Protein AF-0000000079470503 (afdb_homodimer)

InterPro domains:
  IPR000878 Tetrapyrrole methylase [PF00590] (203-292)
  IPR006367 Sirohaem synthase, N-terminal [TIGR01470] (49-186)
  IPR014777 Tetrapyrrole methylase, subdomain 1 [G3DSA:3.40.1010.10] (189-294)
  IPR019478 Sirohaem synthase, dimerisation domain [PF10414] (133-189)
  IPR028161 Siroheme biosynthesis protein Met8-like [PTHR35330] (54-192)
  IPR035996 Tetrapyrrole methylase superfamily [SSF53790] (203-292)
  IPR036291 NAD(P)-binding domain superfamily [SSF51735] (1-94)
  IPR037115 Sirohaem synthase, dimerisation domain superfamily [G3DSA:1.10.8.210] (131-188)

Sequence (592 aa):
MDAFPAYFPLAGARIVVAGSGEGALNKLRLLASSPATLVRVEGPDAFLTGSYSGALLVFIDGEDEAFAKGAAAAARAARTLVNVTDRPELCDFTTPAVIDRGEVVAAIGTGGASPMLATMLRNDIEQRVPEGTGRVAALFRNFQDDVRARFPELHARRAFLRETLSGAVAEAAQGGDMEKAQSLFRAAIAQGPKAAGKVQFVAGRGPADLLTLRASRALAAADVIAADPGADPDILAMARRDAERMTPDEATPEAMIDLARSGRRVVRVVVQAPPAEEVRFLAAAGVSVEVLASASMDAFPAYFPLAGARIVVAGSGEGALNKLRLLASSPATLVRVEGPDAFLTGSYSGALLVFIDGEDEAFAKGAAAAARAARTLVNVTDRPELCDFTTPAVIDRGEVVAAIGTGGASPMLATMLRNDIEQRVPEGTGRVAALFRNFQDDVRARFPELHARRAFLRETLSGAVAEAAQGGDMEKAQSLFRAAIAQGPKAAGKVQFVAGRGPADLLTLRASRALAAADVIAADPGADPDILAMARRDAERMTPDEATPEAMIDLARSGRRVVRVVVQAPPAEEVRFLAAAGVSVEVLASAS

Nearest PDB structures (foldseek):
  6pr3-assembly1_B  TM=6.343E-01  e=1.717E-23  Salmonella enterica subsp. enterica serovar Typhimurium
  6p7d-assembly1_B  TM=6.309E-01  e=5.537E-22  Salmonella enterica subsp. enterica serovar Typhimurium
  1pjt-assembly1_A  TM=6.243E-01  e=4.083E-22  Salmonella enterica subsp. enterica serovar Typhimurium
  6pr0-assembly1_B  TM=6.251E-01  e=5.885E-22  Salmonella enterica subsp. enterica serovar Typhimurium
  1pjq-assembly1_B  TM=6.242E-01  e=9.582E-22  Salmonella enterica subsp. enterica serovar Typhimurium

Foldseek 3Di:
DLDDDDDDQAAAAEEEEEDDDPQSVVVCVVCVPPNHHYHYHYDPRLQALVSQARHAEYEYEDPDDVSQVNSLVSNVVNVYFYDYPPCVVSGPDDAFCWDDLDVDIDGDDPPPPDNVVSVVVSVVVNVVCASQNNQLVVLCVVCVVVLCVLPVDPVQSVLLVLDLCPDPLVVCSSVPNPVVSNVVNVVCSVVGRPFFAAEEEFAQDDDLVQFDPVSLVLQCQAQEEEEDPPRDVVNNVSHHPNRHYDYPVCPALVNVLVCRRVSGHYYYHYNDDDDPVSQVSNVVSVHHYYYGDGRD/DPDDDDDDQAAAAEEEEEDDDPQSVVVCVVCVPPNHHYHYHYDPCLQALVSQARHAEYEYEDPDDVSQVRSLVSNVVNVYFYHYPPCVVSGPDDAFCWDDLDVDIDGFDPPPPDNVVSVVVSVVVNVVCASLNNQLVVLCVVCVVVLCVLPVDPVQSVLLVLDLCPDPLVVCSSVPNPVVSNVVNVVCSVVGRPFFAAEEEEEQDDDLVQFDPVSLVLQCQAQEEEEDPPRDVVNNVSHHPNRHYDYPVCPALVNVLVCRRVSGHYYYHYNDDDDPVSQVSNVVSVHHYYYGDGHD

Solvent-accessible surface area (backbone atoms only — not comparable to full-atom values): 29411 Å² total; per-residue (Å²): 61,46,43,49,64,36,30,28,65,20,70,83,28,33,33,36,36,25,39,83,43,70,59,27,51,50,51,47,60,75,46,61,76,25,61,39,47,77,41,80,33,51,76,76,50,34,55,36,36,74,73,32,57,80,29,61,40,33,39,34,20,47,92,45,70,67,53,36,52,43,27,48,50,15,31,45,72,38,70,30,46,36,28,35,61,98,35,71,91,67,30,63,35,44,78,48,43,73,43,78,25,40,42,30,32,35,36,26,32,29,83,79,32,30,68,66,58,24,48,52,47,39,39,54,43,46,61,73,53,54,82,22,48,16,46,32,32,50,54,46,39,73,41,43,64,60,48,45,70,76,29,72,50,64,69,58,33,50,53,35,50,54,49,41,63,73,31,68,32,27,50,28,18,37,71,62,41,50,68,59,15,50,52,44,42,53,49,42,63,72,70,35,73,74,71,48,9,28,39,35,36,32,62,15,62,68,64,57,48,37,29,11,42,49,39,47,49,48,35,24,62,22,46,32,36,25,48,35,88,81,37,31,65,68,47,60,64,36,28,36,88,83,33,43,77,42,52,55,84,63,56,35,71,68,49,49,47,54,42,12,67,72,44,33,32,33,29,38,30,27,68,57,86,75,54,67,66,56,56,48,53,42,40,73,71,70,35,52,67,45,81,38,47,41,43,114,61,46,41,48,65,36,30,28,65,20,71,83,29,33,35,34,36,25,40,82,44,71,60,26,52,50,51,48,60,73,46,61,77,24,60,38,47,79,41,80,33,52,77,76,51,34,55,37,35,73,74,30,58,80,30,61,40,33,39,33,19,47,92,46,69,67,54,34,52,43,28,48,51,15,32,45,72,37,69,29,47,36,28,35,61,97,34,72,92,67,29,63,35,44,80,47,44,73,43,79,25,41,42,30,32,36,36,26,33,29,81,79,32,30,67,65,57,25,49,53,48,39,40,53,43,45,61,73,52,53,79,24,47,17,46,32,32,51,52,46,39,73,41,43,65,59,48,45,69,74,29,72,50,64,72,58,33,50,52,36,51,54,49,40,63,74,31,68,32,27,49,28,18,37,73,62,41,51,66,59,14,51,53,45,41,53,50,42,64,73,70,37,72,73,72,48,8,28,41,35,36,32,63,16,63,64,64,56,49,36,30,10,42,48,37,48,46,48,34,25,62,20,46,32,38,25,49,35,88,80,37,31,65,69,47,60,64,36,29,37,88,83,33,44,76,41,51,54,84,63,55,35,71,68,48,49,46,54,42,11,66,71,42,33,34,32,29,39,30,27,67,54,84,75,54,68,66,56,55,48,54,41,40,72,73,68,36,53,66,44,80,38,48,41,42,111

Organism: NCBI:txid2803784

Structure (mmCIF, N/CA/C/O backbone):
data_AF-0000000079470503-model_v1
#
loop_
_entity.id
_entity.type
_entity.pdbx_description
1 polymer 'precorrin-2 dehydrogenase'
#
loop_
_atom_site.group_PDB
_atom_site.id
_atom_site.type_symbol
_atom_site.label_atom_id
_atom_site.label_alt_id
_atom_site.label_comp_id
_atom_site.label_asym_id
_atom_site.label_entity_id
_atom_site.label_seq_id
_atom_site.pdbx_PDB_ins_code
_atom_site.Cartn_x
_atom_site.Cartn_y
_atom_site.Cartn_z
_atom_site.occupancy
_atom_site.B_iso_or_equiv
_atom_site.auth_seq_id
_atom_site.auth_comp_id
_atom_site.auth_asym_id
_atom_site.auth_atom_id
_atom_site.pdbx_PDB_model_num
ATOM 1 N N . MET A 1 1 ? 5.543 8.711 -11.781 1 89.31 1 MET A N 1
ATOM 2 C CA . MET A 1 1 ? 6.078 8.242 -10.508 1 89.31 1 MET A CA 1
ATOM 3 C C . MET A 1 1 ? 7.301 9.055 -10.102 1 89.31 1 MET A C 1
ATOM 5 O O . MET A 1 1 ? 8.289 9.117 -10.836 1 89.31 1 MET A O 1
ATOM 9 N N . ASP A 1 2 ? 7.27 9.68 -8.984 1 90.5 2 ASP A N 1
ATOM 10 C CA . ASP A 1 2 ? 8.344 10.57 -8.57 1 90.5 2 ASP A CA 1
ATOM 11 C C . ASP A 1 2 ? 9.406 9.812 -7.777 1 90.5 2 ASP A C 1
ATOM 13 O O . ASP A 1 2 ? 10.547 10.281 -7.652 1 90.5 2 ASP A O 1
ATOM 17 N N . ALA A 1 3 ? 9.039 8.773 -7.195 1 93.5 3 ALA A N 1
ATOM 18 C CA . ALA A 1 3 ? 9.977 7.926 -6.453 1 93.5 3 ALA A CA 1
ATOM 19 C C . ALA A 1 3 ? 9.727 6.449 -6.742 1 93.5 3 ALA A C 1
ATOM 21 O O . ALA A 1 3 ? 8.578 6.012 -6.84 1 93.5 3 ALA A O 1
ATOM 22 N N . PHE A 1 4 ? 10.758 5.738 -6.973 1 95.44 4 PHE A N 1
ATOM 23 C CA . PHE A 1 4 ? 10.641 4.312 -7.254 1 95.44 4 PHE A CA 1
ATOM 24 C C . PHE A 1 4 ? 10.75 3.494 -5.973 1 95.44 4 PHE A C 1
ATOM 26 O O . PHE A 1 4 ? 11.727 3.621 -5.234 1 95.44 4 PHE A O 1
ATOM 33 N N . PRO A 1 5 ? 9.758 2.633 -5.707 1 96 5 PRO A N 1
ATOM 34 C CA . PRO A 1 5 ? 9.844 1.744 -4.547 1 96 5 PRO A CA 1
ATOM 35 C C . PRO A 1 5 ? 10.664 0.486 -4.828 1 96 5 PRO A C 1
ATOM 37 O O . PRO A 1 5 ? 10.328 -0.283 -5.73 1 96 5 PRO A O 1
ATOM 40 N N . ALA A 1 6 ? 11.742 0.328 -4.16 1 96.25 6 ALA A N 1
ATOM 41 C CA . ALA A 1 6 ? 12.555 -0.884 -4.227 1 96.25 6 ALA A CA 1
ATOM 42 C C . ALA A 1 6 ? 12.477 -1.667 -2.918 1 96.25 6 ALA A C 1
ATOM 44 O O . ALA A 1 6 ? 12.523 -1.083 -1.833 1 96.25 6 ALA A O 1
ATOM 45 N N . TYR A 1 7 ? 12.25 -2.939 -3.016 1 96.12 7 TYR A N 1
ATOM 46 C CA . TYR A 1 7 ? 12.203 -3.795 -1.836 1 96.12 7 TYR A CA 1
ATOM 47 C C . TYR A 1 7 ? 13.508 -4.559 -1.66 1 96.12 7 TYR A C 1
ATOM 49 O O . TYR A 1 7 ? 13.93 -5.297 -2.555 1 96.12 7 TYR A O 1
ATOM 57 N N . PHE A 1 8 ? 14.156 -4.426 -0.538 1 95.75 8 PHE A N 1
ATOM 58 C CA . PHE A 1 8 ? 15.438 -5.062 -0.255 1 95.75 8 PHE A CA 1
ATOM 59 C C . PHE A 1 8 ? 15.258 -6.262 0.665 1 95.75 8 PHE A C 1
ATOM 61 O O . PHE A 1 8 ? 14.805 -6.117 1.803 1 95.75 8 PHE A O 1
ATOM 68 N N . PRO A 1 9 ? 15.578 -7.438 0.121 1 93.56 9 PRO A N 1
ATOM 69 C CA . PRO A 1 9 ? 15.562 -8.578 1.043 1 93.56 9 PRO A CA 1
ATOM 70 C C . PRO A 1 9 ? 16.484 -8.375 2.242 1 93.56 9 PRO A C 1
ATOM 72 O O . PRO A 1 9 ? 17.609 -7.887 2.086 1 93.56 9 PRO A O 1
ATOM 75 N N . LEU A 1 10 ? 15.992 -8.781 3.434 1 94.69 10 LEU A N 1
ATOM 76 C CA . LEU A 1 10 ? 16.719 -8.43 4.648 1 94.69 10 LEU A CA 1
ATOM 77 C C . LEU A 1 10 ? 17.422 -9.648 5.227 1 94.69 10 LEU A C 1
ATOM 79 O O . LEU A 1 10 ? 18.281 -9.516 6.113 1 94.69 10 LEU A O 1
ATOM 83 N N . ALA A 1 11 ? 17.031 -10.789 4.723 1 91.94 11 ALA A N 1
ATOM 84 C CA . ALA A 1 11 ? 17.703 -11.992 5.203 1 91.94 11 ALA A CA 1
ATOM 85 C C . ALA A 1 11 ? 19.203 -11.93 4.902 1 91.94 11 ALA A C 1
ATOM 87 O O . ALA A 1 11 ? 19.609 -11.812 3.742 1 91.94 11 ALA A O 1
ATOM 88 N N . GLY A 1 12 ? 20.016 -11.992 5.926 1 92.19 12 GLY A N 1
ATOM 89 C CA . GLY A 1 12 ? 21.469 -11.977 5.758 1 92.19 12 GLY A CA 1
ATOM 90 C C . GLY A 1 12 ? 22.031 -10.586 5.516 1 92.19 12 GLY A C 1
ATOM 91 O O . GLY A 1 12 ? 23.234 -10.422 5.324 1 92.19 12 GLY A O 1
ATOM 92 N N . ALA A 1 13 ? 21.219 -9.656 5.496 1 94.56 13 ALA A N 1
ATOM 93 C CA . ALA A 1 13 ? 21.656 -8.297 5.199 1 94.56 13 ALA A CA 1
ATOM 94 C C . ALA A 1 13 ? 22.203 -7.609 6.449 1 94.56 13 ALA A C 1
ATOM 96 O O . ALA A 1 13 ? 21.797 -7.934 7.566 1 94.56 13 ALA A O 1
ATOM 97 N N . ARG A 1 14 ? 23.125 -6.727 6.199 1 96.75 14 ARG A N 1
ATOM 98 C CA . ARG A 1 14 ? 23.672 -5.863 7.242 1 96.75 14 ARG A CA 1
ATOM 99 C C . ARG A 1 14 ? 23.156 -4.441 7.109 1 96.75 14 ARG A C 1
ATOM 101 O O . ARG A 1 14 ? 23.281 -3.818 6.051 1 96.75 14 ARG A O 1
ATOM 108 N N . ILE A 1 15 ? 22.531 -3.945 8.188 1 97.44 15 ILE A N 1
ATOM 109 C CA . ILE A 1 15 ? 22.031 -2.578 8.211 1 97.44 15 ILE A CA 1
ATOM 110 C C . ILE A 1 15 ? 22.719 -1.794 9.328 1 97.44 15 ILE A C 1
ATOM 112 O O . ILE A 1 15 ? 22.797 -2.26 10.469 1 97.44 15 ILE A O 1
ATOM 116 N N . VAL A 1 16 ? 23.219 -0.649 8.984 1 98.12 16 VAL A N 1
ATOM 117 C CA . VAL A 1 16 ? 23.922 0.176 9.961 1 98.12 16 VAL A CA 1
ATOM 118 C C . VAL A 1 16 ? 23.062 1.395 10.312 1 98.12 16 VAL A C 1
ATOM 120 O O . VAL A 1 16 ? 22.531 2.062 9.422 1 98.12 16 VAL A O 1
ATOM 123 N N . VAL A 1 17 ? 22.891 1.614 11.531 1 97.38 17 VAL A N 1
ATOM 124 C CA . VAL A 1 17 ? 22.219 2.807 12.047 1 97.38 17 VAL A CA 1
ATOM 125 C C . VAL A 1 17 ? 23.219 3.646 12.852 1 97.38 17 VAL A C 1
ATOM 127 O O . VAL A 1 17 ? 23.703 3.213 13.898 1 97.38 17 VAL A O 1
ATOM 130 N N . ALA A 1 18 ? 23.469 4.828 12.352 1 97 18 ALA A N 1
ATOM 131 C CA . ALA A 1 18 ? 24.438 5.715 13.008 1 97 18 ALA A CA 1
ATOM 132 C C . ALA A 1 18 ? 23.734 6.859 13.719 1 97 18 ALA A C 1
ATOM 134 O O . ALA A 1 18 ? 22.766 7.422 13.203 1 97 18 ALA A O 1
ATOM 135 N N . GLY A 1 19 ? 24.234 7.223 14.898 1 93.5 19 GLY A N 1
ATOM 136 C CA . GLY A 1 19 ? 23.656 8.289 15.695 1 93.5 19 GLY A CA 1
ATOM 137 C C . GLY A 1 19 ? 22.891 7.781 16.906 1 93.5 19 GLY A C 1
ATOM 138 O O . GLY A 1 19 ? 22.656 6.578 17.031 1 93.5 19 GLY A O 1
ATOM 139 N N . SER A 1 20 ? 22.5 8.672 17.828 1 86.12 20 SER A N 1
ATOM 140 C CA . SER A 1 20 ? 21.906 8.234 19.094 1 86.12 20 SER A CA 1
ATOM 141 C C . SER A 1 20 ? 20.578 8.93 19.344 1 86.12 20 SER A C 1
ATOM 143 O O . SER A 1 20 ? 19.938 8.711 20.375 1 86.12 20 SER A O 1
ATOM 145 N N . GLY A 1 21 ? 20.125 9.656 18.453 1 87.31 21 GLY A N 1
ATOM 146 C CA . GLY A 1 21 ? 18.875 10.383 18.672 1 87.31 21 GLY A CA 1
ATOM 147 C C . GLY A 1 21 ? 17.641 9.547 18.438 1 87.31 21 GLY A C 1
ATOM 148 O O . GLY A 1 21 ? 17.734 8.336 18.219 1 87.31 21 GLY A O 1
ATOM 149 N N . GLU A 1 22 ? 16.516 10.109 18.609 1 86.44 22 GLU A N 1
ATOM 150 C CA . GLU A 1 22 ? 15.234 9.438 18.484 1 86.44 22 GLU A CA 1
ATOM 151 C C . GLU A 1 22 ? 15.047 8.859 17.094 1 86.44 22 GLU A C 1
ATOM 153 O O . GLU A 1 22 ? 14.414 7.809 16.922 1 86.44 22 GLU A O 1
ATOM 158 N N . GLY A 1 23 ? 15.57 9.531 16.109 1 88.44 23 GLY A N 1
ATOM 159 C CA . GLY A 1 23 ? 15.484 9.031 14.75 1 88.44 23 GLY A CA 1
ATOM 160 C C . GLY A 1 23 ? 16.172 7.691 14.57 1 88.44 23 GLY A C 1
ATOM 161 O O . GLY A 1 23 ? 15.641 6.797 13.906 1 88.44 23 GLY A O 1
ATOM 162 N N . ALA A 1 24 ? 17.312 7.594 15.164 1 89.81 24 ALA A N 1
ATOM 163 C CA . ALA A 1 24 ? 18.047 6.336 15.117 1 89.81 24 ALA A CA 1
ATOM 164 C C . ALA A 1 24 ? 17.281 5.223 15.82 1 89.81 24 ALA A C 1
ATOM 166 O O . ALA A 1 24 ? 17.172 4.105 15.305 1 89.81 24 ALA A O 1
ATOM 167 N N . LEU A 1 25 ? 16.703 5.531 16.953 1 87.88 25 LEU A N 1
ATOM 168 C CA . LEU A 1 25 ? 15.961 4.551 17.734 1 87.88 25 LEU A CA 1
ATOM 169 C C . LEU A 1 25 ? 14.719 4.094 16.984 1 87.88 25 LEU A C 1
ATOM 171 O O . LEU A 1 25 ? 14.367 2.914 17.016 1 87.88 25 LEU A O 1
ATOM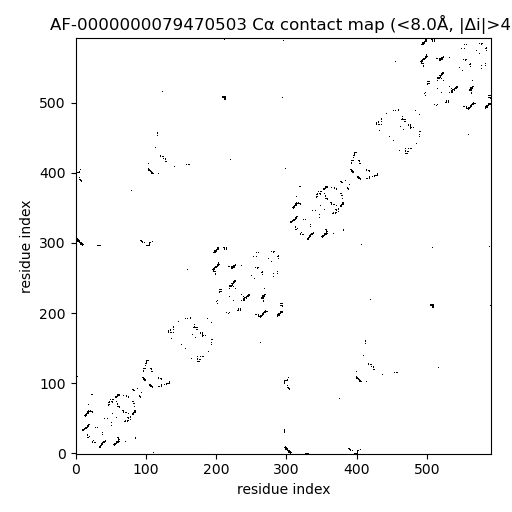 175 N N . ASN A 1 26 ? 14.109 4.988 16.359 1 87.94 26 ASN A N 1
ATOM 176 C CA . ASN A 1 26 ? 12.922 4.664 15.57 1 87.94 26 ASN A CA 1
ATOM 177 C C . ASN A 1 26 ? 13.25 3.689 14.445 1 87.94 26 ASN A C 1
ATOM 179 O O . ASN A 1 26 ? 12.484 2.764 14.172 1 87.94 26 ASN A O 1
ATOM 183 N N . LYS A 1 27 ? 14.352 3.902 13.828 1 91 27 LYS A N 1
ATOM 184 C CA . LYS A 1 27 ? 14.766 3.006 12.758 1 91 27 LYS A CA 1
ATOM 185 C C 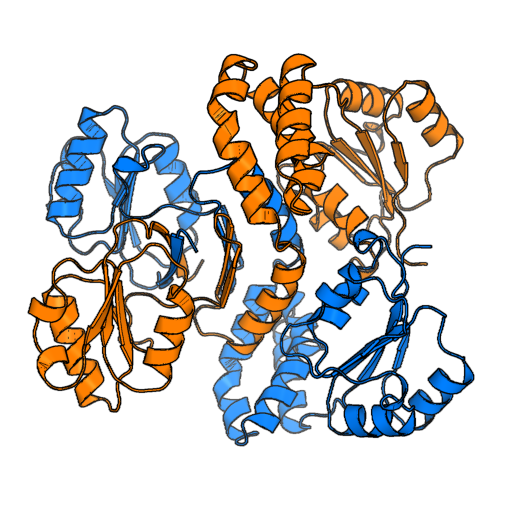. LYS A 1 27 ? 15.094 1.615 13.297 1 91 27 LYS A C 1
ATOM 187 O O . LYS A 1 27 ? 14.758 0.607 12.672 1 91 27 LYS A O 1
ATOM 192 N N . LEU A 1 28 ? 15.719 1.6 14.391 1 90.06 28 LEU A N 1
ATOM 193 C CA . LEU A 1 28 ? 16.031 0.317 15.008 1 90.06 28 LEU A CA 1
ATOM 194 C C . LEU A 1 28 ? 14.758 -0.445 15.359 1 90.06 28 LEU A C 1
ATOM 196 O O . LEU A 1 28 ? 14.68 -1.655 15.141 1 90.06 28 LEU A O 1
ATOM 200 N N . ARG A 1 29 ? 13.805 0.245 15.883 1 87.81 29 ARG A N 1
ATOM 201 C CA . ARG A 1 29 ? 12.531 -0.371 16.234 1 87.81 29 ARG A CA 1
ATOM 202 C C . ARG A 1 29 ? 11.828 -0.908 14.984 1 87.81 29 ARG A C 1
ATOM 204 O O . ARG A 1 29 ? 11.281 -2.016 15.008 1 87.81 29 ARG A O 1
ATOM 211 N N . LEU A 1 30 ? 11.875 -0.104 13.938 1 86.44 30 LEU A N 1
ATOM 212 C CA . LEU A 1 30 ? 11.227 -0.466 12.68 1 86.44 30 LEU A CA 1
ATOM 213 C C . LEU A 1 30 ? 11.797 -1.774 12.133 1 86.44 30 LEU A C 1
ATOM 215 O O . LEU A 1 30 ? 11.055 -2.586 11.57 1 86.44 30 LEU A O 1
ATOM 219 N N . LEU A 1 31 ? 13.125 -2.049 12.398 1 92 31 LEU A N 1
ATOM 220 C CA . LEU A 1 31 ? 13.805 -3.18 11.789 1 92 31 LEU A CA 1
ATOM 221 C C . LEU A 1 31 ? 14.078 -4.277 12.812 1 92 31 LEU A C 1
ATOM 223 O O . LEU A 1 31 ? 14.703 -5.289 12.5 1 92 31 LEU A O 1
ATOM 227 N N . ALA A 1 32 ? 13.633 -4.082 14.039 1 87.56 32 ALA A N 1
ATOM 228 C CA . ALA A 1 32 ? 13.984 -4.941 15.164 1 87.56 32 ALA A CA 1
ATOM 229 C C . ALA A 1 32 ? 13.594 -6.391 14.898 1 87.56 32 ALA A C 1
ATOM 231 O O . ALA A 1 32 ? 14.344 -7.312 15.219 1 87.56 32 ALA A O 1
ATOM 232 N N . SER A 1 33 ? 12.453 -6.617 14.297 1 85.5 33 SER A N 1
ATOM 233 C CA . SER A 1 33 ? 11.945 -7.969 14.086 1 85.5 33 SER A CA 1
ATOM 234 C C . SER A 1 33 ? 12.352 -8.508 12.719 1 85.5 33 SER A C 1
ATOM 236 O O . SER A 1 33 ? 11.945 -9.609 12.336 1 85.5 33 SER A O 1
ATOM 238 N N . SER A 1 34 ? 13.094 -7.793 12 1 90.88 34 SER A N 1
ATOM 239 C CA . SER A 1 34 ? 13.531 -8.242 10.688 1 90.88 34 SER A CA 1
ATOM 240 C C . SER A 1 34 ? 14.695 -9.227 10.789 1 90.88 34 SER A C 1
ATOM 242 O O . SER A 1 34 ? 15.336 -9.32 11.836 1 90.88 34 SER A O 1
ATOM 244 N N . PRO A 1 35 ? 14.969 -10 9.773 1 93.38 35 PRO A N 1
ATOM 245 C CA . PRO A 1 35 ? 16.078 -10.953 9.805 1 93.38 35 PRO A CA 1
ATOM 246 C C . PRO A 1 35 ? 17.438 -10.297 9.555 1 93.38 35 PRO A C 1
ATOM 248 O O . PRO A 1 35 ? 18.469 -10.977 9.531 1 93.38 35 PRO A O 1
ATOM 251 N N . ALA A 1 36 ? 17.516 -9.023 9.43 1 95.38 36 ALA A N 1
ATOM 252 C CA . ALA A 1 36 ? 18.766 -8.328 9.148 1 95.38 36 ALA A CA 1
ATOM 253 C C . ALA A 1 36 ? 19.625 -8.211 10.398 1 95.38 36 ALA A C 1
ATOM 255 O O . ALA A 1 36 ? 19.094 -8.242 11.523 1 95.38 36 ALA A O 1
ATOM 256 N N . THR A 1 37 ? 20.906 -8.164 10.164 1 96.62 37 THR A N 1
ATOM 257 C CA . THR A 1 37 ? 21.812 -7.82 11.242 1 96.62 37 THR A CA 1
ATOM 258 C C . THR A 1 37 ? 21.906 -6.305 11.422 1 96.62 37 THR A C 1
ATOM 260 O O . THR A 1 37 ? 22.344 -5.594 10.516 1 96.62 37 THR A O 1
ATOM 263 N N . LEU A 1 38 ? 21.453 -5.836 12.531 1 96.25 38 LEU A N 1
ATOM 264 C CA . LEU A 1 38 ? 21.469 -4.402 12.82 1 96.25 38 LEU A CA 1
ATOM 265 C C . LEU A 1 38 ? 22.719 -4.012 13.586 1 96.25 38 LEU A C 1
ATOM 267 O O . LEU A 1 38 ? 23.047 -4.629 14.602 1 96.25 38 LEU A O 1
ATOM 271 N N . VAL A 1 39 ? 23.422 -3.033 13.055 1 96.81 39 VAL A N 1
ATOM 272 C CA . VAL A 1 39 ? 24.641 -2.551 13.695 1 96.81 39 VAL A CA 1
ATOM 273 C C . VAL A 1 39 ? 24.484 -1.081 14.078 1 96.81 39 VAL A C 1
ATOM 275 O O . VAL A 1 39 ? 24.156 -0.245 13.227 1 96.81 39 VAL A O 1
ATOM 278 N N . ARG A 1 40 ? 24.703 -0.814 15.273 1 96 40 ARG A N 1
ATOM 279 C CA . ARG A 1 40 ? 24.641 0.563 15.75 1 96 40 ARG A CA 1
ATOM 280 C C . ARG A 1 40 ? 26.031 1.185 15.805 1 96 40 ARG A C 1
ATOM 282 O O . ARG A 1 40 ? 26.984 0.547 16.266 1 96 40 ARG A O 1
ATOM 289 N N . VAL A 1 41 ? 26.141 2.332 15.297 1 95.88 41 VAL A N 1
ATOM 290 C CA . VAL A 1 41 ? 27.406 3.076 15.289 1 95.88 41 VAL A CA 1
ATOM 291 C C . VAL A 1 41 ? 27.188 4.441 15.945 1 95.88 41 VAL A C 1
ATOM 293 O O . VAL A 1 41 ? 26.266 5.176 15.586 1 95.88 41 VAL A O 1
ATOM 296 N N . GLU A 1 42 ? 28.016 4.758 16.875 1 91.12 42 GLU A N 1
ATOM 297 C CA . GLU A 1 42 ? 27.906 6.027 17.594 1 91.12 42 GLU A CA 1
ATOM 298 C C . GLU A 1 42 ? 29.25 6.734 17.688 1 91.12 42 GLU A C 1
ATOM 300 O O . GLU A 1 42 ? 30.297 6.133 17.422 1 91.12 42 GLU A O 1
ATOM 305 N N . GLY A 1 43 ? 29.141 8.023 18.062 1 89.56 43 GLY A N 1
ATOM 306 C CA . GLY A 1 43 ? 30.344 8.797 18.344 1 89.56 43 GLY A CA 1
ATOM 307 C C . GLY A 1 43 ? 31.281 8.875 17.156 1 89.56 43 GLY A C 1
ATOM 308 O O . GLY A 1 43 ? 30.844 9.023 16.016 1 89.56 43 GLY A O 1
ATOM 309 N N . PRO A 1 44 ? 32.562 8.828 17.391 1 92.88 44 PRO A N 1
ATOM 310 C CA . PRO A 1 44 ? 33.594 9.023 16.344 1 92.88 44 PRO A CA 1
ATOM 311 C C . PRO A 1 44 ? 33.594 7.914 15.305 1 92.88 44 PRO A C 1
ATOM 313 O O . PRO A 1 44 ? 34 8.133 14.164 1 92.88 44 PRO A O 1
ATOM 316 N N . ASP A 1 45 ? 33.125 6.793 15.617 1 96.06 45 ASP A N 1
ATOM 317 C CA . ASP A 1 45 ? 33.094 5.664 14.695 1 96.06 45 ASP A CA 1
ATOM 318 C C . ASP A 1 45 ? 32.188 5.949 13.492 1 96.06 45 ASP A C 1
ATOM 320 O O . ASP A 1 45 ? 32.312 5.312 12.445 1 96.06 45 ASP A O 1
ATOM 324 N N . ALA A 1 46 ? 31.281 6.871 13.664 1 96.31 46 ALA A N 1
ATOM 325 C CA . ALA A 1 46 ? 30.344 7.215 12.602 1 96.31 46 ALA A CA 1
ATOM 326 C C . ALA A 1 46 ? 31.062 7.871 11.422 1 96.31 46 ALA A C 1
ATOM 328 O O . ALA A 1 46 ? 30.516 7.969 10.328 1 96.31 46 ALA A O 1
ATOM 329 N N . PHE A 1 47 ? 32.312 8.305 11.695 1 96.88 47 PHE A N 1
ATOM 330 C CA . PHE A 1 47 ? 33.031 9.016 10.648 1 96.88 47 PHE A CA 1
ATOM 331 C C . PHE A 1 47 ? 34.031 8.086 9.953 1 96.88 47 PHE A C 1
ATOM 333 O O . PHE A 1 47 ? 34.75 8.508 9.062 1 96.88 47 PHE A O 1
ATOM 340 N N . LEU A 1 48 ? 33.969 6.852 10.312 1 97.5 48 LEU A N 1
ATOM 341 C CA . LEU A 1 48 ? 34.875 5.871 9.727 1 97.5 48 LEU A CA 1
ATOM 342 C C . LEU A 1 48 ? 34.188 5.09 8.617 1 97.5 48 LEU A C 1
ATOM 344 O O . LEU A 1 48 ? 33.156 4.484 8.828 1 97.5 48 LEU A O 1
ATOM 348 N N . THR A 1 49 ? 34.844 5.074 7.5 1 97.31 49 THR A N 1
ATOM 349 C CA . THR A 1 49 ? 34.312 4.355 6.348 1 97.31 49 THR A CA 1
ATOM 350 C C . THR A 1 49 ? 34.156 2.871 6.664 1 97.31 49 THR A C 1
ATOM 352 O O . THR A 1 49 ? 33.188 2.246 6.242 1 97.31 49 THR A O 1
ATOM 355 N N . GLY A 1 50 ? 35 2.35 7.402 1 97.06 50 GLY A N 1
ATOM 356 C CA . GLY A 1 50 ? 35 0.94 7.762 1 97.06 50 GLY A CA 1
ATOM 357 C C . GLY A 1 50 ? 33.75 0.54 8.547 1 97.06 50 GLY A C 1
ATOM 358 O O . GLY A 1 50 ? 33.344 -0.626 8.539 1 97.06 50 GLY A O 1
ATOM 359 N N . SER A 1 51 ? 33.188 1.423 9.242 1 97.69 51 SER A N 1
ATOM 360 C CA . SER A 1 51 ? 31.984 1.153 10.055 1 97.69 51 SER A CA 1
ATOM 361 C C . SER A 1 51 ? 30.797 0.778 9.18 1 97.69 51 SER A C 1
ATOM 363 O O . SER A 1 51 ? 29.828 0.193 9.664 1 97.69 51 SER A O 1
ATOM 365 N N . TYR A 1 52 ? 30.953 1.063 7.883 1 97.5 52 TYR A N 1
ATOM 366 C CA . TYR A 1 52 ? 29.812 0.888 6.992 1 97.5 52 TYR A CA 1
ATOM 367 C C . TYR A 1 52 ? 30.094 -0.213 5.973 1 97.5 52 TYR A C 1
ATOM 369 O O . TYR A 1 52 ? 29.25 -0.493 5.113 1 97.5 52 TYR A O 1
ATOM 377 N N . SER A 1 53 ? 31.203 -0.825 6.066 1 94.88 53 SER A N 1
ATOM 378 C CA . SER A 1 53 ? 31.594 -1.84 5.094 1 94.88 53 SER A CA 1
ATOM 379 C C . SER A 1 53 ? 30.594 -2.992 5.066 1 94.88 53 SER A C 1
ATOM 381 O O . SER A 1 53 ? 30.219 -3.525 6.113 1 94.88 53 SER A O 1
ATOM 383 N N . GLY A 1 54 ? 30.141 -3.312 3.83 1 92.5 54 GLY A N 1
ATOM 384 C CA . GLY A 1 54 ? 29.266 -4.465 3.652 1 92.5 54 GLY A CA 1
ATOM 385 C C . GLY A 1 54 ? 27.812 -4.176 3.977 1 92.5 54 GLY A C 1
ATOM 386 O O . GLY A 1 54 ? 26.953 -5.055 3.855 1 92.5 54 GLY A O 1
ATOM 387 N N . ALA A 1 55 ? 27.516 -2.98 4.414 1 95.69 55 ALA A N 1
ATOM 388 C CA . ALA A 1 55 ? 26.141 -2.635 4.766 1 95.69 55 ALA A CA 1
ATOM 389 C C . ALA A 1 55 ? 25.266 -2.52 3.516 1 95.69 55 ALA A C 1
ATOM 391 O O . ALA A 1 55 ? 25.703 -1.986 2.494 1 95.69 55 ALA A O 1
ATOM 392 N N . LEU A 1 56 ? 24.078 -3.078 3.656 1 93.31 56 LEU A N 1
ATOM 393 C CA . LEU A 1 56 ? 23.094 -2.943 2.59 1 93.31 56 LEU A CA 1
ATOM 394 C C . LEU A 1 56 ? 22.484 -1.541 2.578 1 93.31 56 LEU A C 1
ATOM 396 O O . LEU A 1 56 ? 22.438 -0.892 1.53 1 93.31 56 LEU A O 1
ATOM 400 N N . LEU A 1 57 ? 22.062 -1.079 3.68 1 95.81 57 LEU A N 1
ATOM 401 C CA . LEU A 1 57 ? 21.484 0.24 3.902 1 95.81 57 LEU A CA 1
ATOM 402 C C . LEU A 1 57 ? 22.078 0.896 5.141 1 95.81 57 LEU A C 1
ATOM 404 O O . LEU A 1 57 ? 22.438 0.208 6.098 1 95.81 57 LEU A O 1
ATOM 408 N N . VAL A 1 58 ? 22.141 2.195 5.098 1 97.75 58 VAL A N 1
ATOM 409 C CA . VAL A 1 58 ? 22.641 2.971 6.23 1 97.75 58 VAL A CA 1
ATOM 410 C C . VAL A 1 58 ? 21.625 4.055 6.598 1 97.75 58 VAL A C 1
ATOM 412 O O . VAL A 1 58 ? 21.156 4.797 5.73 1 97.75 58 VAL A O 1
ATOM 415 N N . PHE A 1 59 ? 21.297 4.047 7.836 1 97.38 59 PHE A N 1
ATOM 416 C CA . PHE A 1 59 ? 20.484 5.113 8.391 1 97.38 59 PHE A CA 1
ATOM 417 C C . PHE A 1 59 ? 21.297 5.992 9.336 1 97.38 59 PHE A C 1
ATOM 419 O O . PHE A 1 59 ? 22.031 5.484 10.172 1 97.38 59 PHE A O 1
ATOM 426 N N . ILE A 1 60 ? 21.188 7.289 9.148 1 97 60 ILE A N 1
ATOM 427 C CA . ILE A 1 60 ? 21.938 8.234 9.969 1 97 60 ILE A CA 1
ATOM 428 C C . ILE A 1 60 ? 20.969 9.219 10.633 1 97 60 ILE A C 1
ATOM 430 O O . ILE A 1 60 ? 20.109 9.789 9.977 1 97 60 ILE A O 1
ATOM 434 N N . ASP A 1 61 ? 21.016 9.266 11.875 1 93.94 61 ASP A N 1
ATOM 435 C CA . ASP A 1 61 ? 20.328 10.305 12.641 1 93.94 61 ASP A CA 1
ATOM 436 C C . ASP A 1 61 ? 21.312 11.352 13.156 1 93.94 61 ASP A C 1
ATOM 438 O O . ASP A 1 61 ? 21.984 11.141 14.164 1 93.94 61 ASP A O 1
ATOM 442 N N . GLY A 1 62 ? 21.391 12.43 12.414 1 83.94 62 GLY A N 1
ATOM 443 C CA . GLY A 1 62 ? 22.406 13.422 12.711 1 83.94 62 GLY A CA 1
ATOM 444 C C . GLY A 1 62 ? 22 14.391 13.812 1 83.94 62 GLY A C 1
ATOM 445 O O . GLY A 1 62 ? 20.938 15.008 13.727 1 83.94 62 GLY A O 1
ATOM 446 N N . GLU A 1 63 ? 22.703 14.477 14.883 1 75.75 63 GLU A N 1
ATOM 447 C CA . GLU A 1 63 ? 22.547 15.438 15.977 1 75.75 63 GLU A CA 1
ATOM 448 C C . GLU A 1 63 ? 22.656 16.875 15.461 1 75.75 63 GLU A C 1
ATOM 450 O O . GLU A 1 63 ? 21.906 17.75 15.898 1 75.75 63 GLU A O 1
ATOM 455 N N . ASP A 1 64 ? 23.547 17.125 14.586 1 85.94 64 ASP A N 1
ATOM 456 C CA . ASP A 1 64 ? 23.719 18.391 13.891 1 85.94 64 ASP A CA 1
ATOM 457 C C . ASP A 1 64 ? 24.172 18.172 12.445 1 85.94 64 ASP A C 1
ATOM 459 O O . ASP A 1 64 ? 24.266 17.031 11.984 1 85.94 64 ASP A O 1
ATOM 463 N N . GLU A 1 65 ? 24.359 19.234 11.75 1 90.19 65 GLU A N 1
ATOM 464 C CA . GLU A 1 65 ? 24.656 19.188 10.32 1 90.19 65 GLU A CA 1
ATOM 465 C C . GLU A 1 65 ? 26.031 18.562 10.062 1 90.19 65 GLU A C 1
ATOM 467 O O . GLU A 1 65 ? 26.203 17.797 9.117 1 90.19 65 GLU A O 1
ATOM 472 N N . ALA A 1 66 ? 26.953 18.922 10.938 1 92.12 66 ALA A N 1
ATOM 473 C CA . ALA A 1 66 ? 28.312 18.422 10.773 1 92.12 66 ALA A CA 1
ATOM 474 C C . ALA A 1 66 ? 28.359 16.906 10.938 1 92.12 66 ALA A C 1
ATOM 476 O O . ALA A 1 66 ? 29 16.203 10.156 1 92.12 66 ALA A O 1
ATOM 477 N N . PHE A 1 67 ? 27.719 16.422 11.875 1 94.31 67 PHE A N 1
ATOM 478 C CA . PHE A 1 67 ? 27.656 14.992 12.102 1 94.31 67 PHE A CA 1
ATOM 479 C C . PHE A 1 67 ? 27 14.289 10.922 1 94.31 67 PHE A C 1
ATOM 481 O O . PHE A 1 67 ? 27.531 13.305 10.398 1 94.31 67 PHE A O 1
ATOM 488 N N . ALA A 1 68 ? 25.875 14.75 10.516 1 94.44 68 ALA A N 1
ATOM 489 C CA . ALA A 1 68 ? 25.109 14.141 9.43 1 94.44 68 ALA A CA 1
ATOM 490 C C . ALA A 1 68 ? 25.922 14.07 8.148 1 94.44 68 ALA A C 1
ATOM 492 O O . ALA A 1 68 ? 26.016 13.016 7.523 1 94.44 68 ALA A O 1
ATOM 493 N N . LYS A 1 69 ? 26.547 15.164 7.828 1 95.88 69 LYS A N 1
ATOM 494 C CA . LYS A 1 69 ? 27.328 15.234 6.594 1 95.88 69 LYS A CA 1
ATOM 495 C C . LYS A 1 69 ? 28.547 14.336 6.668 1 95.88 69 LYS A C 1
ATOM 497 O O . LYS A 1 69 ? 28.891 13.656 5.695 1 95.88 69 LYS A O 1
ATOM 502 N N . GLY A 1 70 ? 29.203 14.398 7.816 1 95.94 70 GLY A N 1
ATOM 503 C CA . GLY A 1 70 ? 30.391 13.562 8 1 95.94 70 GLY A CA 1
ATOM 504 C C . GLY A 1 70 ? 30.078 12.078 7.93 1 95.94 70 GLY A C 1
ATOM 505 O O . GLY A 1 70 ? 30.781 11.336 7.238 1 95.94 70 GLY A O 1
ATOM 506 N N . ALA A 1 71 ? 29.109 11.648 8.609 1 96.69 71 ALA A N 1
ATOM 507 C CA . ALA A 1 71 ? 28.719 10.242 8.609 1 96.69 71 ALA A CA 1
ATOM 508 C C . ALA A 1 71 ? 28.25 9.805 7.227 1 96.69 71 ALA A C 1
ATOM 510 O O . ALA A 1 71 ? 28.594 8.711 6.77 1 96.69 71 ALA A O 1
ATOM 511 N N . ALA A 1 72 ? 27.469 10.641 6.602 1 96.94 72 ALA A N 1
ATOM 512 C CA . ALA A 1 72 ? 26.984 10.336 5.258 1 96.94 72 ALA A CA 1
ATOM 513 C C . ALA A 1 72 ? 28.141 10.156 4.281 1 96.94 72 ALA A C 1
ATOM 515 O O . ALA A 1 72 ? 28.125 9.242 3.459 1 96.94 72 ALA A O 1
ATOM 516 N N . ALA A 1 73 ? 29.078 11.062 4.406 1 96.75 73 ALA A N 1
ATOM 517 C CA . ALA A 1 73 ? 30.25 10.984 3.537 1 96.75 73 ALA A CA 1
ATOM 518 C C . ALA A 1 73 ? 31 9.672 3.752 1 96.75 73 ALA A C 1
ATOM 520 O O . ALA A 1 73 ? 31.438 9.031 2.791 1 96.75 73 ALA A O 1
ATOM 521 N N . ALA A 1 74 ? 31.188 9.32 4.98 1 97.19 74 ALA A N 1
ATOM 522 C CA . ALA A 1 74 ? 31.875 8.07 5.312 1 97.19 74 ALA A CA 1
ATOM 523 C C . ALA A 1 74 ? 31.109 6.867 4.762 1 97.19 74 ALA A C 1
ATOM 525 O O . ALA A 1 74 ? 31.703 5.941 4.215 1 97.19 74 ALA A O 1
ATOM 526 N N . ALA A 1 75 ? 29.828 6.832 4.891 1 96.5 75 ALA A N 1
ATOM 527 C CA . ALA A 1 75 ? 28.984 5.746 4.402 1 96.5 75 ALA A CA 1
ATOM 528 C C . ALA A 1 75 ? 29.047 5.645 2.879 1 96.5 75 ALA A C 1
ATOM 530 O O . ALA A 1 75 ? 29.172 4.547 2.33 1 96.5 75 ALA A O 1
ATOM 531 N N . ARG A 1 76 ? 28.984 6.777 2.25 1 93.62 76 ARG A N 1
ATOM 532 C CA . ARG A 1 76 ? 29.047 6.793 0.792 1 93.62 76 ARG A CA 1
ATOM 533 C C . ARG A 1 76 ? 30.391 6.305 0.297 1 93.62 76 ARG A C 1
ATOM 535 O O . ARG A 1 76 ? 30.484 5.648 -0.743 1 93.62 76 ARG A O 1
ATOM 542 N N . ALA A 1 77 ? 31.375 6.723 1.066 1 93.88 77 ALA A N 1
ATOM 543 C CA . ALA A 1 77 ? 32.719 6.238 0.733 1 93.88 77 ALA A CA 1
ATOM 544 C C . ALA A 1 77 ? 32.781 4.715 0.803 1 93.88 77 ALA A C 1
ATOM 546 O O . ALA A 1 77 ? 33.562 4.086 0.08 1 93.88 77 ALA A O 1
ATOM 547 N N . ALA A 1 78 ? 32.031 4.18 1.63 1 93.62 78 ALA A N 1
ATOM 548 C CA . ALA A 1 78 ? 31.922 2.729 1.73 1 93.62 78 ALA A CA 1
ATOM 549 C C . ALA A 1 78 ? 30.969 2.172 0.672 1 93.62 78 ALA A C 1
ATOM 551 O O . ALA A 1 78 ? 30.703 0.971 0.646 1 93.62 78 ALA A O 1
ATOM 552 N N . ARG A 1 79 ? 30.375 3.029 -0.086 1 88.75 79 ARG A N 1
ATOM 553 C CA . ARG A 1 79 ? 29.531 2.695 -1.225 1 88.75 79 ARG A CA 1
ATOM 554 C C . ARG A 1 79 ? 28.203 2.076 -0.762 1 88.75 79 ARG A C 1
ATOM 556 O O . ARG A 1 79 ? 27.75 1.091 -1.34 1 88.75 79 ARG A O 1
ATOM 563 N N . THR A 1 80 ? 27.688 2.59 0.249 1 93.19 80 THR A N 1
ATOM 564 C CA . THR A 1 80 ? 26.406 2.141 0.769 1 93.19 80 THR A CA 1
ATOM 565 C C . THR A 1 80 ? 25.328 3.195 0.529 1 93.19 80 THR A C 1
ATOM 567 O O . THR A 1 80 ? 25.641 4.352 0.224 1 93.19 80 THR A O 1
ATOM 570 N N . LEU A 1 81 ? 24.094 2.787 0.534 1 94.44 81 LEU A N 1
ATOM 571 C CA . LEU A 1 81 ? 22.969 3.703 0.403 1 94.44 81 LEU A CA 1
ATOM 572 C C . LEU A 1 81 ? 22.656 4.379 1.733 1 94.44 81 LEU A C 1
ATOM 574 O O . LEU A 1 81 ? 22.594 3.721 2.773 1 94.44 81 LEU A O 1
ATOM 578 N N . VAL A 1 82 ? 22.422 5.688 1.615 1 96.56 82 VAL A N 1
ATOM 579 C CA . VAL A 1 82 ? 22.344 6.461 2.852 1 96.56 82 VAL A CA 1
ATOM 580 C C . VAL A 1 82 ? 20.984 7.129 2.957 1 96.56 82 VAL A C 1
ATOM 582 O O . VAL A 1 82 ? 20.453 7.648 1.968 1 96.56 82 VAL A O 1
ATOM 585 N N . ASN A 1 83 ? 20.391 7.035 4.121 1 96.19 83 ASN A N 1
ATOM 586 C CA . ASN A 1 83 ? 19.219 7.797 4.535 1 96.19 83 ASN A CA 1
ATOM 587 C C . ASN A 1 83 ? 19.484 8.586 5.816 1 96.19 83 ASN A C 1
ATOM 589 O O . ASN A 1 83 ? 19.781 8 6.859 1 96.19 83 ASN A O 1
ATOM 593 N N . VAL A 1 84 ? 19.422 9.898 5.688 1 95.31 84 VAL A N 1
ATOM 594 C CA . VAL A 1 84 ? 19.625 10.773 6.832 1 95.31 84 VAL A CA 1
ATOM 595 C C . VAL A 1 84 ? 18.281 11.32 7.309 1 95.31 84 VAL A C 1
ATOM 597 O O . VAL A 1 84 ? 17.562 11.961 6.539 1 95.31 84 VAL A O 1
ATOM 600 N N . THR A 1 85 ? 18.031 11.078 8.586 1 90.56 85 THR A N 1
ATOM 601 C CA . THR A 1 85 ? 16.734 11.438 9.141 1 90.56 85 THR A CA 1
ATOM 602 C C . THR A 1 85 ? 16.469 12.938 8.969 1 90.56 85 THR A C 1
ATOM 604 O O . THR A 1 85 ? 17.328 13.766 9.297 1 90.56 85 THR A O 1
ATOM 607 N N . ASP A 1 86 ? 15.344 13.32 8.391 1 80.31 86 ASP A N 1
ATOM 608 C CA . ASP A 1 86 ? 14.781 14.664 8.266 1 80.31 86 ASP A CA 1
ATOM 609 C C . ASP A 1 86 ? 15.672 15.547 7.387 1 80.31 86 ASP A C 1
ATOM 611 O O . ASP A 1 86 ? 15.656 16.766 7.516 1 80.31 86 ASP A O 1
ATOM 615 N N . ARG A 1 87 ? 16.516 14.922 6.574 1 88.56 87 ARG A N 1
ATOM 616 C CA . ARG A 1 87 ? 17.359 15.648 5.629 1 88.56 87 ARG A CA 1
ATOM 617 C C . ARG A 1 87 ? 17.328 15 4.25 1 88.56 87 ARG A C 1
ATOM 619 O O . ARG A 1 87 ? 18.297 14.383 3.82 1 88.56 87 ARG A O 1
ATOM 626 N N . PRO A 1 88 ? 16.266 15.195 3.531 1 84.62 88 PRO A N 1
ATOM 627 C CA . PRO A 1 88 ? 16.078 14.531 2.24 1 84.62 88 PRO A CA 1
ATOM 628 C C . PRO A 1 88 ? 17.203 14.82 1.253 1 84.62 88 PRO A C 1
ATOM 630 O O . PRO A 1 88 ? 17.531 13.977 0.423 1 84.62 88 PRO A O 1
ATOM 633 N N . GLU A 1 89 ? 17.797 15.984 1.35 1 86.94 89 GLU A N 1
ATOM 634 C CA . GLU A 1 89 ? 18.859 16.375 0.418 1 86.94 89 GLU A CA 1
ATOM 635 C C . GLU A 1 89 ? 20.109 15.523 0.598 1 86.94 89 GLU A C 1
ATOM 637 O O . GLU A 1 89 ? 20.953 15.469 -0.291 1 86.94 89 GLU A O 1
ATOM 642 N N . LEU A 1 90 ? 20.203 14.875 1.727 1 92.75 90 LEU A N 1
ATOM 643 C CA . LEU A 1 90 ? 21.359 14.031 2.006 1 92.75 90 LEU A CA 1
ATOM 644 C C . LEU A 1 90 ? 21.031 12.555 1.819 1 92.75 90 LEU A C 1
ATOM 646 O O . LEU A 1 90 ? 21.844 11.688 2.104 1 92.75 90 LEU A O 1
ATOM 650 N N . CYS A 1 91 ? 19.844 12.289 1.314 1 93.75 91 CYS A N 1
ATOM 651 C CA . CYS A 1 91 ? 19.375 10.906 1.245 1 93.75 91 CYS A CA 1
ATOM 652 C C . CYS A 1 91 ? 19.5 10.359 -0.173 1 93.75 91 CYS A C 1
ATOM 654 O O . CYS A 1 91 ? 19.234 11.07 -1.142 1 93.75 91 CYS A O 1
ATOM 656 N N . ASP A 1 92 ? 20 9.148 -0.243 1 93.25 92 ASP A N 1
ATOM 657 C CA . ASP A 1 92 ? 19.922 8.406 -1.497 1 93.25 92 ASP A CA 1
ATOM 658 C C . ASP A 1 92 ? 18.531 7.797 -1.687 1 93.25 92 ASP A C 1
ATOM 660 O O . ASP A 1 92 ? 18.094 7.566 -2.818 1 93.25 92 ASP A O 1
ATOM 664 N N . PHE A 1 93 ? 17.906 7.48 -0.627 1 94.75 93 PHE A N 1
ATOM 665 C CA . PHE A 1 93 ? 16.547 6.941 -0.596 1 94.75 93 PHE A CA 1
ATOM 666 C C . PHE A 1 93 ? 15.789 7.445 0.627 1 94.75 93 PHE A C 1
ATOM 668 O O . PHE A 1 93 ? 16.391 7.988 1.556 1 94.75 93 PHE A O 1
ATOM 675 N N . THR A 1 94 ? 14.484 7.281 0.646 1 93.56 94 THR A N 1
ATOM 676 C CA . THR A 1 94 ? 13.664 7.68 1.783 1 93.56 94 THR A CA 1
ATOM 677 C C . THR A 1 94 ? 12.867 6.492 2.314 1 93.56 94 THR A C 1
ATOM 679 O O . THR A 1 94 ? 12.688 5.492 1.618 1 93.56 94 THR A O 1
ATOM 682 N N . THR A 1 95 ? 12.492 6.641 3.531 1 92.19 95 THR A N 1
ATOM 683 C CA . THR A 1 95 ? 11.648 5.625 4.156 1 92.19 95 THR A CA 1
ATOM 684 C C . THR A 1 95 ? 10.172 5.996 4.039 1 92.19 95 THR A C 1
ATOM 686 O O . THR A 1 95 ? 9.75 7.043 4.531 1 92.19 95 THR A O 1
ATOM 689 N N . PRO A 1 96 ? 9.414 5.137 3.373 1 92.94 96 PRO A N 1
ATOM 690 C CA . PRO A 1 96 ? 7.977 5.383 3.256 1 92.94 96 PRO A CA 1
ATOM 691 C C . PRO A 1 96 ? 7.207 4.992 4.516 1 92.94 96 PRO A C 1
ATOM 693 O O . PRO A 1 96 ? 7.801 4.523 5.488 1 92.94 96 PRO A O 1
ATOM 696 N N . ALA A 1 97 ? 5.957 5.391 4.57 1 90.81 97 ALA A N 1
ATOM 697 C CA . ALA A 1 97 ? 5.07 4.785 5.559 1 90.81 97 ALA A CA 1
ATOM 698 C C . ALA A 1 97 ? 4.891 3.293 5.297 1 90.81 97 ALA A C 1
ATOM 700 O O . ALA A 1 97 ? 4.594 2.887 4.172 1 90.81 97 ALA A O 1
ATOM 701 N N . VAL A 1 98 ? 5.109 2.459 6.34 1 92.38 98 VAL A N 1
ATOM 702 C CA . VAL A 1 98 ? 5.223 1.024 6.09 1 92.38 98 VAL A CA 1
ATOM 703 C C . VAL A 1 98 ? 4.129 0.28 6.852 1 92.38 98 VAL A C 1
ATOM 705 O O . VAL A 1 98 ? 3.775 0.657 7.973 1 92.38 98 VAL A O 1
ATOM 708 N N . ILE A 1 99 ? 3.588 -0.709 6.223 1 88.88 99 ILE A N 1
ATOM 709 C CA . ILE A 1 99 ? 2.752 -1.737 6.832 1 88.88 99 ILE A CA 1
ATOM 710 C C . ILE A 1 99 ? 3.477 -3.082 6.793 1 88.88 99 ILE A C 1
ATOM 712 O O . ILE A 1 99 ? 3.721 -3.629 5.715 1 88.88 99 ILE A O 1
ATOM 716 N N . ASP A 1 100 ? 3.738 -3.605 7.992 1 89.06 100 ASP A N 1
ATOM 717 C CA . ASP A 1 100 ? 4.547 -4.816 8.109 1 89.06 100 ASP A CA 1
ATOM 718 C C . ASP A 1 100 ? 3.695 -6.004 8.562 1 89.06 100 ASP A C 1
ATOM 720 O O . ASP A 1 100 ? 3.221 -6.035 9.695 1 89.06 100 ASP A O 1
ATOM 724 N N . ARG A 1 101 ? 3.578 -6.957 7.637 1 87.62 101 ARG A N 1
ATOM 725 C CA . ARG A 1 101 ? 2.92 -8.227 7.945 1 87.62 101 ARG A CA 1
ATOM 726 C C . ARG A 1 101 ? 3.857 -9.398 7.699 1 87.62 101 ARG A C 1
ATOM 728 O O . ARG A 1 101 ? 3.449 -10.414 7.133 1 87.62 101 ARG A O 1
ATOM 735 N N . GLY A 1 102 ? 5.055 -9.211 8.023 1 87.25 102 GLY A N 1
ATOM 736 C CA . GLY A 1 102 ? 6.039 -10.258 7.805 1 87.25 102 GLY A CA 1
ATOM 737 C C . GLY A 1 102 ? 6.445 -10.406 6.352 1 87.25 102 GLY A C 1
ATOM 738 O O . GLY A 1 102 ? 7.168 -9.562 5.816 1 87.25 102 GLY A O 1
ATOM 739 N N . GLU A 1 103 ? 5.828 -11.445 5.715 1 88.81 103 GLU A N 1
ATOM 740 C CA . GLU A 1 103 ? 6.164 -11.727 4.32 1 88.81 103 GLU A CA 1
ATOM 741 C C . GLU A 1 103 ? 5.461 -10.758 3.377 1 88.81 103 GLU A C 1
ATOM 743 O O . GLU A 1 103 ? 5.832 -10.641 2.207 1 88.81 103 GLU A O 1
ATOM 748 N N . VAL A 1 104 ? 4.492 -10.164 3.91 1 90.69 104 VAL A N 1
ATOM 749 C CA . VAL A 1 104 ? 3.781 -9.148 3.133 1 90.69 104 VAL A CA 1
ATOM 750 C C . VAL A 1 104 ? 4.094 -7.762 3.684 1 90.69 104 VAL A C 1
ATOM 752 O O . VAL A 1 104 ? 3.852 -7.484 4.859 1 90.69 104 VAL A O 1
ATOM 755 N N . VAL A 1 105 ? 4.688 -6.953 2.893 1 92.88 105 VAL A N 1
ATOM 756 C CA . VAL A 1 105 ? 5.027 -5.594 3.295 1 92.88 105 VAL A CA 1
ATOM 757 C C . VAL A 1 105 ? 4.434 -4.598 2.301 1 92.88 105 VAL A C 1
ATOM 759 O O . VAL A 1 105 ? 4.605 -4.742 1.089 1 92.88 105 VAL A O 1
ATOM 762 N N . ALA A 1 106 ? 3.682 -3.684 2.775 1 93.75 106 ALA A N 1
ATOM 763 C CA . ALA A 1 106 ? 3.158 -2.59 1.962 1 93.75 106 ALA A CA 1
ATOM 764 C C . ALA A 1 106 ? 3.777 -1.257 2.371 1 93.75 106 ALA A C 1
ATOM 766 O O . ALA A 1 106 ? 4.23 -1.099 3.508 1 93.75 106 ALA A O 1
ATOM 767 N N . ALA A 1 107 ? 3.898 -0.401 1.441 1 94.44 107 ALA A N 1
ATOM 768 C CA . ALA A 1 107 ? 4.492 0.91 1.688 1 94.44 107 ALA A CA 1
ATOM 769 C C . ALA A 1 107 ? 3.783 1.993 0.879 1 94.44 107 ALA A C 1
ATOM 771 O O . ALA A 1 107 ? 3.242 1.722 -0.194 1 94.44 107 ALA A O 1
ATOM 772 N N . ILE A 1 108 ? 3.736 3.18 1.418 1 93.19 108 ILE A N 1
ATOM 773 C CA . ILE A 1 108 ? 3.164 4.32 0.71 1 93.19 108 ILE A CA 1
ATOM 774 C C . ILE A 1 108 ? 4.023 5.559 0.944 1 93.19 108 ILE A C 1
ATOM 776 O O . ILE A 1 108 ? 4.477 5.805 2.064 1 93.19 108 ILE A O 1
ATOM 780 N N . GLY A 1 109 ? 4.305 6.266 -0.1 1 91.06 109 GLY A N 1
ATOM 781 C CA . GLY A 1 109 ? 5.113 7.469 -0.032 1 91.06 109 GLY A CA 1
ATOM 782 C C . GLY A 1 109 ? 4.562 8.609 -0.867 1 91.06 109 GLY A C 1
ATOM 783 O O . GLY A 1 109 ? 3.916 8.375 -1.893 1 91.06 109 GLY A O 1
ATOM 784 N N . THR A 1 110 ? 4.719 9.82 -0.366 1 86 110 THR A N 1
ATOM 785 C CA . THR A 1 110 ? 4.285 11.016 -1.085 1 86 110 THR A CA 1
ATOM 786 C C . THR A 1 110 ? 5.492 11.812 -1.578 1 86 110 THR A C 1
ATOM 788 O O . THR A 1 110 ? 5.363 12.992 -1.924 1 86 110 THR A O 1
ATOM 791 N N . GLY A 1 111 ? 6.684 11.242 -1.584 1 74.31 111 GLY A N 1
ATOM 792 C CA . GLY A 1 111 ? 7.887 11.938 -2.008 1 74.31 111 GLY A CA 1
ATOM 793 C C . GLY A 1 111 ? 8.188 13.172 -1.181 1 74.31 111 GLY A C 1
ATOM 794 O O . GLY A 1 111 ? 8.672 14.18 -1.706 1 74.31 111 GLY A O 1
ATOM 795 N N . GLY A 1 112 ? 7.762 13.18 0.098 1 71.69 112 GLY A N 1
ATOM 796 C CA . GLY A 1 112 ? 7.98 14.32 0.981 1 71.69 112 GLY A CA 1
ATOM 797 C C . GLY A 1 112 ? 6.922 15.398 0.835 1 71.69 112 GLY A C 1
ATOM 798 O O . GLY A 1 112 ? 6.941 16.391 1.56 1 71.69 112 GLY A O 1
ATOM 799 N N . ALA A 1 113 ? 5.945 15.273 -0.022 1 72.19 113 ALA A N 1
ATOM 800 C CA . ALA A 1 113 ? 4.93 16.281 -0.297 1 72.19 113 ALA A CA 1
ATOM 801 C C . ALA A 1 113 ? 4.027 16.5 0.913 1 72.19 113 ALA A C 1
ATOM 803 O O . ALA A 1 113 ? 3.732 17.641 1.283 1 72.19 113 ALA A O 1
ATOM 804 N N . SER A 1 114 ? 3.609 15.438 1.523 1 78.88 114 SER A N 1
ATOM 805 C CA . SER A 1 114 ? 2.705 15.547 2.664 1 78.88 114 SER A CA 1
ATOM 806 C C . SER A 1 114 ? 2.82 14.336 3.582 1 78.88 114 SER A C 1
ATOM 808 O O . SER A 1 114 ? 2.193 13.305 3.338 1 78.88 114 SER A O 1
ATOM 810 N N . PRO A 1 115 ? 3.631 14.453 4.594 1 76.88 115 PRO A N 1
ATOM 811 C CA . PRO A 1 115 ? 3.758 13.344 5.547 1 76.88 115 PRO A CA 1
ATOM 812 C C . PRO A 1 115 ? 2.414 12.914 6.133 1 76.88 115 PRO A C 1
ATOM 814 O O . PRO A 1 115 ? 2.178 11.719 6.336 1 76.88 115 PRO A O 1
ATOM 817 N N . MET A 1 116 ? 1.571 13.922 6.391 1 79.69 116 MET A N 1
ATOM 818 C CA . MET A 1 116 ? 0.272 13.594 6.973 1 79.69 116 MET A CA 1
ATOM 819 C C . MET A 1 116 ? -0.581 12.805 5.984 1 79.69 116 MET A C 1
ATOM 821 O O . MET A 1 116 ? -1.267 11.859 6.371 1 79.69 116 MET A O 1
ATOM 825 N N . LEU A 1 117 ? -0.536 13.188 4.77 1 85.25 117 LEU A N 1
ATOM 826 C CA . LEU A 1 117 ? -1.265 12.422 3.76 1 85.25 117 LEU A CA 1
ATOM 827 C C . LEU A 1 117 ? -0.764 10.984 3.693 1 85.25 117 LEU A C 1
ATOM 829 O O . LEU A 1 117 ? -1.562 10.055 3.604 1 85.25 117 LEU A O 1
ATOM 833 N N . ALA A 1 118 ? 0.572 10.828 3.699 1 86.88 118 ALA A N 1
ATOM 834 C CA . ALA A 1 118 ? 1.153 9.484 3.695 1 86.88 118 ALA A CA 1
ATOM 835 C C . ALA A 1 118 ? 0.641 8.664 4.875 1 86.88 118 ALA A C 1
ATOM 837 O O . ALA A 1 118 ? 0.288 7.492 4.715 1 86.88 118 ALA A O 1
ATOM 838 N N . THR A 1 119 ? 0.613 9.281 5.992 1 81.81 119 THR A N 1
ATOM 839 C CA . THR A 1 119 ? 0.149 8.609 7.199 1 81.81 119 THR A CA 1
ATOM 840 C C . THR A 1 119 ? -1.328 8.242 7.082 1 81.81 119 THR A C 1
ATOM 842 O O . THR A 1 119 ? -1.729 7.133 7.438 1 81.81 119 THR A O 1
ATOM 845 N N . MET A 1 120 ? -2.111 9.141 6.613 1 80 120 MET A N 1
ATOM 846 C CA . MET A 1 120 ? -3.541 8.898 6.453 1 80 120 MET A CA 1
ATOM 847 C C . MET A 1 120 ? -3.791 7.762 5.469 1 80 120 MET A C 1
ATOM 849 O O . MET A 1 120 ? -4.602 6.871 5.738 1 80 120 MET A O 1
ATOM 853 N N . LEU A 1 121 ? -3.104 7.793 4.355 1 84.81 121 LEU A N 1
ATOM 854 C CA . LEU A 1 121 ? -3.246 6.738 3.359 1 84.81 121 LEU A CA 1
ATOM 855 C C . LEU A 1 121 ? -2.771 5.398 3.914 1 84.81 121 LEU A C 1
ATOM 857 O O . LEU A 1 121 ? -3.396 4.363 3.672 1 84.81 121 LEU A O 1
ATOM 861 N N . ARG A 1 122 ? -1.626 5.422 4.578 1 87 122 ARG A N 1
ATOM 862 C CA . ARG A 1 122 ? -1.125 4.211 5.223 1 87 122 ARG A CA 1
ATOM 863 C C . ARG A 1 122 ? -2.184 3.596 6.133 1 87 122 ARG A C 1
ATOM 865 O O . ARG A 1 122 ? -2.418 2.387 6.094 1 87 122 ARG A O 1
ATOM 872 N N . ASN A 1 123 ? -2.766 4.449 6.941 1 77 123 ASN A N 1
ATOM 873 C CA . ASN A 1 123 ? -3.801 3.975 7.855 1 77 123 ASN A CA 1
ATOM 874 C C . ASN A 1 123 ? -4.98 3.367 7.102 1 77 123 ASN A C 1
ATOM 876 O O . ASN A 1 123 ? -5.5 2.32 7.492 1 77 123 ASN A O 1
ATOM 880 N N . ASP A 1 124 ? -5.316 3.967 6.039 1 74.56 124 ASP A N 1
ATOM 881 C CA . ASP A 1 124 ? -6.406 3.465 5.203 1 74.56 124 ASP A CA 1
ATOM 882 C C . ASP A 1 124 ? -6.051 2.109 4.594 1 74.56 124 ASP A C 1
ATOM 884 O O . ASP A 1 124 ? -6.871 1.191 4.586 1 74.56 124 ASP A O 1
ATOM 888 N N . ILE A 1 125 ? -4.812 2.002 4.105 1 83.44 125 ILE A N 1
ATOM 889 C CA . ILE A 1 125 ? -4.348 0.799 3.426 1 83.44 125 ILE A CA 1
ATOM 890 C C . ILE A 1 125 ? -4.18 -0.333 4.438 1 83.44 125 ILE A C 1
ATOM 892 O O . ILE A 1 125 ? -4.438 -1.498 4.121 1 83.44 125 ILE A O 1
ATOM 896 N N . GLU A 1 126 ? -3.725 0.039 5.574 1 78.62 126 GLU A N 1
ATOM 897 C CA . GLU A 1 126 ? -3.49 -0.962 6.613 1 78.62 126 GLU A CA 1
ATOM 898 C C . GLU A 1 126 ? -4.738 -1.803 6.859 1 78.62 126 GLU A C 1
ATOM 900 O O . GLU A 1 126 ? -4.645 -3.002 7.129 1 78.62 126 GLU A O 1
ATOM 905 N N . GLN A 1 127 ? -5.875 -1.193 6.723 1 66.75 127 GLN A N 1
ATOM 906 C CA . GLN A 1 127 ? -7.145 -1.875 6.938 1 66.75 127 GLN A CA 1
ATOM 907 C C . GLN A 1 127 ? -7.402 -2.914 5.848 1 66.75 127 GLN A C 1
ATOM 909 O O . GLN A 1 127 ? -8.172 -3.854 6.051 1 66.75 127 GLN A O 1
ATOM 914 N N . ARG A 1 128 ? -6.707 -2.725 4.816 1 70.62 128 ARG A N 1
ATOM 915 C CA . ARG A 1 128 ? -6.895 -3.621 3.678 1 70.62 128 ARG A CA 1
ATOM 916 C C . ARG A 1 128 ? -5.828 -4.711 3.656 1 70.62 128 ARG A C 1
ATOM 918 O O . ARG A 1 128 ? -5.867 -5.609 2.814 1 70.62 128 ARG A O 1
ATOM 925 N N . VAL A 1 129 ? -4.891 -4.637 4.551 1 78.31 129 VAL A N 1
ATOM 926 C CA . VAL A 1 129 ? -3.852 -5.656 4.68 1 78.31 129 VAL A CA 1
ATOM 927 C C . VAL A 1 129 ? -3.926 -6.297 6.062 1 78.31 129 VAL A C 1
ATOM 929 O O . VAL A 1 129 ? -3.156 -5.945 6.961 1 78.31 129 VAL A O 1
ATOM 932 N N . PRO A 1 130 ? -4.734 -7.297 6.184 1 73.19 130 PRO A N 1
ATOM 933 C CA . PRO A 1 130 ? -4.965 -7.891 7.504 1 73.19 130 PRO A CA 1
ATOM 934 C C . PRO A 1 130 ? -3.693 -8.453 8.125 1 73.19 130 PRO A C 1
ATOM 936 O O . PRO A 1 130 ? -2.746 -8.797 7.414 1 73.19 130 PRO A O 1
ATOM 939 N N . GLU A 1 131 ? -3.516 -8.508 9.547 1 72.44 131 GLU A N 1
ATOM 940 C CA . GLU A 1 131 ? -2.371 -9.016 10.305 1 72.44 131 GLU A CA 1
ATOM 941 C C . GLU A 1 131 ? -2.025 -10.445 9.891 1 72.44 131 GLU A C 1
ATOM 943 O O . GLU A 1 131 ? -0.849 -10.812 9.836 1 72.44 131 GLU A O 1
ATOM 948 N N . GLY A 1 132 ? -2.834 -11.227 9.242 1 80 132 GLY A N 1
ATOM 949 C CA . GLY A 1 132 ? -2.652 -12.617 8.867 1 80 132 GLY A CA 1
ATOM 950 C C . GLY A 1 132 ? -2.252 -12.797 7.418 1 80 132 GLY A C 1
ATOM 951 O O . GLY A 1 132 ? -1.978 -13.914 6.977 1 80 132 GLY A O 1
ATOM 952 N N . THR A 1 133 ? -2.113 -11.773 6.797 1 86.44 133 THR A N 1
ATOM 953 C CA . THR A 1 133 ? -1.765 -11.859 5.383 1 86.44 133 THR A CA 1
ATOM 954 C C . THR A 1 133 ? -0.385 -12.492 5.203 1 86.44 133 THR A C 1
ATOM 956 O O . THR A 1 133 ? -0.141 -13.195 4.223 1 86.44 133 THR A O 1
ATOM 959 N N . GLY A 1 134 ? 0.506 -12.242 6.164 1 86.62 134 GLY A N 1
ATOM 960 C CA . GLY A 1 134 ? 1.814 -12.883 6.121 1 86.62 134 GLY A CA 1
ATOM 961 C C . GLY A 1 134 ? 1.747 -14.391 6.184 1 86.62 134 GLY A C 1
ATOM 962 O O . GLY A 1 134 ? 2.502 -15.086 5.496 1 86.62 134 GLY A O 1
ATOM 963 N N . ARG A 1 135 ? 0.847 -14.883 7.016 1 88.12 135 ARG A N 1
ATOM 964 C CA . ARG A 1 135 ? 0.661 -16.328 7.121 1 88.12 135 ARG A CA 1
ATOM 965 C C . ARG A 1 135 ? 0.114 -16.906 5.824 1 88.12 135 ARG A C 1
ATOM 967 O O . ARG A 1 135 ? 0.501 -18 5.414 1 88.12 135 ARG A O 1
ATOM 974 N N . VAL A 1 136 ? -0.791 -16.172 5.246 1 90.56 136 VAL A N 1
ATOM 975 C CA . VAL A 1 136 ? -1.33 -16.609 3.963 1 90.56 136 VAL A CA 1
ATOM 976 C C . VAL A 1 136 ? -0.202 -16.719 2.939 1 90.56 136 VAL A C 1
ATOM 978 O O . VAL A 1 136 ? -0.083 -17.734 2.246 1 90.56 136 VAL A O 1
ATOM 981 N N . ALA A 1 137 ? 0.618 -15.742 2.912 1 90.5 137 ALA A N 1
ATOM 982 C CA . ALA A 1 137 ? 1.741 -15.734 1.979 1 90.5 137 ALA A CA 1
ATOM 983 C C . ALA A 1 137 ? 2.674 -16.906 2.234 1 90.5 137 ALA A C 1
ATOM 985 O O . ALA A 1 137 ? 3.098 -17.594 1.296 1 90.5 137 ALA A O 1
ATOM 986 N N . ALA A 1 138 ? 2.961 -17.156 3.441 1 88.94 138 ALA A N 1
ATOM 987 C CA . ALA A 1 138 ? 3.84 -18.25 3.82 1 88.94 138 ALA A CA 1
ATOM 988 C C . ALA A 1 138 ? 3.252 -19.594 3.389 1 88.94 138 ALA A C 1
ATOM 990 O O . ALA A 1 138 ? 3.975 -20.469 2.904 1 88.94 138 ALA A O 1
ATOM 991 N N . LEU A 1 139 ? 1.99 -19.719 3.672 1 92 139 LEU A N 1
ATOM 992 C CA . LEU A 1 139 ? 1.3 -20.938 3.289 1 92 139 LEU A CA 1
ATOM 993 C C . LEU A 1 139 ? 1.418 -21.188 1.788 1 92 139 LEU A C 1
ATOM 995 O O . LEU A 1 139 ? 1.753 -22.297 1.359 1 92 139 LEU A O 1
ATOM 999 N N . PHE A 1 140 ? 1.183 -20.219 1.047 1 90.31 140 PHE A N 1
ATOM 1000 C CA . PHE A 1 140 ? 1.184 -20.359 -0.404 1 90.31 140 PHE A CA 1
ATOM 1001 C C . PHE A 1 140 ? 2.6 -20.578 -0.926 1 90.31 140 PHE A C 1
ATOM 1003 O O . PHE A 1 140 ? 2.811 -21.312 -1.884 1 90.31 140 PHE A O 1
ATOM 1010 N N . ARG A 1 141 ? 3.541 -19.969 -0.317 1 88.38 141 ARG A N 1
ATOM 1011 C CA . ARG A 1 141 ? 4.938 -20.219 -0.657 1 88.38 141 ARG A CA 1
ATOM 1012 C C . ARG A 1 141 ? 5.293 -21.688 -0.447 1 88.38 141 ARG A C 1
ATOM 1014 O O . ARG A 1 141 ? 5.961 -22.297 -1.286 1 88.38 141 ARG A O 1
ATOM 1021 N N . ASN A 1 142 ? 4.805 -22.219 0.589 1 91.12 142 ASN A N 1
ATOM 1022 C CA . ASN A 1 142 ? 5.133 -23.594 0.959 1 91.12 142 ASN A CA 1
ATOM 1023 C C . ASN A 1 142 ? 4.527 -24.594 -0.02 1 91.12 142 ASN A C 1
ATOM 1025 O O . ASN A 1 142 ? 5.051 -25.703 -0.192 1 91.12 142 ASN A O 1
ATOM 1029 N N . PHE A 1 143 ? 3.459 -24.219 -0.622 1 91.88 143 PHE A N 1
ATOM 1030 C CA . PHE A 1 143 ? 2.75 -25.172 -1.477 1 91.88 143 PHE A CA 1
ATOM 1031 C C . PHE A 1 143 ? 2.969 -24.844 -2.947 1 91.88 143 PHE A C 1
ATOM 1033 O O . PHE A 1 143 ? 2.354 -25.453 -3.826 1 91.88 143 PHE A O 1
ATOM 1040 N N . GLN A 1 144 ? 3.779 -23.906 -3.193 1 87.56 144 GLN A N 1
ATOM 1041 C CA . GLN A 1 144 ? 3.973 -23.406 -4.551 1 87.56 144 GLN A CA 1
ATOM 1042 C C . GLN A 1 144 ? 4.367 -24.531 -5.5 1 87.56 144 GLN A C 1
ATOM 1044 O O . GLN A 1 144 ? 3.812 -24.641 -6.598 1 87.56 144 GLN A O 1
ATOM 1049 N N . ASP A 1 145 ? 5.297 -25.375 -5.078 1 90.56 145 ASP A N 1
ATOM 1050 C CA . ASP A 1 145 ? 5.762 -26.469 -5.918 1 90.56 145 ASP A CA 1
ATOM 1051 C C . ASP A 1 145 ? 4.652 -27.5 -6.156 1 90.56 145 ASP A C 1
ATOM 1053 O O . ASP A 1 145 ? 4.5 -28 -7.266 1 90.56 145 ASP A O 1
ATOM 1057 N N . ASP A 1 146 ? 3.938 -27.812 -5.125 1 92.75 146 ASP A N 1
ATOM 1058 C CA . ASP A 1 146 ? 2.824 -28.75 -5.238 1 92.75 146 ASP A CA 1
ATOM 1059 C C . ASP A 1 146 ? 1.777 -28.234 -6.227 1 92.75 146 ASP A C 1
ATOM 1061 O O . ASP A 1 146 ? 1.267 -29 -7.047 1 92.75 146 ASP A O 1
ATOM 1065 N N . VAL A 1 147 ? 1.469 -26.969 -6.117 1 91 147 VAL A N 1
ATOM 1066 C CA . VAL A 1 147 ? 0.463 -26.375 -6.984 1 91 147 VAL A CA 1
ATOM 1067 C C . VAL A 1 147 ? 0.947 -26.391 -8.43 1 91 147 VAL A C 1
ATOM 1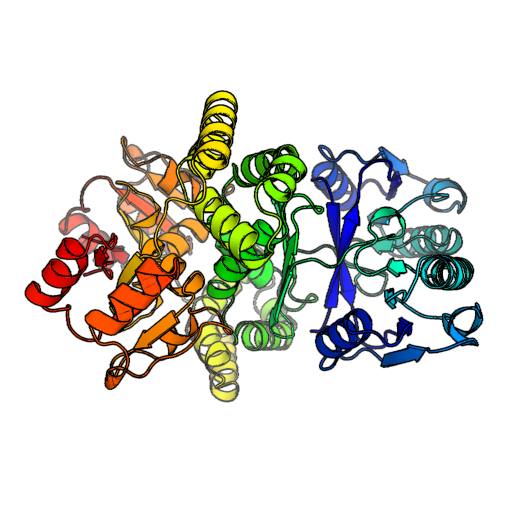069 O O . VAL A 1 147 ? 0.19 -26.734 -9.344 1 91 147 VAL A O 1
ATOM 1072 N N . ARG A 1 148 ? 2.211 -26.078 -8.648 1 89 148 ARG A N 1
ATOM 1073 C CA . ARG A 1 148 ? 2.779 -26.078 -9.992 1 89 148 ARG A CA 1
ATOM 1074 C C . ARG A 1 148 ? 2.775 -27.484 -10.594 1 89 148 ARG A C 1
ATOM 1076 O O . ARG A 1 148 ? 2.521 -27.656 -11.789 1 89 148 ARG A O 1
ATOM 1083 N N . ALA A 1 149 ? 3.104 -28.422 -9.758 1 91.81 149 ALA A N 1
ATOM 1084 C CA . ALA A 1 149 ? 3.131 -29.812 -10.219 1 91.81 149 ALA A CA 1
ATOM 1085 C C . ALA A 1 149 ? 1.734 -30.297 -10.602 1 91.81 149 ALA A C 1
ATOM 1087 O O . ALA A 1 149 ? 1.562 -30.984 -11.602 1 91.81 149 ALA A O 1
ATOM 1088 N N . ARG A 1 150 ? 0.81 -29.891 -9.844 1 91.5 150 ARG A N 1
ATOM 1089 C CA . ARG A 1 150 ? -0.558 -30.359 -10.047 1 91.5 150 ARG A CA 1
ATOM 1090 C C . ARG A 1 150 ? -1.223 -29.609 -11.203 1 91.5 150 ARG A C 1
ATOM 1092 O O . ARG A 1 150 ? -2.045 -30.188 -11.922 1 91.5 150 ARG A O 1
ATOM 1099 N N . PHE A 1 151 ? -0.877 -28.344 -11.297 1 88.06 151 PHE A N 1
ATOM 1100 C CA . PHE A 1 151 ? -1.476 -27.5 -12.312 1 88.06 151 PHE A CA 1
ATOM 1101 C C . PHE A 1 151 ? -0.401 -26.875 -13.203 1 88.06 151 PHE A C 1
ATOM 1103 O O . PHE A 1 151 ? -0.094 -25.688 -13.07 1 88.06 151 PHE A O 1
ATOM 1110 N N . PRO A 1 152 ? 0.013 -27.625 -14.195 1 84.25 152 PRO A N 1
ATOM 1111 C CA . PRO A 1 152 ? 1.101 -27.125 -15.039 1 84.25 152 PRO A CA 1
ATOM 1112 C C . PRO A 1 152 ? 0.663 -25.984 -15.953 1 84.25 152 PRO A C 1
ATOM 1114 O O . PRO A 1 152 ? 1.483 -25.141 -16.328 1 84.25 152 PRO A O 1
ATOM 1117 N N . GLU A 1 153 ? -0.566 -26.031 -16.297 1 78.31 153 GLU A N 1
ATOM 1118 C CA . GLU A 1 153 ? -1.073 -24.953 -17.141 1 78.31 153 GLU A CA 1
ATOM 1119 C C . GLU A 1 153 ? -1.292 -23.672 -16.344 1 78.31 153 GLU A C 1
ATOM 1121 O O . GLU A 1 153 ? -1.897 -23.703 -15.266 1 78.31 153 GLU A O 1
ATOM 1126 N N . LEU A 1 154 ? -0.716 -22.531 -16.859 1 74.56 154 LEU A N 1
ATOM 1127 C CA . LEU A 1 154 ? -0.711 -21.266 -16.141 1 74.56 154 LEU A CA 1
ATOM 1128 C C . LEU A 1 154 ? -2.133 -20.828 -15.812 1 74.56 154 LEU A C 1
ATOM 1130 O O . LEU A 1 154 ? -2.398 -20.359 -14.695 1 74.56 154 LEU A O 1
ATOM 1134 N N . HIS A 1 155 ? -3.021 -20.953 -16.828 1 68.06 155 HIS A N 1
ATOM 1135 C CA . HIS A 1 155 ? -4.391 -20.5 -16.625 1 68.06 155 HIS A CA 1
ATOM 1136 C C . HIS A 1 155 ? -5.066 -21.266 -15.492 1 68.06 155 HIS A C 1
ATOM 1138 O O . HIS A 1 155 ? -5.75 -20.688 -14.648 1 68.06 155 HIS A O 1
ATOM 1144 N N . ALA A 1 156 ? -4.852 -22.578 -15.445 1 74.44 156 ALA A N 1
ATOM 1145 C CA . ALA A 1 156 ? -5.426 -23.422 -14.406 1 74.44 156 ALA A CA 1
ATOM 1146 C C . ALA A 1 156 ? -4.805 -23.109 -13.047 1 74.44 156 ALA A C 1
ATOM 1148 O O . ALA A 1 156 ? -5.508 -23.078 -12.031 1 74.44 156 ALA A O 1
ATOM 1149 N N . ARG A 1 157 ? -3.508 -22.922 -13.031 1 83.12 157 ARG A N 1
ATOM 1150 C CA . ARG A 1 157 ? -2.799 -22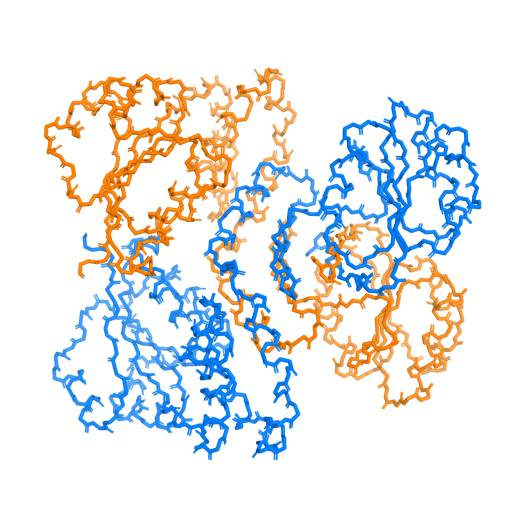.594 -11.797 1 83.12 157 ARG A CA 1
ATOM 1151 C C . ARG A 1 157 ? -3.291 -21.281 -11.219 1 83.12 157 ARG A C 1
ATOM 1153 O O . ARG A 1 157 ? -3.543 -21.172 -10.016 1 83.12 157 ARG A O 1
ATOM 1160 N N . ARG A 1 158 ? -3.453 -20.312 -12.078 1 75.19 158 ARG A N 1
ATOM 1161 C CA . ARG A 1 158 ? -3.928 -19 -11.648 1 75.19 158 ARG A CA 1
ATOM 1162 C C . ARG A 1 158 ? -5.34 -19.078 -11.086 1 75.19 158 ARG A C 1
ATOM 1164 O O . ARG A 1 158 ? -5.645 -18.469 -10.062 1 75.19 158 ARG A O 1
ATOM 1171 N N . ALA A 1 159 ? -6.164 -19.828 -11.773 1 72.44 159 ALA A N 1
ATOM 1172 C CA . ALA A 1 159 ? -7.539 -20 -11.312 1 72.44 159 ALA A CA 1
ATOM 1173 C C . ALA A 1 159 ? -7.582 -20.672 -9.945 1 72.44 159 ALA A C 1
ATOM 1175 O O . ALA A 1 159 ? -8.32 -20.234 -9.055 1 72.44 159 ALA A O 1
ATOM 1176 N N . PHE A 1 160 ? -6.797 -21.75 -9.797 1 83.19 160 PHE A N 1
ATOM 1177 C CA . PHE A 1 160 ? -6.734 -22.453 -8.523 1 83.19 160 PHE A CA 1
ATOM 1178 C C . PHE A 1 160 ? -6.242 -21.531 -7.418 1 83.19 160 PHE A C 1
ATOM 1180 O O . PHE A 1 160 ? -6.84 -21.484 -6.34 1 83.19 160 PHE A O 1
ATOM 1187 N N . LEU A 1 161 ? -5.156 -20.781 -7.676 1 84.44 161 LEU A N 1
ATOM 1188 C CA . LEU A 1 161 ? -4.555 -19.906 -6.672 1 84.44 161 LEU A CA 1
ATOM 1189 C C . LEU A 1 161 ? -5.508 -18.781 -6.293 1 84.44 161 LEU A C 1
ATOM 1191 O O . LEU A 1 161 ? -5.621 -18.422 -5.117 1 84.44 161 LEU A O 1
ATOM 1195 N N . ARG A 1 162 ? -6.168 -18.234 -7.242 1 78.19 162 ARG A N 1
ATOM 1196 C CA . ARG A 1 162 ? -7.137 -17.172 -6.969 1 78.19 162 ARG A CA 1
ATOM 1197 C C . ARG A 1 162 ? -8.242 -17.656 -6.043 1 78.19 162 ARG A C 1
ATOM 1199 O O . ARG A 1 162 ? -8.625 -16.969 -5.098 1 78.19 162 ARG A O 1
ATOM 1206 N N . GLU A 1 163 ? -8.688 -18.828 -6.328 1 76.38 163 GLU A N 1
ATOM 1207 C CA . GLU A 1 163 ? -9.758 -19.422 -5.523 1 76.38 163 GLU A CA 1
ATOM 1208 C C . GLU A 1 163 ? -9.289 -19.672 -4.09 1 76.38 163 GLU A C 1
ATOM 1210 O O . GLU A 1 163 ? -10.023 -19.391 -3.141 1 76.38 163 GLU A O 1
ATOM 1215 N N . THR A 1 164 ? -8.18 -20.25 -4 1 85.06 164 THR A N 1
ATOM 1216 C CA . THR A 1 164 ? -7.684 -20.641 -2.682 1 85.06 164 THR A CA 1
ATOM 1217 C C . THR A 1 164 ? -7.332 -19.406 -1.854 1 85.06 164 THR A C 1
ATOM 1219 O O . THR A 1 164 ? -7.512 -19.391 -0.634 1 85.06 164 THR A O 1
ATOM 1222 N N . LEU A 1 165 ? -6.895 -18.359 -2.508 1 84.25 165 LEU A N 1
ATOM 1223 C CA . LEU A 1 165 ? -6.527 -17.125 -1.82 1 84.25 165 LEU A CA 1
ATOM 1224 C C . LEU A 1 165 ? -7.766 -16.406 -1.291 1 84.25 165 LEU A C 1
ATOM 1226 O O . LEU A 1 165 ? -7.672 -15.586 -0.37 1 84.25 165 LEU A O 1
ATOM 1230 N N . SER A 1 166 ? -8.852 -16.656 -1.825 1 76.12 166 SER A N 1
ATOM 1231 C CA . SER A 1 166 ? -10.094 -15.992 -1.432 1 76.12 166 SER A CA 1
ATOM 1232 C C . SER A 1 166 ? -11.008 -16.938 -0.654 1 76.12 166 SER A C 1
ATOM 1234 O O . SER A 1 166 ? -12.188 -16.641 -0.455 1 76.12 166 SER A O 1
ATOM 1236 N N . GLY A 1 167 ? -10.539 -18.094 -0.311 1 75.88 167 GLY A N 1
ATOM 1237 C CA . GLY A 1 167 ? -11.398 -19.109 0.268 1 75.88 167 GLY A CA 1
ATOM 1238 C C . GLY A 1 167 ? -10.969 -19.516 1.667 1 75.88 167 GLY A C 1
ATOM 1239 O O . GLY A 1 167 ? -10.328 -18.75 2.379 1 75.88 167 GLY A O 1
ATOM 1240 N N . ALA A 1 168 ? -11.445 -20.688 1.956 1 80.88 168 ALA A N 1
ATOM 1241 C CA . ALA A 1 168 ? -11.305 -21.219 3.309 1 80.88 168 ALA A CA 1
ATOM 1242 C C . ALA A 1 168 ? -9.828 -21.406 3.672 1 80.88 168 ALA A C 1
ATOM 1244 O O . ALA A 1 168 ? -9.445 -21.234 4.832 1 80.88 168 ALA A O 1
ATOM 1245 N N . VAL A 1 169 ? -9.055 -21.75 2.66 1 87.75 169 VAL A N 1
ATOM 1246 C CA . VAL A 1 169 ? -7.629 -21.953 2.891 1 87.75 169 VAL A CA 1
ATOM 1247 C C . VAL A 1 169 ? -7 -20.672 3.422 1 87.75 169 VAL A C 1
ATOM 1249 O O . VAL A 1 169 ? -6.359 -20.672 4.473 1 87.75 169 VAL A O 1
ATOM 1252 N N . ALA A 1 170 ? -7.25 -19.609 2.764 1 86.5 170 ALA A N 1
ATOM 1253 C CA . ALA A 1 170 ? -6.691 -18.312 3.146 1 86.5 170 ALA A CA 1
ATOM 1254 C C . ALA A 1 170 ? -7.281 -17.828 4.469 1 86.5 170 ALA A C 1
ATOM 1256 O O . ALA A 1 170 ? -6.574 -17.25 5.297 1 86.5 170 ALA A O 1
ATOM 1257 N N . GLU A 1 171 ? -8.508 -18.094 4.641 1 81.5 171 GLU A N 1
ATOM 1258 C CA . GLU A 1 171 ? -9.172 -17.688 5.867 1 81.5 171 GLU A CA 1
ATOM 1259 C C . GLU A 1 171 ? -8.57 -18.375 7.09 1 81.5 171 GLU A C 1
ATOM 1261 O O . GLU A 1 171 ? -8.359 -17.734 8.125 1 81.5 171 GLU A O 1
ATOM 1266 N N . ALA A 1 172 ? -8.367 -19.625 6.922 1 87.12 172 ALA A N 1
ATOM 1267 C CA . ALA A 1 172 ? -7.777 -20.391 8.016 1 87.12 172 ALA A CA 1
ATOM 1268 C C . ALA A 1 172 ? -6.375 -19.875 8.344 1 87.12 172 ALA A C 1
ATOM 1270 O O . ALA A 1 172 ? -6.027 -19.703 9.516 1 87.12 172 ALA A O 1
ATOM 1271 N N . ALA A 1 173 ? -5.609 -19.641 7.355 1 89.5 173 ALA A N 1
ATOM 1272 C CA . ALA A 1 173 ? -4.254 -19.125 7.551 1 89.5 173 ALA A CA 1
ATOM 1273 C C . ALA A 1 173 ? -4.273 -17.75 8.188 1 89.5 173 ALA A C 1
ATOM 1275 O O . ALA A 1 173 ? -3.502 -17.469 9.109 1 89.5 173 ALA A O 1
ATOM 1276 N N . GLN A 1 174 ? -5.168 -16.953 7.68 1 84.5 174 GLN A N 1
ATOM 1277 C CA . GLN A 1 174 ? -5.293 -15.594 8.211 1 84.5 174 GLN A CA 1
ATOM 1278 C C . GLN A 1 174 ? -5.672 -15.609 9.688 1 84.5 174 GLN A C 1
ATOM 1280 O O . GLN A 1 174 ? -5.207 -14.773 10.461 1 84.5 174 GLN A O 1
ATOM 1285 N N . GLY A 1 175 ? -6.469 -16.516 10.023 1 79.81 175 GLY A N 1
ATOM 1286 C CA . GLY A 1 175 ? -6.918 -16.656 11.398 1 79.81 175 GLY A CA 1
ATOM 1287 C C . GLY A 1 175 ? -5.891 -17.328 12.297 1 79.81 175 GLY A C 1
ATOM 1288 O O . GLY A 1 175 ? -6.078 -17.406 13.516 1 79.81 175 GLY A O 1
ATOM 1289 N N . GLY A 1 176 ? -4.848 -17.828 11.742 1 86.31 176 GLY A N 1
ATOM 1290 C CA . GLY A 1 176 ? -3.748 -18.375 12.523 1 86.31 176 GLY A CA 1
ATOM 1291 C C . GLY A 1 176 ? -3.797 -19.875 12.672 1 86.31 176 GLY A C 1
ATOM 1292 O O . GLY A 1 176 ? -2.906 -20.484 13.273 1 86.31 176 GLY A O 1
ATOM 1293 N N . ASP A 1 177 ? -4.844 -20.484 12.203 1 90.31 177 ASP A N 1
ATOM 1294 C CA . ASP A 1 177 ? -4.938 -21.938 12.242 1 90.31 177 ASP A CA 1
ATOM 1295 C C . ASP A 1 177 ? -4.195 -22.562 11.062 1 90.31 177 ASP A C 1
ATOM 1297 O O . ASP A 1 177 ? -4.816 -23.062 10.117 1 90.31 177 ASP A O 1
ATOM 1301 N N . MET A 1 178 ? -2.898 -22.656 11.203 1 92.62 178 MET A N 1
ATOM 1302 C CA . MET A 1 178 ? -2.045 -23.062 10.094 1 92.62 178 MET A CA 1
ATOM 1303 C C . MET A 1 178 ? -2.217 -24.547 9.789 1 92.62 178 MET A C 1
ATOM 1305 O O . MET A 1 178 ? -2.082 -24.984 8.641 1 92.62 178 MET A O 1
ATOM 1309 N N . GLU A 1 179 ? -2.463 -25.344 10.773 1 95 179 GLU A N 1
ATOM 1310 C CA . GLU A 1 179 ? -2.703 -26.766 10.547 1 95 179 GLU A CA 1
ATOM 1311 C C . GLU A 1 179 ? -3.941 -26.984 9.688 1 95 179 GLU A C 1
ATOM 1313 O O . GLU A 1 179 ? -3.908 -27.75 8.727 1 95 179 GLU A O 1
ATOM 1318 N N . LYS A 1 180 ? -4.926 -26.328 10.102 1 95 180 LYS A N 1
ATOM 1319 C CA . LYS A 1 180 ? -6.148 -26.406 9.305 1 95 180 LYS A CA 1
ATOM 1320 C C . LYS A 1 180 ? -5.922 -25.859 7.898 1 95 180 LYS A C 1
ATOM 1322 O O . LYS A 1 180 ? -6.383 -26.469 6.918 1 95 180 LYS A O 1
ATOM 1327 N N . ALA A 1 181 ? -5.301 -24.766 7.781 1 94.38 181 ALA A N 1
ATOM 1328 C CA . ALA A 1 181 ? -5.031 -24.141 6.484 1 94.38 181 ALA A CA 1
ATOM 1329 C C . ALA A 1 181 ? -4.281 -25.109 5.566 1 94.38 181 ALA A C 1
ATOM 1331 O O . ALA A 1 181 ? -4.629 -25.25 4.395 1 94.38 181 ALA A O 1
ATOM 1332 N N . GLN A 1 182 ? -3.258 -25.766 6.121 1 95.69 182 GLN A N 1
ATOM 1333 C CA . GLN A 1 182 ? -2.467 -26.703 5.336 1 95.69 182 GLN A CA 1
ATOM 1334 C C . GLN A 1 182 ? -3.312 -27.891 4.883 1 95.69 182 GLN A C 1
ATOM 1336 O O . GLN A 1 182 ? -3.205 -28.328 3.74 1 95.69 182 GLN A O 1
ATOM 1341 N N . SER A 1 183 ? -4.082 -28.375 5.824 1 95.44 183 SER A N 1
ATOM 1342 C CA . SER A 1 183 ? -4.961 -29.5 5.5 1 95.44 183 SER A CA 1
ATOM 1343 C C . SER A 1 183 ? -5.945 -29.125 4.395 1 95.44 183 SER A C 1
ATOM 1345 O O . SER A 1 183 ? -6.137 -29.891 3.445 1 95.44 183 SER A O 1
ATOM 1347 N N . LEU A 1 184 ? -6.504 -27.969 4.539 1 92.94 184 LEU A N 1
ATOM 1348 C CA . LEU A 1 184 ? -7.457 -27.5 3.543 1 92.94 184 LEU A CA 1
ATOM 1349 C C . LEU A 1 184 ? -6.773 -27.297 2.195 1 92.94 184 LEU A C 1
ATOM 1351 O O . LEU A 1 184 ? -7.352 -27.594 1.147 1 92.94 184 LEU A O 1
ATOM 1355 N N . PHE A 1 185 ? -5.621 -26.797 2.225 1 93.31 185 PHE A N 1
ATOM 1356 C CA . PHE A 1 185 ? -4.898 -26.516 0.988 1 93.31 185 PHE A CA 1
ATOM 1357 C C . PHE A 1 185 ? -4.574 -27.812 0.257 1 93.31 185 PHE A C 1
ATOM 1359 O O . PHE A 1 185 ? -4.754 -27.906 -0.959 1 93.31 185 PHE A O 1
ATOM 1366 N N . ARG A 1 186 ? -4.105 -28.797 1.013 1 94.31 186 ARG A N 1
ATOM 1367 C CA . ARG A 1 186 ? -3.818 -30.094 0.426 1 94.31 186 ARG A CA 1
ATOM 1368 C C . ARG A 1 186 ? -5.07 -30.703 -0.189 1 94.31 186 ARG A C 1
ATOM 1370 O O . ARG A 1 186 ? -5.02 -31.281 -1.28 1 94.31 186 ARG A O 1
ATOM 1377 N N . ALA A 1 187 ? -6.098 -30.609 0.569 1 92 187 ALA A N 1
ATOM 1378 C CA . ALA A 1 187 ? -7.367 -31.125 0.059 1 92 187 ALA A CA 1
ATOM 1379 C C . ALA A 1 187 ? -7.777 -30.406 -1.22 1 92 187 ALA A C 1
ATOM 1381 O O . ALA A 1 187 ? -8.289 -31.016 -2.154 1 92 187 ALA A O 1
ATOM 1382 N N . ALA A 1 188 ? -7.613 -29.078 -1.223 1 88.5 188 ALA A N 1
ATOM 1383 C CA . ALA A 1 188 ? -7.957 -28.281 -2.398 1 88.5 188 ALA A CA 1
ATOM 1384 C C . ALA A 1 188 ? -7.109 -28.688 -3.6 1 88.5 188 ALA A C 1
ATOM 1386 O O . ALA A 1 188 ? -7.605 -28.75 -4.727 1 88.5 188 ALA A O 1
ATOM 1387 N N . ILE A 1 189 ? -5.828 -28.906 -3.361 1 91.44 189 ILE A N 1
ATOM 1388 C CA . ILE A 1 189 ? -4.934 -29.312 -4.438 1 91.44 189 ILE A CA 1
ATOM 1389 C C . ILE A 1 189 ? -5.387 -30.656 -5.008 1 91.44 189 ILE A C 1
ATOM 1391 O O . ILE A 1 189 ? -5.422 -30.844 -6.227 1 91.44 189 ILE A O 1
ATOM 1395 N N . ALA A 1 190 ? -5.754 -31.562 -4.055 1 89.81 190 ALA A N 1
ATOM 1396 C CA . ALA A 1 190 ? -6.191 -32.906 -4.473 1 89.81 190 ALA A CA 1
ATOM 1397 C C . ALA A 1 190 ? -7.48 -32.812 -5.285 1 89.81 190 ALA A C 1
ATOM 1399 O O . ALA A 1 190 ? -7.648 -33.562 -6.262 1 89.81 190 ALA A O 1
ATOM 1400 N N . GLN A 1 191 ? -8.453 -32.031 -4.871 1 83.56 191 GLN A N 1
ATOM 1401 C CA . GLN A 1 191 ? -9.758 -31.922 -5.5 1 83.56 191 GLN A CA 1
ATOM 1402 C C . GLN A 1 191 ? -9.68 -31.141 -6.805 1 83.56 191 GLN A C 1
ATOM 1404 O O . GLN A 1 191 ? -10.453 -31.375 -7.734 1 83.56 191 GLN A O 1
ATOM 1409 N N . GLY A 1 192 ? -8.727 -30.344 -6.836 1 73.31 192 GLY A N 1
ATOM 1410 C CA . GLY A 1 192 ? -8.617 -29.469 -7.984 1 73.31 192 GLY A CA 1
ATOM 1411 C C . GLY A 1 192 ? -9.539 -28.266 -7.906 1 73.31 192 GLY A C 1
ATOM 1412 O O . GLY A 1 192 ? -10.266 -28.094 -6.922 1 73.31 192 GLY A O 1
ATOM 1413 N N . PRO A 1 193 ? -9.305 -27.297 -8.688 1 62.66 193 PRO A N 1
ATOM 1414 C CA . PRO A 1 193 ? -10.109 -26.078 -8.641 1 62.66 193 PRO A CA 1
ATOM 1415 C C . PRO A 1 193 ? -11.609 -26.359 -8.766 1 62.66 193 PRO A C 1
ATOM 1417 O O . PRO A 1 193 ? -12.016 -27.188 -9.562 1 62.66 193 PRO A O 1
ATOM 1420 N N . LYS A 1 194 ? -12.195 -26.469 -7.539 1 57.62 194 LYS A N 1
ATOM 1421 C CA . LYS A 1 194 ? -13.641 -26.641 -7.645 1 57.62 194 LYS A CA 1
ATOM 1422 C C . LYS A 1 194 ? -14.273 -25.453 -8.367 1 57.62 194 LYS A C 1
ATOM 1424 O O . LYS A 1 194 ? -15.398 -25.547 -8.867 1 57.62 194 LYS A O 1
ATOM 1429 N N . ALA A 1 195 ? -13.805 -24.281 -7.664 1 54.81 195 ALA A N 1
ATOM 1430 C CA . ALA A 1 195 ? -14.734 -23.156 -7.562 1 54.81 195 ALA A CA 1
ATOM 1431 C C . ALA A 1 195 ? -14.914 -22.469 -8.914 1 54.81 195 ALA A C 1
ATOM 1433 O O . ALA A 1 195 ? -13.938 -22.188 -9.602 1 54.81 195 ALA A O 1
ATOM 1434 N N . ALA A 1 196 ? -15.969 -22.922 -9.367 1 60.22 196 ALA A N 1
ATOM 1435 C CA . ALA A 1 196 ? -16.625 -22.203 -10.461 1 60.22 196 ALA A CA 1
ATOM 1436 C C . ALA A 1 196 ? -16.578 -20.703 -10.227 1 60.22 196 ALA A C 1
ATOM 1438 O O . ALA A 1 196 ? -16.469 -20.25 -9.086 1 60.22 196 ALA A O 1
ATOM 1439 N N . GLY A 1 197 ? -16.266 -20.016 -11.281 1 71.06 197 GLY A N 1
ATOM 1440 C CA . GLY A 1 197 ? -16.516 -18.594 -11.312 1 71.06 197 GLY A CA 1
ATOM 1441 C C . GLY A 1 197 ? -17.812 -18.203 -10.617 1 71.06 197 GLY A C 1
ATOM 1442 O O . GLY A 1 197 ? -18.5 -19.047 -10.062 1 71.06 197 GLY A O 1
ATOM 1443 N N . LYS A 1 198 ? -18 -17.109 -10.109 1 84 198 LYS A N 1
ATOM 1444 C CA . LYS A 1 198 ? -19.219 -16.641 -9.461 1 84 198 LYS A CA 1
ATOM 1445 C C . LYS A 1 198 ? -19.703 -15.336 -10.102 1 84 198 LYS A C 1
ATOM 1447 O O . LYS A 1 198 ? -18.969 -14.703 -10.867 1 84 198 LYS A O 1
ATOM 1452 N N . VAL A 1 199 ? -20.984 -15.109 -9.852 1 90.62 199 VAL A N 1
ATOM 1453 C CA . VAL A 1 199 ? -21.609 -13.867 -10.297 1 90.62 199 VAL A CA 1
ATOM 1454 C C . VAL A 1 199 ? -21.984 -13.016 -9.078 1 90.62 199 VAL A C 1
ATOM 1456 O O . VAL A 1 199 ? -22.656 -13.492 -8.164 1 90.62 199 VAL A O 1
ATOM 1459 N N . GLN A 1 200 ? -21.422 -11.883 -8.992 1 92.25 200 GLN A N 1
ATOM 1460 C CA . GLN A 1 200 ? -21.766 -10.961 -7.91 1 92.25 200 GLN A CA 1
ATOM 1461 C C . GLN A 1 200 ? -22.422 -9.703 -8.445 1 92.25 200 GLN A C 1
ATOM 1463 O O . GLN A 1 200 ? -21.953 -9.102 -9.414 1 92.25 200 GLN A O 1
ATOM 1468 N N . PHE A 1 201 ? -23.625 -9.367 -7.855 1 93.5 201 PHE A N 1
ATOM 1469 C CA . PHE A 1 201 ? -24.297 -8.117 -8.172 1 93.5 201 PHE A CA 1
ATOM 1470 C C . PHE A 1 201 ? -23.891 -7.02 -7.195 1 93.5 201 PHE A C 1
ATOM 1472 O O . PHE A 1 201 ? -23.938 -7.227 -5.977 1 93.5 201 PHE A O 1
ATOM 1479 N N . VAL A 1 202 ? -23.453 -5.922 -7.723 1 92.12 202 VAL A N 1
ATOM 1480 C CA . VAL A 1 202 ? -23.047 -4.789 -6.902 1 92.12 202 VAL A CA 1
ATOM 1481 C C . VAL A 1 202 ? -23.891 -3.564 -7.254 1 92.12 202 VAL A C 1
ATOM 1483 O O . VAL A 1 202 ? -24.125 -3.285 -8.43 1 92.12 202 VAL A O 1
ATOM 1486 N N . ALA A 1 203 ? -24.391 -2.832 -6.25 1 89.06 203 ALA A N 1
ATOM 1487 C CA . ALA A 1 203 ? -25.125 -1.592 -6.488 1 89.06 203 ALA A CA 1
ATOM 1488 C C . ALA A 1 203 ? -24.234 -0.533 -7.117 1 89.06 203 ALA A C 1
ATOM 1490 O O . ALA A 1 203 ? -23.156 -0.222 -6.586 1 89.06 203 ALA A O 1
ATOM 1491 N N . GLY A 1 204 ? -24.672 0.017 -8.211 1 87.12 204 GLY A N 1
ATOM 1492 C CA . GLY A 1 204 ? -23.859 0.946 -8.984 1 87.12 204 GLY A CA 1
ATOM 1493 C C . GLY A 1 204 ? -24.234 2.398 -8.75 1 87.12 204 GLY A C 1
ATOM 1494 O O . GLY A 1 204 ? -23.812 3.281 -9.492 1 87.12 204 GLY A O 1
ATOM 1495 N N . ARG A 1 205 ? -25.094 2.592 -7.727 1 85.81 205 ARG A N 1
ATOM 1496 C CA . ARG A 1 205 ? -25.453 3.975 -7.426 1 85.81 205 ARG A CA 1
ATOM 1497 C C . ARG A 1 205 ? -24.609 4.516 -6.273 1 85.81 205 ARG A C 1
ATOM 1499 O O . ARG A 1 205 ? -24.359 3.811 -5.293 1 85.81 205 ARG A O 1
ATOM 1506 N N . GLY A 1 206 ? -23.984 5.754 -6.406 1 74.25 206 GLY A N 1
ATOM 1507 C CA . GLY A 1 206 ? -23.094 6.387 -5.449 1 74.25 206 GLY A CA 1
ATOM 1508 C C . GLY A 1 206 ? -23.797 6.84 -4.184 1 74.25 206 GLY A C 1
ATOM 1509 O O . GLY A 1 206 ? -25.016 6.637 -4.031 1 74.25 206 GLY A O 1
ATOM 1510 N N . PRO A 1 207 ? -22.969 7.492 -3.363 1 77.81 207 PRO A N 1
ATOM 1511 C CA . PRO A 1 207 ? -21.5 7.652 -3.4 1 77.81 207 PRO A CA 1
ATOM 1512 C C . PRO A 1 207 ? -20.766 6.328 -3.25 1 77.81 207 PRO A C 1
ATOM 1514 O O . PRO A 1 207 ? -21.234 5.434 -2.541 1 77.81 207 PRO A O 1
ATOM 1517 N N . ALA A 1 208 ? -19.578 6.184 -3.924 1 80.75 208 ALA A N 1
ATOM 1518 C CA . ALA A 1 208 ? -18.781 4.957 -3.959 1 80.75 208 ALA A CA 1
ATOM 1519 C C . ALA A 1 208 ? -18.359 4.535 -2.553 1 80.75 208 ALA A C 1
ATOM 1521 O O . ALA A 1 208 ? -18.203 3.346 -2.277 1 80.75 208 ALA A O 1
ATOM 1522 N N . ASP A 1 209 ? -18.266 5.516 -1.662 1 77.31 209 ASP A N 1
ATOM 1523 C CA . ASP A 1 209 ? -17.766 5.188 -0.328 1 77.31 209 ASP A CA 1
ATOM 1524 C C . ASP A 1 209 ? -18.859 4.57 0.53 1 77.31 209 ASP A C 1
ATOM 1526 O O . ASP A 1 209 ? -18.625 4.172 1.671 1 77.31 209 ASP A O 1
ATOM 1530 N N . LEU A 1 210 ? -20.141 4.41 -0.012 1 81.75 210 LEU A N 1
ATOM 1531 C CA . LEU A 1 210 ? -21.203 3.723 0.691 1 81.75 210 LEU A CA 1
ATOM 1532 C C . LEU A 1 210 ? -21.25 2.246 0.312 1 81.75 210 LEU A C 1
ATOM 1534 O O . LEU A 1 210 ? -22.016 1.473 0.883 1 81.75 210 LEU A O 1
ATOM 1538 N N . LEU A 1 211 ? -20.391 1.883 -0.626 1 82.94 211 LEU A N 1
ATOM 1539 C CA . LEU A 1 211 ? -20.219 0.457 -0.887 1 82.94 211 LEU A CA 1
ATOM 1540 C C . LEU A 1 211 ? -19.578 -0.242 0.306 1 82.94 211 LEU A C 1
ATOM 1542 O O . LEU A 1 211 ? -18.766 0.354 1.015 1 82.94 211 LEU A O 1
ATOM 1546 N N . THR A 1 212 ? -20.031 -1.417 0.51 1 82.38 212 THR A N 1
ATOM 1547 C CA . THR A 1 212 ? -19.375 -2.221 1.535 1 82.38 212 THR A CA 1
ATOM 1548 C C . THR A 1 212 ? -17.969 -2.613 1.097 1 82.38 212 THR A C 1
ATOM 1550 O O . THR A 1 212 ? -17.656 -2.59 -0.095 1 82.38 212 THR A O 1
ATOM 1553 N N . LEU A 1 213 ? -17.156 -2.887 2.051 1 77.62 213 LEU A N 1
ATOM 1554 C CA . LEU A 1 213 ? -15.82 -3.408 1.765 1 77.62 213 LEU A CA 1
ATOM 1555 C C . LEU A 1 213 ? -15.906 -4.672 0.912 1 77.62 213 LEU A C 1
ATOM 1557 O O . LEU A 1 213 ? -15.102 -4.863 0.001 1 77.62 213 LEU A O 1
ATOM 1561 N N . ARG A 1 214 ? -16.953 -5.477 1.144 1 78.5 214 ARG A N 1
ATOM 1562 C CA . ARG A 1 214 ? -17.141 -6.703 0.38 1 78.5 214 ARG A CA 1
ATOM 1563 C C . ARG A 1 214 ? -17.422 -6.398 -1.086 1 78.5 214 ARG A C 1
ATOM 1565 O O . ARG A 1 214 ? -16.859 -7.035 -1.979 1 78.5 214 ARG A O 1
ATOM 1572 N N . ALA A 1 215 ? -18.297 -5.441 -1.289 1 85.38 215 ALA A N 1
ATOM 1573 C CA . ALA A 1 215 ? -18.625 -5.047 -2.658 1 85.38 215 ALA A CA 1
ATOM 1574 C C . ALA A 1 215 ? -17.391 -4.48 -3.367 1 85.38 215 ALA A C 1
ATOM 1576 O O . ALA A 1 215 ? -17.156 -4.773 -4.543 1 85.38 215 ALA A O 1
ATOM 1577 N N . SER A 1 216 ? -16.688 -3.682 -2.66 1 82.75 216 SER A N 1
ATOM 1578 C CA . SER A 1 216 ? -15.477 -3.102 -3.234 1 82.75 216 SER A CA 1
ATOM 1579 C C . SER A 1 216 ? -14.477 -4.184 -3.625 1 82.75 216 SER A C 1
ATOM 1581 O O . SER A 1 216 ? -13.867 -4.117 -4.695 1 82.75 216 SER A O 1
ATOM 1583 N N . ARG A 1 217 ? -14.328 -5.145 -2.773 1 76.88 217 ARG A N 1
ATOM 1584 C CA . ARG A 1 217 ? -13.422 -6.258 -3.045 1 76.88 217 ARG A CA 1
ATOM 1585 C C . ARG A 1 217 ? -13.883 -7.055 -4.262 1 76.88 217 ARG A C 1
ATOM 1587 O O . ARG A 1 217 ? -13.062 -7.516 -5.055 1 76.88 217 ARG A O 1
ATOM 1594 N N . ALA A 1 218 ? -15.195 -7.238 -4.375 1 82.31 218 ALA A N 1
ATOM 1595 C CA . ALA A 1 218 ? -15.742 -7.941 -5.531 1 82.31 218 ALA A CA 1
ATOM 1596 C C . ALA A 1 218 ? -15.383 -7.227 -6.832 1 82.31 218 ALA A C 1
ATOM 1598 O O . ALA A 1 218 ? -14.984 -7.863 -7.809 1 82.31 218 ALA A O 1
ATOM 1599 N N . LEU A 1 219 ? -15.508 -5.93 -6.836 1 86.19 219 LEU A N 1
ATOM 1600 C CA . LEU A 1 219 ? -15.172 -5.129 -8.008 1 86.19 219 LEU A CA 1
ATOM 1601 C C . LEU A 1 219 ? -13.688 -5.258 -8.344 1 86.19 219 LEU A C 1
ATOM 1603 O O . LEU A 1 219 ? -13.328 -5.465 -9.508 1 86.19 219 LEU A O 1
ATOM 1607 N N . ALA A 1 220 ? -12.883 -5.242 -7.344 1 76.12 220 ALA A N 1
ATOM 1608 C CA . ALA A 1 220 ? -11.438 -5.281 -7.52 1 76.12 220 ALA A CA 1
ATOM 1609 C C . ALA A 1 220 ? -10.984 -6.645 -8.031 1 76.12 220 ALA A C 1
ATOM 1611 O O . ALA A 1 220 ? -9.945 -6.754 -8.688 1 76.12 220 ALA A O 1
ATOM 1612 N N . ALA A 1 221 ? -11.75 -7.672 -7.77 1 74.81 221 ALA A N 1
ATOM 1613 C CA . ALA A 1 221 ? -11.367 -9.039 -8.109 1 74.81 221 ALA A CA 1
ATOM 1614 C C . ALA A 1 221 ? -12.055 -9.492 -9.398 1 74.81 221 ALA A C 1
ATOM 1616 O O . ALA A 1 221 ? -11.82 -10.609 -9.875 1 74.81 221 ALA A O 1
ATOM 1617 N N . ALA A 1 222 ? -12.867 -8.68 -9.984 1 83.44 222 ALA A N 1
ATOM 1618 C CA . ALA A 1 222 ? -13.703 -9.086 -11.117 1 83.44 222 ALA A CA 1
ATOM 1619 C C . ALA A 1 222 ? -12.844 -9.414 -12.336 1 83.44 222 ALA A C 1
ATOM 1621 O O . ALA A 1 222 ? -11.977 -8.625 -12.719 1 83.44 222 ALA A O 1
ATOM 1622 N N . ASP A 1 223 ? -13.039 -10.578 -12.883 1 81.5 223 ASP A N 1
ATOM 1623 C CA . ASP A 1 223 ? -12.469 -10.906 -14.188 1 81.5 223 ASP A CA 1
ATOM 1624 C C . ASP A 1 223 ? -13.242 -10.234 -15.312 1 81.5 223 ASP A C 1
ATOM 1626 O O . ASP A 1 223 ? -12.656 -9.82 -16.312 1 81.5 223 ASP A O 1
ATOM 1630 N N . VAL A 1 224 ? -14.57 -10.25 -15.141 1 89.25 224 VAL A N 1
ATOM 1631 C CA . VAL A 1 224 ? -15.492 -9.656 -16.109 1 89.25 224 VAL A CA 1
ATOM 1632 C C . VAL A 1 224 ? -16.438 -8.695 -15.398 1 89.25 224 VAL A C 1
ATOM 1634 O O . VAL A 1 224 ? -16.938 -9 -14.312 1 89.25 224 VAL A O 1
ATOM 1637 N N . ILE A 1 225 ? -16.641 -7.551 -15.953 1 93.5 225 ILE A N 1
ATOM 1638 C CA . ILE A 1 225 ? -17.547 -6.574 -15.375 1 93.5 225 ILE A CA 1
ATOM 1639 C C . ILE A 1 225 ? -18.562 -6.129 -16.422 1 93.5 225 ILE A C 1
ATOM 1641 O O . ILE A 1 225 ? -18.219 -5.93 -17.594 1 93.5 225 ILE A O 1
ATOM 1645 N N . ALA A 1 226 ? -19.797 -6.141 -16.094 1 95.19 226 ALA A N 1
ATOM 1646 C CA . ALA A 1 226 ? -20.891 -5.531 -16.859 1 95.19 226 ALA A CA 1
ATOM 1647 C C . ALA A 1 226 ? -21.641 -4.508 -16.016 1 95.19 226 ALA A C 1
ATOM 1649 O O . ALA A 1 226 ? -22.016 -4.785 -14.875 1 95.19 226 ALA A O 1
ATOM 1650 N N . ALA A 1 227 ? -21.828 -3.352 -16.594 1 95 227 ALA A N 1
ATOM 1651 C CA . ALA A 1 227 ? -22.438 -2.285 -15.812 1 95 227 ALA A CA 1
ATOM 1652 C C . ALA A 1 227 ? -23.672 -1.728 -16.531 1 95 227 ALA A C 1
ATOM 1654 O O . ALA A 1 227 ? -23.656 -1.534 -17.75 1 95 227 ALA A O 1
ATOM 1655 N N . ASP A 1 228 ? -24.734 -1.534 -15.766 1 93.94 228 ASP A N 1
ATOM 1656 C CA . ASP A 1 228 ? -25.906 -0.847 -16.281 1 93.94 228 ASP A CA 1
ATOM 1657 C C . ASP A 1 228 ? -25.578 0.599 -16.656 1 93.94 228 ASP A C 1
ATOM 1659 O O . ASP A 1 228 ? -24.719 1.221 -16.031 1 93.94 228 ASP A O 1
ATOM 1663 N N . PRO A 1 229 ? -26.375 0.995 -17.719 1 92.06 229 PRO A N 1
ATOM 1664 C CA . PRO A 1 229 ? -26.281 2.439 -17.938 1 92.06 229 PRO A CA 1
ATOM 1665 C C . PRO A 1 229 ? -26.656 3.252 -16.703 1 92.06 229 PRO A C 1
ATOM 1667 O O . PRO A 1 229 ? -27.641 2.93 -16.016 1 92.06 229 PRO A O 1
ATOM 1670 N N . GLY A 1 230 ? -25.875 4.215 -16.344 1 92 230 GLY A N 1
ATOM 1671 C CA . GLY A 1 230 ? -26.141 5.062 -15.195 1 92 230 GLY A CA 1
ATOM 1672 C C . GLY A 1 230 ? -25.312 4.707 -13.984 1 92 230 GLY A C 1
ATOM 1673 O O . GLY A 1 230 ? -25.391 5.379 -12.953 1 92 230 GLY A O 1
ATOM 1674 N N . ALA A 1 231 ? -24.625 3.582 -14.062 1 92.12 231 ALA A N 1
ATOM 1675 C CA . ALA A 1 231 ? -23.734 3.225 -12.961 1 92.12 231 ALA A CA 1
ATOM 1676 C C . ALA A 1 231 ? -22.719 4.332 -12.688 1 92.12 231 ALA A C 1
ATOM 1678 O O . ALA A 1 231 ? -22.203 4.945 -13.625 1 92.12 231 ALA A O 1
ATOM 1679 N N . ASP A 1 232 ? -22.547 4.648 -11.469 1 88.69 232 ASP A N 1
ATOM 1680 C CA . ASP A 1 232 ? -21.609 5.691 -11.055 1 88.69 232 ASP A CA 1
ATOM 1681 C C . ASP A 1 232 ? -20.188 5.383 -11.523 1 88.69 232 ASP A C 1
ATOM 1683 O O . ASP A 1 232 ? -19.641 4.316 -11.219 1 88.69 232 ASP A O 1
ATOM 1687 N N . PRO A 1 233 ? -19.625 6.273 -12.234 1 85.81 233 PRO A N 1
ATOM 1688 C CA . PRO A 1 233 ? -18.266 6.051 -12.75 1 85.81 233 PRO A CA 1
ATOM 1689 C C . PRO A 1 233 ? -17.25 5.781 -11.641 1 85.81 233 PRO A C 1
ATOM 1691 O O . PRO A 1 233 ? -16.281 5.051 -11.852 1 85.81 233 PRO A O 1
ATOM 1694 N N . ASP A 1 234 ? -17.484 6.289 -10.469 1 79.31 234 ASP A N 1
ATOM 1695 C CA . ASP A 1 234 ? -16.562 6.082 -9.352 1 79.31 234 ASP A CA 1
ATOM 1696 C C . ASP A 1 234 ? -16.609 4.629 -8.875 1 79.31 234 ASP A C 1
ATOM 1698 O O . ASP A 1 234 ? -15.594 4.09 -8.422 1 79.31 234 ASP A O 1
ATOM 1702 N N . ILE A 1 235 ? -17.766 4.059 -8.977 1 85.31 235 ILE A N 1
ATOM 1703 C CA . ILE A 1 235 ? -17.906 2.656 -8.609 1 85.31 235 ILE A CA 1
ATOM 1704 C C . ILE A 1 235 ? -17.25 1.771 -9.656 1 85.31 235 ILE A C 1
ATOM 1706 O O . ILE A 1 235 ? -16.531 0.828 -9.32 1 85.31 235 ILE A O 1
ATOM 1710 N N . LEU A 1 236 ? -17.375 2.131 -10.953 1 87.06 236 LEU A N 1
ATOM 1711 C CA . LEU A 1 236 ? -16.781 1.355 -12.039 1 87.06 236 LEU A CA 1
ATOM 1712 C C . LEU A 1 236 ? -15.258 1.427 -11.992 1 87.06 236 LEU A C 1
ATOM 1714 O O . LEU A 1 236 ? -14.578 0.459 -12.336 1 87.06 236 LEU A O 1
ATOM 1718 N N . ALA A 1 237 ? -14.805 2.496 -11.5 1 79.12 237 ALA A N 1
ATOM 1719 C CA . ALA A 1 237 ? -13.367 2.723 -11.438 1 79.12 237 ALA A CA 1
ATOM 1720 C C . ALA A 1 237 ? -12.719 1.827 -10.383 1 79.12 237 ALA A C 1
ATOM 1722 O O . ALA A 1 237 ? -11.492 1.676 -10.359 1 79.12 237 ALA A O 1
ATOM 1723 N N . MET A 1 238 ? -13.539 1.2 -9.516 1 77.94 238 MET A N 1
ATOM 1724 C CA . MET A 1 238 ? -13.023 0.325 -8.461 1 77.94 238 MET A CA 1
ATOM 1725 C C . MET A 1 238 ? -12.648 -1.04 -9.031 1 77.94 238 MET A C 1
ATOM 1727 O O . MET A 1 238 ? -11.953 -1.817 -8.375 1 77.94 238 MET A O 1
ATOM 1731 N N . ALA A 1 239 ? -13.109 -1.291 -10.258 1 80.69 239 ALA A N 1
ATOM 1732 C CA . ALA A 1 239 ? -12.789 -2.566 -10.898 1 80.69 239 ALA A CA 1
ATOM 1733 C C . ALA A 1 239 ? -11.352 -2.58 -11.398 1 80.69 239 ALA A C 1
ATOM 1735 O O . ALA A 1 239 ? -10.797 -1.535 -11.75 1 80.69 239 ALA A O 1
ATOM 1736 N N . ARG A 1 240 ? -10.82 -3.762 -11.32 1 69.5 240 ARG A N 1
ATOM 1737 C CA . ARG A 1 240 ? -9.469 -3.887 -11.859 1 69.5 240 ARG A CA 1
ATOM 1738 C C . ARG A 1 240 ? -9.406 -3.408 -13.305 1 69.5 240 ARG A C 1
ATOM 1740 O O . ARG A 1 240 ? -10.352 -3.613 -14.07 1 69.5 240 ARG A O 1
ATOM 1747 N N . ARG A 1 241 ? -8.32 -2.736 -13.656 1 63.47 241 ARG A N 1
ATOM 1748 C CA . ARG A 1 241 ? -8.172 -2.061 -14.938 1 63.47 241 ARG A CA 1
ATOM 1749 C C . ARG A 1 241 ? -8.195 -3.061 -16.094 1 63.47 241 ARG A C 1
ATOM 1751 O O . ARG A 1 241 ? -8.656 -2.74 -17.188 1 63.47 241 ARG A O 1
ATOM 1758 N N . ASP A 1 242 ? -7.738 -4.266 -15.781 1 63.69 242 ASP A N 1
ATOM 1759 C CA . ASP A 1 242 ? -7.625 -5.238 -16.859 1 63.69 242 ASP A CA 1
ATOM 1760 C C . ASP A 1 242 ? -8.844 -6.152 -16.906 1 63.69 242 ASP A C 1
ATOM 1762 O O . ASP A 1 242 ? -8.859 -7.137 -17.656 1 63.69 242 ASP A O 1
ATOM 1766 N N . ALA A 1 243 ? -9.859 -5.848 -16.078 1 79.81 243 ALA A N 1
ATOM 1767 C CA . ALA A 1 243 ? -11.086 -6.641 -16.141 1 79.81 243 ALA A CA 1
ATOM 1768 C C . ALA A 1 243 ? -11.75 -6.535 -17.5 1 79.81 243 ALA A C 1
ATOM 1770 O O . ALA A 1 243 ? -11.797 -5.457 -18.094 1 79.81 243 ALA A O 1
ATOM 1771 N N . GLU A 1 244 ? -12.133 -7.695 -18.047 1 87 244 GLU A N 1
ATOM 1772 C CA . GLU A 1 244 ? -12.898 -7.684 -19.281 1 87 244 GLU A CA 1
ATOM 1773 C C . GLU A 1 244 ? -14.234 -6.961 -19.109 1 87 244 GLU A C 1
ATOM 1775 O O . GLU A 1 244 ? -14.922 -7.168 -18.109 1 87 244 GLU A O 1
ATOM 1780 N N . ARG A 1 245 ? -14.531 -6.039 -19.969 1 90.94 245 ARG A N 1
ATOM 1781 C CA . ARG A 1 245 ? -15.781 -5.285 -19.875 1 90.94 245 ARG A CA 1
ATOM 1782 C C . ARG A 1 245 ? -16.812 -5.805 -20.875 1 90.94 245 ARG A C 1
ATOM 1784 O O . ARG A 1 245 ? -16.484 -6.066 -22.031 1 90.94 245 ARG A O 1
ATOM 1791 N N . MET A 1 246 ? -17.953 -6.082 -20.391 1 92.75 246 MET A N 1
ATOM 1792 C CA . MET A 1 246 ? -19.109 -6.508 -21.203 1 92.75 246 MET A CA 1
ATOM 1793 C C . MET A 1 246 ? -20.219 -5.473 -21.156 1 92.75 246 MET A C 1
ATOM 1795 O O . MET A 1 246 ? -20.375 -4.773 -20.141 1 92.75 246 MET A O 1
ATOM 1799 N N . THR A 1 247 ? -20.938 -5.312 -22.328 1 92.06 247 THR A N 1
ATOM 1800 C CA . THR A 1 247 ? -22.141 -4.488 -22.312 1 92.06 247 THR A CA 1
ATOM 1801 C C . THR A 1 247 ? -23.266 -5.195 -21.562 1 92.06 247 THR A C 1
ATOM 1803 O O . THR A 1 247 ? -23.25 -6.422 -21.438 1 92.06 247 THR A O 1
ATOM 1806 N N . PRO A 1 248 ? -24.141 -4.402 -21.094 1 89.81 248 PRO A N 1
ATOM 1807 C CA . PRO A 1 248 ? -25.297 -5.027 -20.438 1 89.81 248 PRO A CA 1
ATOM 1808 C C . PRO A 1 248 ? -26.016 -6.035 -21.328 1 89.81 248 PRO A C 1
ATOM 1810 O O . PRO A 1 248 ? -26.5 -7.062 -20.844 1 89.81 248 PRO A O 1
ATOM 1813 N N . ASP A 1 249 ? -26.031 -5.77 -22.594 1 91.81 249 ASP A N 1
ATOM 1814 C CA . ASP A 1 249 ? -26.703 -6.66 -23.531 1 91.81 249 ASP A CA 1
ATOM 1815 C C . ASP A 1 249 ? -25.938 -7.977 -23.672 1 91.81 249 ASP A C 1
ATOM 1817 O O . ASP A 1 249 ? -26.547 -9.023 -23.938 1 91.81 249 ASP A O 1
ATOM 1821 N N . GLU A 1 250 ? -24.688 -7.949 -23.547 1 93.31 250 GLU A N 1
ATOM 1822 C CA . GLU A 1 250 ? -23.828 -9.133 -23.641 1 93.31 250 GLU A CA 1
ATOM 1823 C C . GLU A 1 250 ? -23.906 -9.961 -22.359 1 93.31 250 GLU A C 1
ATOM 1825 O O . GLU A 1 250 ? -23.734 -11.18 -22.391 1 93.31 250 GLU A O 1
ATOM 1830 N N . ALA A 1 251 ? -24.219 -9.266 -21.266 1 93.31 251 ALA A N 1
ATOM 1831 C CA . ALA A 1 251 ? -24.203 -9.906 -19.953 1 93.31 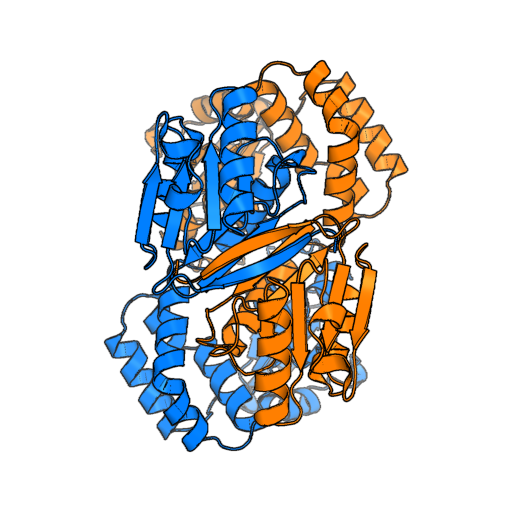251 ALA A CA 1
ATOM 1832 C C . ALA A 1 251 ? -25.547 -10.555 -19.625 1 93.31 251 ALA A C 1
ATOM 1834 O O . ALA A 1 251 ? -26.125 -10.305 -18.562 1 93.31 251 ALA A O 1
ATOM 1835 N N . THR A 1 252 ? -25.984 -11.43 -20.531 1 93.62 252 THR A N 1
ATOM 1836 C CA . THR A 1 252 ? -27.188 -12.211 -20.281 1 93.62 252 THR A CA 1
ATOM 1837 C C . THR A 1 252 ? -26.938 -13.258 -19.188 1 93.62 252 THR A C 1
ATOM 1839 O O . THR A 1 252 ? -25.781 -13.602 -18.906 1 93.62 252 THR A O 1
ATOM 1842 N N . PRO A 1 253 ? -28.062 -13.672 -18.547 1 93.5 253 PRO A N 1
ATOM 1843 C CA . PRO A 1 253 ? -27.875 -14.727 -17.547 1 93.5 253 PRO A CA 1
ATOM 1844 C C . PRO A 1 253 ? -27.125 -15.938 -18.094 1 93.5 253 PRO A C 1
ATOM 1846 O O . PRO A 1 253 ? -26.266 -16.484 -17.406 1 93.5 253 PRO A O 1
ATOM 1849 N N . GLU A 1 254 ? -27.406 -16.328 -19.312 1 94.12 254 GLU A N 1
ATOM 1850 C CA . GLU A 1 254 ? -26.734 -17.469 -19.938 1 94.12 254 GLU A CA 1
ATOM 1851 C C . GLU A 1 254 ? -25.234 -17.203 -20.109 1 94.12 254 GLU A C 1
ATOM 1853 O O . GLU A 1 254 ? -24.406 -18.062 -19.828 1 94.12 254 GLU A O 1
ATOM 1858 N N . ALA A 1 255 ? -24.953 -15.977 -20.578 1 95.12 255 ALA A N 1
ATOM 1859 C CA . ALA A 1 255 ? -23.562 -15.609 -20.766 1 95.12 255 ALA A CA 1
ATOM 1860 C C . ALA A 1 255 ? -22.812 -15.594 -19.438 1 95.12 255 ALA A C 1
ATOM 1862 O O . ALA A 1 255 ? -21.672 -16.062 -19.344 1 95.12 255 ALA A O 1
ATOM 1863 N N . MET A 1 256 ? -23.406 -15.07 -18.406 1 93.56 256 MET A N 1
ATOM 1864 C CA . MET A 1 256 ? -22.781 -14.984 -17.078 1 93.56 256 MET A CA 1
ATOM 1865 C C . MET A 1 256 ? -22.562 -16.375 -16.5 1 93.56 256 MET A C 1
ATOM 1867 O O . MET A 1 256 ? -21.547 -16.625 -15.852 1 93.56 256 MET A O 1
ATOM 1871 N N . ILE A 1 257 ? -23.516 -17.297 -16.781 1 91.19 257 ILE A N 1
ATOM 1872 C CA . ILE A 1 257 ? -23.375 -18.688 -16.328 1 91.19 257 ILE A CA 1
ATOM 1873 C C . ILE A 1 257 ? -22.156 -19.312 -17 1 91.19 257 ILE A C 1
ATOM 1875 O O . ILE A 1 257 ? -21.328 -19.938 -16.328 1 91.19 257 ILE A O 1
ATOM 1879 N N . ASP A 1 258 ? -22.062 -19.094 -18.297 1 90.56 258 ASP A N 1
ATOM 1880 C CA . ASP A 1 258 ? -20.938 -19.656 -19.031 1 90.56 258 ASP A CA 1
ATOM 1881 C C . ASP A 1 258 ? -19.609 -19.125 -18.484 1 90.56 258 ASP A C 1
ATOM 1883 O O . ASP A 1 258 ? -18.656 -19.891 -18.297 1 90.56 258 ASP A O 1
ATOM 1887 N N . LEU A 1 259 ? -19.578 -17.844 -18.266 1 88.5 259 LEU A N 1
ATOM 1888 C CA . LEU A 1 259 ? -18.375 -17.219 -17.75 1 88.5 259 LEU A CA 1
ATOM 1889 C C . LEU A 1 259 ? -18.031 -17.781 -16.359 1 88.5 259 LEU A C 1
ATOM 1891 O O . LEU A 1 259 ? -16.875 -18.141 -16.109 1 88.5 259 LEU A O 1
ATOM 1895 N N . ALA A 1 260 ? -19.016 -17.859 -15.477 1 86.5 260 ALA A N 1
ATOM 1896 C CA . ALA A 1 260 ? -18.797 -18.359 -14.125 1 86.5 260 ALA A CA 1
ATOM 1897 C C . ALA A 1 260 ? -18.328 -19.812 -14.148 1 86.5 260 ALA A C 1
ATOM 1899 O O . ALA A 1 260 ? -17.422 -20.188 -13.398 1 86.5 260 ALA A O 1
ATOM 1900 N N . ARG A 1 261 ? -18.953 -20.578 -15.031 1 80.69 261 ARG A N 1
ATOM 1901 C CA . ARG A 1 261 ? -18.594 -21.984 -15.141 1 80.69 261 ARG A CA 1
ATOM 1902 C C . ARG A 1 261 ? -17.156 -22.141 -15.633 1 80.69 261 ARG A C 1
ATOM 1904 O O . ARG A 1 261 ? -16.5 -23.141 -15.344 1 80.69 261 ARG A O 1
ATOM 1911 N N . SER A 1 262 ? -16.766 -21.156 -16.391 1 79.75 262 SER A N 1
ATOM 1912 C CA . SER A 1 262 ? -15.383 -21.172 -16.844 1 79.75 262 SER A CA 1
ATOM 1913 C C . SER A 1 262 ? -14.43 -20.703 -15.758 1 79.75 262 SER A C 1
ATOM 1915 O O . SER A 1 262 ? -13.234 -20.516 -16.016 1 79.75 262 SER A O 1
ATOM 1917 N N . GLY A 1 263 ? -15.023 -20.422 -14.57 1 76.69 263 GLY A N 1
ATOM 1918 C CA . GLY A 1 263 ? -14.195 -20.078 -13.422 1 76.69 263 GLY A CA 1
ATOM 1919 C C . GLY A 1 263 ? -13.992 -18.594 -13.242 1 76.69 263 GLY A C 1
ATOM 1920 O O . GLY A 1 263 ? -13.234 -18.156 -12.367 1 76.69 263 GLY A O 1
ATOM 1921 N N . ARG A 1 264 ? -14.609 -17.797 -14.055 1 82.75 264 ARG A N 1
ATOM 1922 C CA . ARG A 1 264 ? -14.414 -16.359 -14.031 1 82.75 264 ARG A CA 1
ATOM 1923 C C . ARG A 1 264 ? -15.328 -15.695 -13 1 82.75 264 ARG A C 1
ATOM 1925 O O . ARG A 1 264 ? -16.453 -16.141 -12.789 1 82.75 264 ARG A O 1
ATOM 1932 N N . ARG A 1 265 ? -14.828 -14.711 -12.289 1 84.56 265 ARG A N 1
ATOM 1933 C CA . ARG A 1 265 ? -15.633 -13.867 -11.414 1 84.56 265 ARG A CA 1
ATOM 1934 C C . ARG A 1 265 ? -16.312 -12.75 -12.195 1 84.56 265 ARG A C 1
ATOM 1936 O O . ARG A 1 265 ? -15.641 -11.852 -12.711 1 84.56 265 ARG A O 1
ATOM 1943 N N . VAL A 1 266 ? -17.609 -12.852 -12.234 1 90.75 266 VAL A N 1
ATOM 1944 C CA . VAL A 1 266 ? -18.391 -11.875 -12.977 1 90.75 266 VAL A CA 1
ATOM 1945 C C . VAL A 1 266 ? -19.047 -10.891 -12 1 90.75 266 VAL A C 1
ATOM 1947 O O . VAL A 1 266 ? -19.719 -11.305 -11.055 1 90.75 266 VAL A O 1
ATOM 1950 N N . VAL A 1 267 ? -18.781 -9.656 -12.203 1 93 267 VAL A N 1
ATOM 1951 C CA . VAL A 1 267 ? -19.453 -8.648 -11.391 1 93 267 VAL A CA 1
ATOM 1952 C C . VAL A 1 267 ? -20.422 -7.844 -12.266 1 93 267 VAL A C 1
ATOM 1954 O O . VAL A 1 267 ? -20.016 -7.266 -13.273 1 93 267 VAL A O 1
ATOM 1957 N N . ARG A 1 268 ? -21.672 -7.855 -11.945 1 95.12 268 ARG A N 1
ATOM 1958 C CA . ARG A 1 268 ? -22.719 -7.051 -12.555 1 95.12 268 ARG A CA 1
ATOM 1959 C C . ARG A 1 268 ? -23.016 -5.816 -11.719 1 95.12 268 ARG A C 1
ATOM 1961 O O . ARG A 1 268 ? -23.562 -5.926 -10.617 1 95.12 268 ARG A O 1
ATOM 1968 N N . VAL A 1 269 ? -22.609 -4.684 -12.227 1 94.44 269 VAL A N 1
ATOM 1969 C CA . VAL A 1 269 ? -22.938 -3.432 -11.547 1 94.44 269 VAL A CA 1
ATOM 1970 C C . VAL A 1 269 ? -24.328 -2.955 -11.977 1 94.44 269 VAL A C 1
ATOM 1972 O O . VAL A 1 269 ? -24.531 -2.607 -13.148 1 94.44 269 VAL A O 1
ATOM 1975 N N . VAL A 1 270 ? -25.281 -2.869 -11.07 1 93.69 270 VAL A N 1
ATOM 1976 C CA . VAL A 1 270 ? -26.672 -2.656 -11.438 1 93.69 270 VAL A CA 1
ATOM 1977 C C . VAL A 1 270 ? -27.188 -1.379 -10.781 1 93.69 270 VAL A C 1
ATOM 1979 O O . VAL A 1 270 ? -26.828 -1.064 -9.648 1 93.69 270 VAL A O 1
ATOM 1982 N N . VAL A 1 271 ? -28 -0.664 -11.5 1 91.5 271 VAL A N 1
ATOM 1983 C CA . VAL A 1 271 ? -28.594 0.553 -10.961 1 91.5 271 VAL A CA 1
ATOM 1984 C C . VAL A 1 271 ? -29.906 0.215 -10.242 1 91.5 271 VAL A C 1
ATOM 1986 O O . VAL A 1 271 ? -30.328 0.947 -9.352 1 91.5 271 VAL A O 1
ATOM 1989 N N . GLN A 1 272 ? -30.469 -0.876 -10.609 1 88.38 272 GLN A N 1
ATOM 1990 C CA . GLN A 1 272 ? -31.625 -1.46 -9.922 1 88.38 272 GLN A CA 1
ATOM 1991 C C . GLN A 1 272 ? -31.328 -2.895 -9.484 1 88.38 272 GLN A C 1
ATOM 1993 O O . GLN A 1 272 ? -30.578 -3.611 -10.156 1 88.38 272 GLN A O 1
ATOM 1998 N N . ALA A 1 273 ? -31.891 -3.178 -8.32 1 87.44 273 ALA A N 1
ATOM 1999 C CA . ALA A 1 273 ? -31.703 -4.547 -7.855 1 87.44 273 ALA A CA 1
ATOM 2000 C C . ALA A 1 273 ? -32.031 -5.555 -8.953 1 87.44 273 ALA A C 1
ATOM 2002 O O . ALA A 1 273 ? -33.031 -5.379 -9.68 1 87.44 273 ALA A O 1
ATOM 2003 N N . PRO A 1 274 ? -31.141 -6.535 -9.086 1 88.06 274 PRO A N 1
ATOM 2004 C CA . PRO A 1 274 ? -31.469 -7.555 -10.078 1 88.06 274 PRO A CA 1
ATOM 2005 C C . PRO A 1 274 ? -32.781 -8.289 -9.758 1 88.06 274 PRO A C 1
ATOM 2007 O O . PRO A 1 274 ? -33.094 -8.492 -8.586 1 88.06 274 PRO A O 1
ATOM 2010 N N . PRO A 1 275 ? -33.5 -8.664 -10.859 1 86.12 275 PRO A N 1
ATOM 2011 C CA . PRO A 1 275 ? -34.719 -9.438 -10.625 1 86.12 275 PRO A CA 1
ATOM 2012 C C . PRO A 1 275 ? -34.438 -10.766 -9.922 1 86.12 275 PRO A C 1
ATOM 2014 O O . PRO A 1 275 ? -33.469 -11.445 -10.234 1 86.12 275 PRO A O 1
ATOM 2017 N N . ALA A 1 276 ? -35.344 -10.984 -8.961 1 89.62 276 ALA A N 1
ATOM 2018 C CA . ALA A 1 276 ? -35.219 -12.227 -8.203 1 89.62 276 ALA A CA 1
ATOM 2019 C C . ALA A 1 276 ? -35.125 -13.43 -9.141 1 89.62 276 ALA A C 1
ATOM 2021 O O . ALA A 1 276 ? -34.406 -14.398 -8.859 1 89.62 276 ALA A O 1
ATOM 2022 N N . GLU A 1 277 ? -35.875 -13.312 -10.188 1 90.75 277 GLU A N 1
ATOM 2023 C CA . GLU A 1 277 ? -35.906 -14.406 -11.156 1 90.75 277 GLU A CA 1
ATOM 2024 C C . GLU A 1 277 ? -34.531 -14.625 -11.789 1 90.75 277 GLU A C 1
ATOM 2026 O O . GLU A 1 277 ? -34.125 -15.766 -12.031 1 90.75 277 GLU A O 1
ATOM 2031 N N . GLU A 1 278 ? -33.875 -13.539 -12.031 1 91.69 278 GLU A N 1
ATOM 2032 C CA . GLU A 1 278 ? -32.531 -13.633 -12.609 1 91.69 278 GLU A CA 1
ATOM 2033 C C . GLU A 1 278 ? -31.547 -14.281 -11.633 1 91.69 278 GLU A C 1
ATOM 2035 O O . GLU A 1 278 ? -30.781 -15.164 -12.016 1 91.69 278 GLU A O 1
ATOM 2040 N N . VAL A 1 279 ? -31.578 -13.859 -10.422 1 90.56 279 VAL A N 1
ATOM 2041 C CA . VAL A 1 279 ? -30.719 -14.398 -9.383 1 90.56 279 VAL A CA 1
ATOM 2042 C C . VAL A 1 279 ? -30.984 -15.883 -9.195 1 90.56 279 VAL A C 1
ATOM 2044 O O . VAL A 1 279 ? -30.047 -16.688 -9.117 1 90.56 279 VAL A O 1
ATOM 2047 N N . ARG A 1 280 ? -32.25 -16.234 -9.219 1 89.94 280 ARG A N 1
ATOM 2048 C CA . ARG A 1 280 ? -32.656 -17.625 -9.062 1 89.94 280 ARG A CA 1
ATOM 2049 C C . ARG A 1 280 ? -32.156 -18.469 -10.25 1 89.94 280 ARG A C 1
ATOM 2051 O O . ARG A 1 280 ? -31.75 -19.609 -10.078 1 89.94 280 ARG A O 1
ATOM 2058 N N . PHE A 1 281 ? -32.344 -17.844 -11.453 1 92.5 281 PHE A N 1
ATOM 2059 C CA . PHE A 1 281 ? -31.906 -18.531 -12.664 1 92.5 281 PHE A CA 1
ATOM 2060 C C . PHE A 1 281 ? -30.422 -18.859 -12.609 1 92.5 281 PHE A C 1
ATOM 2062 O O . PHE A 1 281 ? -30.016 -19.969 -12.945 1 92.5 281 PHE A O 1
ATOM 2069 N N . LEU A 1 282 ? -29.625 -18 -12.117 1 92.06 282 LEU A N 1
ATOM 2070 C CA . LEU A 1 282 ? -28.172 -18.188 -11.992 1 92.06 282 LEU A CA 1
ATOM 2071 C C . LEU A 1 282 ? -27.875 -19.25 -10.945 1 92.06 282 LEU A C 1
ATOM 2073 O O . LEU A 1 282 ? -27.062 -20.156 -11.188 1 92.06 282 LEU A O 1
ATOM 2077 N N . ALA A 1 283 ? -28.562 -19.125 -9.867 1 87.38 283 ALA A N 1
ATOM 2078 C CA . ALA A 1 283 ? -28.359 -20.078 -8.781 1 87.38 283 ALA A CA 1
ATOM 2079 C C . ALA A 1 283 ? -28.75 -21.484 -9.203 1 87.38 283 ALA A C 1
ATOM 2081 O O . ALA A 1 283 ? -28.062 -22.453 -8.875 1 87.38 283 ALA A O 1
ATOM 2082 N N . ALA A 1 284 ? -29.797 -21.578 -9.922 1 88.94 284 ALA A N 1
ATOM 2083 C CA . ALA A 1 284 ? -30.312 -22.875 -10.391 1 88.94 284 ALA A CA 1
ATOM 2084 C C . ALA A 1 284 ? -29.328 -23.531 -11.344 1 88.94 284 ALA A C 1
ATOM 2086 O O . ALA A 1 284 ? -29.281 -24.766 -11.453 1 88.94 284 ALA A O 1
ATOM 2087 N N . ALA A 1 285 ? -28.609 -22.766 -12.008 1 90.38 285 ALA A N 1
ATOM 2088 C CA . ALA A 1 285 ? -27.609 -23.281 -12.945 1 90.38 285 ALA A CA 1
ATOM 2089 C C . ALA A 1 285 ? -26.359 -23.734 -12.211 1 90.38 285 ALA A C 1
ATOM 2091 O O . ALA A 1 285 ? -25.391 -24.172 -12.844 1 90.38 285 ALA A O 1
ATOM 2092 N N . GLY A 1 286 ? -26.344 -23.562 -10.836 1 83 286 GLY A N 1
ATOM 2093 C CA . GLY A 1 286 ? -25.234 -24.031 -10.031 1 83 286 GLY A CA 1
ATOM 2094 C C . GLY A 1 286 ? -24.141 -22.984 -9.859 1 83 286 GLY A C 1
ATOM 2095 O O . GLY A 1 286 ? -23.047 -23.297 -9.406 1 83 286 GLY A O 1
ATOM 2096 N N . VAL A 1 287 ? -24.359 -21.844 -10.32 1 82.69 287 VAL A N 1
ATOM 2097 C CA . VAL A 1 287 ? -23.406 -20.75 -10.203 1 82.69 287 VAL A CA 1
ATOM 2098 C C . VAL A 1 287 ? -23.547 -20.078 -8.844 1 82.69 287 VAL A C 1
ATOM 2100 O O . VAL A 1 287 ? -24.672 -19.859 -8.367 1 82.69 287 VAL A O 1
ATOM 2103 N N . SER A 1 288 ? -22.469 -19.922 -8.133 1 86.19 288 SER A N 1
ATOM 2104 C CA . SER A 1 288 ? -22.5 -19.109 -6.922 1 86.19 288 SER A CA 1
ATOM 2105 C C . SER A 1 288 ? -22.891 -17.672 -7.23 1 86.19 288 SER A C 1
ATOM 2107 O O . SER A 1 288 ? -22.266 -17.031 -8.086 1 86.19 288 SER A O 1
ATOM 2109 N N . VAL A 1 289 ? -23.984 -17.188 -6.617 1 88.62 289 VAL A N 1
ATOM 2110 C CA . VAL A 1 289 ? -24.484 -15.844 -6.879 1 88.62 289 VAL A CA 1
ATOM 2111 C C . VAL A 1 289 ? -24.594 -15.062 -5.57 1 88.62 289 VAL A C 1
ATOM 2113 O O . VAL A 1 289 ? -25.016 -15.609 -4.547 1 88.62 289 VAL A O 1
ATOM 2116 N N . GLU A 1 290 ? -24.078 -13.906 -5.555 1 88.38 290 GLU A N 1
ATOM 2117 C CA . GLU A 1 290 ? -24.188 -13.023 -4.398 1 88.38 290 GLU A CA 1
ATOM 2118 C C . GLU A 1 290 ? -24.703 -11.641 -4.812 1 88.38 290 GLU A C 1
ATOM 2120 O O . GLU A 1 290 ? -24.266 -11.094 -5.824 1 88.38 290 GLU A O 1
ATOM 2125 N N . VAL A 1 291 ? -25.672 -11.156 -4.109 1 88.75 291 VAL A N 1
ATOM 2126 C CA . VAL A 1 291 ? -26.109 -9.766 -4.25 1 88.75 291 VAL A CA 1
ATOM 2127 C C . VAL A 1 291 ? -25.531 -8.93 -3.115 1 88.75 291 VAL A C 1
ATOM 2129 O O . VAL A 1 291 ? -25.922 -9.078 -1.958 1 88.75 291 VAL A O 1
ATOM 2132 N N . LEU A 1 292 ? -24.531 -8.141 -3.523 1 84.31 292 LEU A N 1
ATOM 2133 C CA . LEU A 1 292 ? -23.797 -7.375 -2.516 1 84.31 292 LEU A CA 1
ATOM 2134 C C . LEU A 1 292 ? -24.453 -6.023 -2.271 1 84.31 292 LEU A C 1
ATOM 2136 O O . LEU A 1 292 ? -24.812 -5.32 -3.221 1 84.31 292 LEU A O 1
ATOM 2140 N N . ALA A 1 293 ? -24.75 -5.773 -0.969 1 64.81 293 ALA A N 1
ATOM 2141 C CA . ALA A 1 293 ? -25.531 -4.625 -0.533 1 64.81 293 ALA A CA 1
ATOM 2142 C C . ALA A 1 293 ? -24.688 -3.357 -0.485 1 64.81 293 ALA A C 1
ATOM 2144 O O . ALA A 1 293 ? -23.453 -3.432 -0.398 1 64.81 293 ALA A O 1
ATOM 2145 N N . SER A 1 294 ? -25.219 -2.312 -0.975 1 62.19 294 SER A N 1
ATOM 2146 C CA . SER A 1 294 ? -24.719 -0.995 -0.607 1 62.19 294 SER A CA 1
ATOM 2147 C C . SER A 1 294 ? -25.375 -0.484 0.67 1 62.19 294 SER A C 1
ATOM 2149 O O . SER A 1 294 ? -26.406 -1.006 1.093 1 62.19 294 SER A O 1
ATOM 2151 N N . ALA A 1 295 ? -24.609 0.337 1.444 1 59.38 295 ALA A N 1
ATOM 2152 C CA . ALA A 1 295 ? -25.203 0.865 2.67 1 59.38 295 ALA A CA 1
ATOM 2153 C C . ALA A 1 295 ? -26.516 1.582 2.375 1 59.38 295 ALA A C 1
ATOM 2155 O O . ALA A 1 295 ? -26.672 2.201 1.319 1 59.38 295 ALA A O 1
ATOM 2156 N N . SER A 1 296 ? -27.812 1.065 2.826 1 49.22 296 SER A N 1
ATOM 2157 C CA . SER A 1 296 ? -29.062 1.82 2.818 1 49.22 296 SER A CA 1
ATOM 2158 C C . SER A 1 296 ? -29.078 2.881 3.912 1 49.22 296 SER A C 1
ATOM 2160 O O . SER A 1 296 ? -28.438 2.717 4.953 1 49.22 296 SER A O 1
ATOM 2162 N N . MET B 1 1 ? 9.484 -8.086 9.211 1 89.19 1 MET B N 1
ATOM 2163 C CA . MET B 1 1 ? 9.578 -7.582 7.84 1 89.19 1 MET B CA 1
ATOM 2164 C C . MET B 1 1 ? 10.688 -8.305 7.074 1 89.19 1 MET B C 1
ATOM 2166 O O . MET B 1 1 ? 11.844 -8.273 7.48 1 89.19 1 MET B O 1
ATOM 2170 N N . ASP B 1 2 ? 10.375 -8.93 6.02 1 90.56 2 ASP B N 1
ATOM 2171 C CA . ASP B 1 2 ? 11.352 -9.742 5.289 1 90.56 2 ASP B CA 1
ATOM 2172 C C . ASP B 1 2 ? 12.062 -8.914 4.219 1 90.56 2 ASP B C 1
ATOM 2174 O O . ASP B 1 2 ? 13.133 -9.289 3.752 1 90.56 2 ASP B O 1
ATOM 2178 N N . ALA B 1 3 ? 11.445 -7.91 3.795 1 93.56 3 ALA B N 1
ATOM 2179 C CA . ALA B 1 3 ? 12.039 -7 2.814 1 93.56 3 ALA B CA 1
ATOM 2180 C C . ALA B 1 3 ? 11.766 -5.547 3.184 1 93.56 3 ALA B C 1
ATOM 2182 O O . ALA B 1 3 ? 10.672 -5.203 3.625 1 93.56 3 ALA B O 1
ATOM 2183 N N . PHE B 1 4 ? 12.75 -4.742 3.111 1 95.38 4 PHE B N 1
ATOM 2184 C CA . PHE B 1 4 ? 12.602 -3.33 3.436 1 95.38 4 PHE B CA 1
ATOM 2185 C C . PHE B 1 4 ? 12.258 -2.521 2.189 1 95.38 4 PHE B C 1
ATOM 2187 O O . PHE B 1 4 ? 12.977 -2.574 1.19 1 95.38 4 PHE B O 1
ATOM 2194 N N . PRO B 1 5 ? 11.18 -1.76 2.246 1 95.94 5 PRO B N 1
ATOM 2195 C CA . PRO B 1 5 ? 10.836 -0.878 1.125 1 95.94 5 PRO B CA 1
ATOM 2196 C C . PRO B 1 5 ? 11.602 0.443 1.164 1 95.94 5 PRO B C 1
ATOM 2198 O O . PRO B 1 5 ? 11.523 1.18 2.15 1 95.94 5 PRO B O 1
ATOM 2201 N N . ALA B 1 6 ? 12.398 0.701 0.201 1 96.19 6 ALA B N 1
ATOM 2202 C CA . ALA B 1 6 ? 13.086 1.976 0.034 1 96.19 6 ALA B CA 1
ATOM 2203 C C . ALA B 1 6 ? 12.562 2.732 -1.181 1 96.19 6 ALA B C 1
ATOM 2205 O O . ALA B 1 6 ? 12.336 2.143 -2.24 1 96.19 6 ALA B O 1
ATOM 2206 N N . TYR B 1 7 ? 12.266 3.977 -1.003 1 96.12 7 TYR B N 1
ATOM 2207 C CA . TYR B 1 7 ? 11.797 4.812 -2.1 1 96.12 7 TYR B CA 1
ATOM 2208 C C . TYR B 1 7 ? 12.922 5.68 -2.652 1 96.12 7 TYR B C 1
ATOM 2210 O O . TYR B 1 7 ? 13.531 6.461 -1.916 1 96.12 7 TYR B O 1
ATOM 2218 N N . PHE B 1 8 ? 13.211 5.586 -3.918 1 95.75 8 PHE B N 1
ATOM 2219 C CA . PHE B 1 8 ? 14.289 6.32 -4.566 1 95.75 8 PHE B CA 1
ATOM 2220 C C . PHE B 1 8 ? 13.742 7.492 -5.375 1 95.75 8 PHE B C 1
ATOM 2222 O O . PHE B 1 8 ? 12.984 7.293 -6.324 1 95.75 8 PHE B O 1
ATOM 2229 N N . PRO B 1 9 ? 14.117 8.695 -4.941 1 93.56 9 PRO B N 1
ATOM 2230 C CA . PRO B 1 9 ? 13.727 9.812 -5.805 1 93.56 9 PRO B CA 1
ATOM 2231 C C . PRO B 1 9 ? 14.266 9.672 -7.227 1 93.56 9 PRO B C 1
ATOM 2233 O O . PRO B 1 9 ? 15.414 9.281 -7.426 1 93.56 9 PRO B O 1
ATOM 2236 N N . LEU B 1 10 ? 13.398 10.023 -8.211 1 94.69 10 LEU B N 1
ATOM 2237 C CA . LEU B 1 10 ? 13.75 9.719 -9.594 1 94.69 10 LEU B CA 1
ATOM 2238 C C . LEU B 1 10 ? 14.148 10.984 -10.344 1 94.69 10 LEU B C 1
ATOM 2240 O O . LEU B 1 10 ? 14.695 10.914 -11.445 1 94.69 10 LEU B O 1
ATOM 2244 N N . ALA B 1 11 ? 13.82 12.094 -9.719 1 91.94 11 ALA B N 1
ATOM 2245 C CA . ALA B 1 11 ? 14.219 13.344 -10.375 1 91.94 11 ALA B CA 1
ATOM 2246 C C . ALA B 1 11 ? 15.734 13.406 -10.539 1 91.94 11 ALA B C 1
ATOM 2248 O O . ALA B 1 11 ? 16.484 13.336 -9.562 1 91.94 11 ALA B O 1
ATOM 2249 N N . GLY B 1 12 ? 16.203 13.531 -11.766 1 92.25 12 GLY B N 1
ATOM 2250 C CA . GLY B 1 12 ? 17.625 13.633 -12.047 1 92.25 12 GLY B CA 1
ATOM 2251 C C . GLY B 1 12 ? 18.344 12.297 -12 1 92.25 12 GLY B C 1
ATOM 2252 O O . GLY B 1 12 ? 19.562 12.234 -12.188 1 92.25 12 GLY B O 1
ATOM 2253 N N . ALA B 1 13 ? 17.672 11.297 -11.75 1 94.69 13 ALA B N 1
ATOM 2254 C CA . ALA B 1 13 ? 18.281 9.984 -11.617 1 94.69 13 ALA B CA 1
ATOM 2255 C C . ALA B 1 13 ? 18.484 9.32 -12.977 1 94.69 13 ALA B C 1
ATOM 2257 O O . ALA B 1 13 ? 17.719 9.594 -13.914 1 94.69 13 ALA B O 1
ATOM 2258 N N . ARG B 1 14 ? 19.516 8.531 -13.039 1 96.81 14 ARG B N 1
ATOM 2259 C CA . ARG B 1 14 ? 19.781 7.699 -14.211 1 96.81 14 ARG B CA 1
ATOM 2260 C C . ARG B 1 14 ? 19.438 6.242 -13.938 1 96.81 14 ARG B C 1
ATOM 2262 O O . ARG B 1 14 ? 19.938 5.648 -12.977 1 96.81 14 ARG B O 1
ATOM 2269 N N . ILE B 1 15 ? 18.578 5.68 -14.781 1 97.5 15 ILE B N 1
ATOM 2270 C CA . ILE B 1 15 ? 18.188 4.273 -14.664 1 97.5 15 ILE B CA 1
ATOM 2271 C C . ILE B 1 15 ? 18.578 3.533 -15.945 1 97.5 15 ILE B C 1
ATOM 2273 O O . ILE B 1 15 ? 18.266 3.99 -17.047 1 97.5 15 ILE B O 1
ATOM 2277 N N . VAL B 1 16 ? 19.25 2.436 -15.781 1 98.19 16 VAL B N 1
ATOM 2278 C CA . VAL B 1 16 ? 19.688 1.658 -16.938 1 98.19 16 VAL B CA 1
ATOM 2279 C C . VAL B 1 16 ? 18.875 0.368 -17.031 1 98.19 16 VAL B C 1
ATOM 2281 O O . VAL B 1 16 ? 18.688 -0.328 -16.031 1 98.19 16 VAL B O 1
ATOM 2284 N N . VAL B 1 17 ? 18.359 0.119 -18.141 1 97.38 17 VAL B N 1
ATOM 2285 C CA . VAL B 1 17 ? 17.672 -1.133 -18.453 1 97.38 17 VAL B CA 1
ATOM 2286 C C . VAL B 1 17 ? 18.438 -1.9 -19.516 1 97.38 17 VAL B C 1
ATOM 2288 O O . VAL B 1 17 ? 18.547 -1.445 -20.656 1 97.38 17 VAL B O 1
ATOM 2291 N N . ALA B 1 18 ? 18.922 -3.047 -19.141 1 97.06 18 ALA B N 1
ATOM 2292 C CA . ALA B 1 18 ? 19.719 -3.859 -20.062 1 97.06 18 ALA B CA 1
ATOM 2293 C C . ALA B 1 18 ? 18.922 -5.07 -20.547 1 97.06 18 ALA B C 1
ATOM 2295 O O . ALA B 1 18 ? 18.203 -5.699 -19.766 1 97.06 18 ALA B O 1
ATOM 2296 N N . GLY B 1 19 ? 19.078 -5.41 -21.812 1 93.56 19 GLY B N 1
ATOM 2297 C CA . GLY B 1 19 ? 18.375 -6.531 -22.422 1 93.56 19 GLY B CA 1
ATOM 2298 C C . GLY B 1 19 ? 17.25 -6.102 -23.344 1 93.56 19 GLY B C 1
ATOM 2299 O O . GLY B 1 19 ? 16.891 -4.926 -23.375 1 93.56 19 GLY B O 1
ATOM 2300 N N . SER B 1 20 ? 16.688 -7.02 -24.125 1 86.12 20 SER B N 1
ATOM 2301 C CA . SER B 1 20 ? 15.703 -6.645 -25.141 1 86.12 20 SER B CA 1
ATOM 2302 C C . SER B 1 20 ? 14.414 -7.449 -25 1 86.12 20 SER B C 1
ATOM 2304 O O . SER B 1 20 ? 13.492 -7.301 -25.797 1 86.12 20 SER B O 1
ATOM 2306 N N . GLY B 1 21 ? 14.305 -8.195 -24.016 1 87.38 21 GLY B N 1
ATOM 2307 C CA . GLY B 1 21 ? 13.125 -9.031 -23.859 1 87.38 21 GLY B CA 1
ATOM 2308 C C . GLY B 1 21 ? 11.945 -8.289 -23.266 1 87.38 21 GLY B C 1
ATOM 2309 O O . GLY B 1 21 ? 12.008 -7.07 -23.078 1 87.38 21 GLY B O 1
ATOM 2310 N N . GLU B 1 22 ? 10.867 -8.938 -23.094 1 86.31 22 GLU B N 1
ATOM 2311 C CA . GLU B 1 22 ? 9.625 -8.375 -22.578 1 86.31 22 GLU B CA 1
ATOM 2312 C C . GLU B 1 22 ? 9.82 -7.793 -21.188 1 86.31 22 GLU B C 1
ATOM 2314 O O . GLU B 1 22 ? 9.188 -6.797 -20.828 1 86.31 22 GLU B O 1
ATOM 2319 N N . GLY B 1 23 ? 10.672 -8.414 -20.422 1 88.38 23 GLY B N 1
ATOM 2320 C CA . GLY B 1 23 ? 10.961 -7.902 -19.094 1 88.38 23 GLY B CA 1
ATOM 2321 C C . GLY B 1 23 ? 11.562 -6.512 -19.109 1 88.38 23 GLY B C 1
ATOM 2322 O O . GLY B 1 23 ? 11.18 -5.656 -18.312 1 88.38 23 GLY B O 1
ATOM 2323 N N . ALA B 1 24 ? 12.453 -6.324 -20.016 1 89.69 24 ALA B N 1
ATOM 2324 C CA . ALA B 1 24 ? 13.07 -5.008 -20.172 1 89.69 24 ALA B CA 1
ATOM 2325 C C . ALA B 1 24 ? 12.039 -3.969 -20.594 1 89.69 24 ALA B C 1
ATOM 2327 O O . ALA B 1 24 ? 12.008 -2.861 -20.062 1 89.69 24 ALA B O 1
ATOM 2328 N N . LEU B 1 25 ? 11.18 -4.34 -21.516 1 87.81 25 LEU B N 1
ATOM 2329 C CA . LEU B 1 25 ? 10.148 -3.434 -22.016 1 87.81 25 LEU B CA 1
ATOM 2330 C C . LEU B 1 25 ? 9.156 -3.07 -20.922 1 87.81 25 LEU B C 1
ATOM 2332 O O . LEU B 1 25 ? 8.719 -1.922 -20.828 1 87.81 25 LEU B O 1
ATOM 2336 N N . ASN B 1 26 ? 8.836 -4.008 -20.156 1 87.88 26 ASN B N 1
ATOM 2337 C CA . ASN B 1 26 ? 7.918 -3.768 -19.047 1 87.88 26 ASN B CA 1
ATOM 2338 C C . ASN B 1 26 ? 8.484 -2.76 -18.047 1 87.88 26 ASN B C 1
ATOM 2340 O O . ASN B 1 26 ? 7.762 -1.897 -17.547 1 87.88 26 ASN B O 1
ATOM 2344 N N . LYS B 1 27 ? 9.75 -2.881 -17.797 1 91.06 27 LYS B N 1
ATOM 2345 C CA . LYS B 1 27 ? 10.391 -1.939 -16.891 1 91.06 27 LYS B CA 1
ATOM 2346 C C . LYS B 1 27 ? 10.422 -0.534 -17.484 1 91.06 27 LYS B C 1
ATOM 2348 O O . LYS B 1 27 ? 10.211 0.45 -16.766 1 91.06 27 LYS B O 1
ATOM 2353 N N . LEU B 1 28 ? 10.68 -0.473 -18.719 1 90 28 LEU B N 1
ATOM 2354 C CA . LEU B 1 28 ? 10.688 0.824 -19.391 1 90 28 LEU B CA 1
ATOM 2355 C C . LEU B 1 28 ? 9.305 1.474 -19.328 1 90 28 LEU B C 1
ATOM 2357 O O . LEU B 1 28 ? 9.195 2.676 -19.078 1 90 28 LEU B O 1
ATOM 2361 N N . ARG B 1 29 ? 8.305 0.698 -19.531 1 87.81 29 ARG B N 1
ATOM 2362 C CA . ARG B 1 29 ? 6.938 1.202 -19.484 1 87.81 29 ARG B CA 1
ATOM 2363 C C . ARG B 1 29 ? 6.594 1.692 -18.078 1 87.81 29 ARG B C 1
ATOM 2365 O O . ARG B 1 29 ? 5.984 2.752 -17.922 1 87.81 29 ARG B O 1
ATOM 2372 N N . LEU B 1 30 ? 7.02 0.912 -17.094 1 86.5 30 LEU B N 1
ATOM 2373 C CA . LEU B 1 30 ? 6.758 1.234 -15.703 1 86.5 30 LEU B CA 1
ATOM 2374 C C . LEU B 1 30 ? 7.352 2.592 -15.336 1 86.5 30 LEU B C 1
ATOM 2376 O O . LEU B 1 30 ? 6.754 3.346 -14.562 1 86.5 30 LEU B O 1
ATOM 2380 N N . LEU B 1 31 ? 8.516 2.965 -15.984 1 92.06 31 LEU B N 1
ATOM 2381 C CA . LEU B 1 31 ? 9.258 4.156 -15.594 1 92.06 31 LEU B CA 1
ATOM 2382 C C . LEU B 1 31 ? 9.117 5.258 -16.641 1 92.06 31 LEU B C 1
ATOM 2384 O O . LEU B 1 31 ? 9.727 6.32 -16.5 1 92.06 31 LEU B O 1
ATOM 2388 N N . ALA B 1 32 ? 8.344 5.016 -17.672 1 87.56 32 ALA B N 1
ATOM 2389 C CA . ALA B 1 32 ? 8.266 5.883 -18.844 1 87.56 32 ALA B CA 1
ATOM 2390 C C . ALA B 1 32 ? 7.859 7.301 -18.453 1 87.56 32 ALA B C 1
ATOM 2392 O O . ALA B 1 32 ? 8.398 8.281 -18.969 1 87.56 32 ALA B O 1
ATOM 2393 N N . SER B 1 33 ? 6.941 7.445 -17.531 1 85.75 33 SER B N 1
ATOM 2394 C CA . SER B 1 33 ? 6.41 8.758 -17.172 1 85.75 33 SER B CA 1
ATOM 2395 C C . SER B 1 33 ? 7.16 9.344 -15.977 1 85.75 33 SER B C 1
ATOM 2397 O O . SER B 1 33 ? 6.801 10.406 -15.477 1 85.75 33 SER B O 1
ATOM 2399 N N . SER B 1 34 ? 8.148 8.695 -15.523 1 91 34 SER B N 1
ATOM 2400 C CA . SER B 1 34 ? 8.93 9.195 -14.398 1 91 34 SER B CA 1
ATOM 2401 C C . SER B 1 34 ? 9.922 10.266 -14.836 1 91 34 SER B C 1
ATOM 2403 O O . SER B 1 34 ? 10.211 10.398 -16.031 1 91 34 SER B O 1
ATOM 2405 N N . PRO B 1 35 ? 10.414 11.078 -13.93 1 93.44 35 PRO B N 1
ATOM 2406 C CA . PRO B 1 35 ? 11.383 12.125 -14.289 1 93.44 35 PRO B CA 1
ATOM 2407 C C . PRO B 1 35 ? 12.797 11.578 -14.469 1 93.44 35 PRO B C 1
ATOM 2409 O O . PRO B 1 35 ? 13.727 12.336 -14.758 1 93.44 35 PRO B O 1
ATOM 2412 N N . ALA B 1 36 ? 13.016 10.312 -14.383 1 95.38 36 ALA B N 1
ATOM 2413 C CA . ALA B 1 36 ? 14.344 9.727 -14.5 1 95.38 36 ALA B CA 1
ATOM 2414 C C . ALA B 1 36 ? 14.789 9.656 -15.961 1 95.38 36 ALA B C 1
ATOM 2416 O O . ALA B 1 36 ? 13.953 9.633 -16.875 1 95.38 36 ALA B O 1
ATOM 2417 N N . THR B 1 37 ? 16.078 9.727 -16.109 1 96.69 37 THR B N 1
ATOM 2418 C CA . THR B 1 37 ? 16.656 9.445 -17.422 1 96.69 37 THR B CA 1
ATOM 2419 C C . THR B 1 37 ? 16.797 7.941 -17.625 1 96.69 37 THR B C 1
ATOM 2421 O O . THR B 1 37 ? 17.547 7.281 -16.922 1 96.69 37 THR B O 1
ATOM 2424 N N . LEU B 1 38 ? 16.078 7.414 -18.578 1 96.31 38 LEU B N 1
ATOM 2425 C CA . LEU B 1 38 ? 16.125 5.984 -18.875 1 96.31 38 LEU B CA 1
ATOM 2426 C C . LEU B 1 38 ? 17.125 5.684 -19.984 1 96.31 38 LEU B C 1
ATOM 2428 O O . LEU B 1 38 ? 17.078 6.312 -21.047 1 96.31 38 LEU B O 1
ATOM 2432 N N . VAL B 1 39 ? 18.016 4.781 -19.703 1 96.88 39 VAL B N 1
ATOM 2433 C CA . VAL B 1 39 ? 19.031 4.391 -20.672 1 96.88 39 VAL B CA 1
ATOM 2434 C C . VAL B 1 39 ? 18.875 2.908 -21.016 1 96.88 39 VAL B C 1
ATOM 2436 O O . VAL B 1 39 ? 18.891 2.061 -20.109 1 96.88 39 VAL B O 1
ATOM 2439 N N . ARG B 1 40 ? 18.75 2.639 -22.234 1 96 40 ARG B N 1
ATOM 2440 C CA . ARG B 1 40 ? 18.672 1.254 -22.688 1 96 40 ARG B CA 1
ATOM 2441 C C . ARG B 1 40 ? 20.016 0.747 -23.156 1 96 40 ARG B C 1
ATOM 2443 O O . ARG B 1 40 ? 20.734 1.453 -23.875 1 96 40 ARG B O 1
ATOM 2450 N N . VAL B 1 41 ? 20.375 -0.386 -22.719 1 95.94 41 VAL B N 1
ATOM 2451 C CA . VAL B 1 41 ? 21.641 -1.024 -23.109 1 95.94 41 VAL B CA 1
ATOM 2452 C C . VAL B 1 41 ? 21.359 -2.41 -23.672 1 95.94 41 VAL B C 1
ATOM 2454 O O . VAL B 1 41 ? 20.641 -3.209 -23.078 1 95.94 41 VAL B O 1
ATOM 2457 N N . GLU B 1 42 ? 21.875 -2.676 -24.828 1 91.19 42 GLU B N 1
ATOM 2458 C CA . GLU B 1 42 ? 21.656 -3.959 -25.484 1 91.19 42 GLU B CA 1
ATOM 2459 C C . GLU B 1 42 ? 22.969 -4.555 -25.984 1 91.19 42 GLU B C 1
ATOM 2461 O O . GLU B 1 42 ? 23.984 -3.869 -26.031 1 91.19 42 GLU B O 1
ATOM 2466 N N . GLY B 1 43 ? 22.859 -5.855 -26.328 1 89.69 43 GLY B N 1
ATOM 2467 C CA . GLY B 1 43 ? 23.984 -6.531 -26.953 1 89.69 43 GLY B CA 1
ATOM 2468 C C . GLY B 1 43 ? 25.234 -6.516 -26.109 1 89.69 43 GLY B C 1
ATOM 2469 O O . GLY B 1 43 ? 25.172 -6.684 -24.891 1 89.69 43 GLY B O 1
ATOM 2470 N N . PRO B 1 44 ? 26.391 -6.367 -26.719 1 92.94 44 PRO B N 1
ATOM 2471 C CA . PRO B 1 44 ? 27.688 -6.473 -26.047 1 92.94 44 PRO B CA 1
ATOM 2472 C C . PRO B 1 44 ? 27.906 -5.348 -25.031 1 92.94 44 PRO B C 1
ATOM 2474 O O . PRO B 1 44 ? 28.672 -5.516 -24.078 1 92.94 44 PRO B O 1
ATOM 2477 N N . ASP B 1 45 ? 27.281 -4.273 -25.172 1 96.12 45 ASP B N 1
ATOM 2478 C CA . ASP B 1 45 ? 27.453 -3.135 -24.281 1 96.12 45 ASP B CA 1
ATOM 2479 C C . ASP B 1 45 ? 26.969 -3.477 -22.859 1 96.12 45 ASP B C 1
ATOM 2481 O O . ASP B 1 45 ? 27.359 -2.818 -21.906 1 96.12 45 ASP B O 1
ATOM 2485 N N . ALA B 1 46 ? 26.125 -4.473 -22.766 1 96.38 46 ALA B N 1
ATOM 2486 C CA . ALA B 1 46 ? 25.578 -4.875 -21.469 1 96.38 46 ALA B CA 1
ATOM 2487 C C . ALA B 1 46 ? 26.672 -5.457 -20.578 1 96.38 46 ALA B C 1
ATOM 2489 O O . ALA B 1 46 ? 26.484 -5.578 -19.359 1 96.38 46 ALA B O 1
ATOM 2490 N N . PHE B 1 47 ? 27.812 -5.781 -21.203 1 96.94 47 PHE B N 1
ATOM 2491 C CA . PHE B 1 47 ? 28.875 -6.418 -20.438 1 96.94 47 PHE B CA 1
ATOM 2492 C C . PHE B 1 47 ? 29.953 -5.402 -20.062 1 96.94 47 PHE B C 1
ATOM 2494 O O . PHE B 1 47 ? 30.953 -5.758 -19.422 1 96.94 47 PHE B O 1
ATOM 2501 N N . LEU B 1 48 ? 29.688 -4.195 -20.391 1 97.5 48 LEU B N 1
ATOM 2502 C CA . LEU B 1 48 ? 30.656 -3.137 -20.094 1 97.5 48 LEU B CA 1
ATOM 2503 C C . LEU B 1 48 ? 30.281 -2.396 -18.812 1 97.5 48 LEU B C 1
ATOM 2505 O O . LEU B 1 48 ? 29.156 -1.884 -18.688 1 97.5 48 LEU B O 1
ATOM 2509 N N . THR B 1 49 ? 31.219 -2.309 -17.938 1 97.31 49 THR B N 1
ATOM 2510 C CA . THR B 1 49 ? 31.016 -1.618 -16.672 1 97.31 49 THR B CA 1
ATOM 2511 C C . THR B 1 49 ? 30.641 -0.158 -16.906 1 97.31 49 THR B C 1
ATOM 2513 O O . THR B 1 49 ? 29.797 0.393 -16.203 1 97.31 49 THR B O 1
ATOM 2516 N N . GLY B 1 50 ? 31.188 0.422 -17.859 1 97.12 50 GLY B N 1
ATOM 2517 C CA . GLY B 1 50 ? 30.938 1.82 -18.172 1 97.12 50 GLY B CA 1
ATOM 2518 C C . GLY B 1 50 ? 29.5 2.107 -18.547 1 97.12 50 GLY B C 1
ATOM 2519 O O . GLY B 1 50 ? 29.031 3.236 -18.406 1 97.12 50 GLY B O 1
ATOM 2520 N N . SER B 1 51 ? 28.812 1.169 -19.047 1 97.69 51 SER B N 1
ATOM 2521 C CA . SER B 1 51 ? 27.422 1.33 -19.469 1 97.69 51 SER B CA 1
ATOM 2522 C C . SER B 1 51 ? 26.516 1.618 -18.266 1 97.69 51 SER B C 1
ATOM 2524 O O . SER B 1 51 ? 25.391 2.113 -18.438 1 97.69 51 SER B O 1
ATOM 2526 N N . TYR B 1 52 ? 27.078 1.372 -17.078 1 97.5 52 TYR B N 1
ATOM 2527 C CA . TYR B 1 52 ? 26.25 1.464 -15.875 1 97.5 52 TYR B CA 1
ATOM 2528 C C . TYR B 1 52 ? 26.734 2.594 -14.969 1 97.5 52 TYR B C 1
ATOM 2530 O O . TYR B 1 52 ? 26.172 2.812 -13.898 1 97.5 52 TYR B O 1
ATOM 2538 N N . SER B 1 53 ? 27.703 3.285 -15.383 1 94.88 53 SER B N 1
ATOM 2539 C CA . SER B 1 53 ? 28.281 4.34 -14.562 1 94.88 53 SER B CA 1
ATOM 2540 C C . SER B 1 53 ? 27.25 5.41 -14.227 1 94.88 53 SER B C 1
ATOM 2542 O O . SER B 1 53 ? 26.547 5.898 -15.109 1 94.88 53 SER B O 1
ATOM 2544 N N . GLY B 1 54 ? 27.172 5.715 -12.914 1 92.62 54 GLY B N 1
ATOM 2545 C CA . GLY B 1 54 ? 26.297 6.797 -12.477 1 92.62 54 GLY B CA 1
ATOM 2546 C C . GLY B 1 54 ? 24.844 6.387 -12.352 1 92.62 54 GLY B C 1
ATOM 2547 O O . GLY B 1 54 ? 24 7.199 -11.969 1 92.62 54 GLY B O 1
ATOM 2548 N N . ALA B 1 55 ? 24.516 5.168 -12.688 1 95.75 55 ALA B N 1
ATOM 2549 C CA . ALA B 1 55 ? 23.125 4.707 -12.609 1 95.75 55 ALA B CA 1
ATOM 2550 C C . ALA B 1 55 ? 22.688 4.539 -11.156 1 95.75 55 ALA B C 1
ATOM 2552 O O . ALA B 1 55 ? 23.453 4.055 -10.32 1 95.75 55 ALA B O 1
ATOM 2553 N N . LEU B 1 56 ? 21.469 4.996 -10.93 1 93.5 56 LEU B N 1
ATOM 2554 C CA . LEU B 1 56 ? 20.859 4.797 -9.617 1 93.5 56 LEU B CA 1
ATOM 2555 C C . LEU B 1 56 ? 20.422 3.35 -9.445 1 93.5 56 LEU B C 1
ATOM 2557 O O . LEU B 1 56 ? 20.734 2.713 -8.438 1 93.5 56 LEU B O 1
ATOM 2561 N N . LEU B 1 57 ? 19.719 2.85 -10.375 1 95.88 57 LEU B N 1
ATOM 2562 C CA . LEU B 1 57 ? 19.203 1.485 -10.43 1 95.88 57 LEU B CA 1
ATOM 2563 C C . LEU B 1 57 ? 19.453 0.862 -11.797 1 95.88 57 LEU B C 1
ATOM 2565 O O . LEU B 1 57 ? 19.453 1.562 -12.812 1 95.88 57 LEU B O 1
ATOM 2569 N N . VAL B 1 58 ? 19.625 -0.423 -11.789 1 97.81 58 VAL B N 1
ATOM 2570 C CA . VAL B 1 58 ? 19.828 -1.172 -13.023 1 97.81 58 VAL B CA 1
ATOM 2571 C C . VAL B 1 58 ? 18.844 -2.34 -13.078 1 97.81 58 VAL B C 1
ATOM 2573 O O . VAL B 1 58 ? 18.719 -3.107 -12.125 1 97.81 58 VAL B O 1
ATOM 2576 N N . PHE B 1 59 ? 18.172 -2.383 -14.172 1 97.44 59 PHE B N 1
ATOM 2577 C CA . PHE B 1 59 ? 17.297 -3.523 -14.461 1 97.44 59 PHE B CA 1
ATOM 2578 C C . PHE B 1 59 ? 17.875 -4.344 -15.617 1 97.44 59 PHE B C 1
ATOM 2580 O O . PHE B 1 59 ? 18.281 -3.785 -16.641 1 97.44 59 PHE B O 1
ATOM 2587 N N . ILE B 1 60 ? 17.922 -5.641 -15.422 1 97.06 60 ILE B N 1
ATOM 2588 C CA . ILE B 1 60 ? 18.469 -6.531 -16.453 1 97.06 60 ILE B CA 1
ATOM 2589 C C . ILE B 1 60 ? 17.438 -7.594 -16.797 1 97.06 60 ILE B C 1
ATOM 2591 O O . ILE B 1 60 ? 16.859 -8.234 -15.914 1 97.06 60 ILE B O 1
ATOM 2595 N N . ASP B 1 61 ? 17.094 -7.66 -18 1 94 61 ASP B 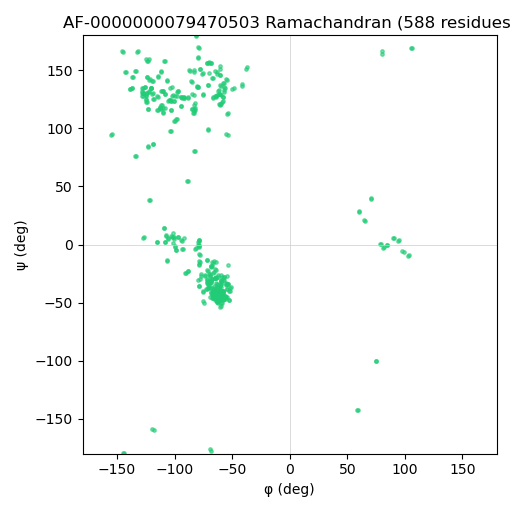N 1
ATOM 2596 C CA . ASP B 1 61 ? 16.297 -8.758 -18.531 1 94 61 ASP B CA 1
ATOM 2597 C C . ASP B 1 61 ? 17.156 -9.734 -19.328 1 94 61 ASP B C 1
ATOM 2599 O O . ASP B 1 61 ? 17.484 -9.484 -20.484 1 94 61 ASP B O 1
ATOM 2603 N N . GLY B 1 62 ? 17.531 -10.789 -18.656 1 84.12 62 GLY B N 1
ATOM 2604 C CA . GLY B 1 62 ? 18.484 -11.711 -19.25 1 84.12 62 GLY B CA 1
ATOM 2605 C C . GLY B 1 62 ? 17.844 -12.703 -20.203 1 84.12 62 GLY B C 1
ATOM 2606 O O . GLY B 1 62 ? 16.906 -13.406 -19.828 1 84.12 62 GLY B O 1
ATOM 2607 N N . GLU B 1 63 ? 18.234 -12.758 -21.438 1 76.06 63 GLU B N 1
ATOM 2608 C CA . GLU B 1 63 ? 17.844 -13.742 -22.453 1 76.06 63 GLU B CA 1
ATOM 2609 C C . GLU B 1 63 ? 18.188 -15.156 -22 1 76.06 63 GLU B C 1
ATOM 2611 O O . GLU B 1 63 ? 17.422 -16.094 -22.219 1 76.06 63 GLU B O 1
ATOM 2616 N N . ASP B 1 64 ? 19.328 -15.312 -21.438 1 86.19 64 ASP B N 1
ATOM 2617 C CA . ASP B 1 64 ? 19.797 -16.562 -20.844 1 86.19 64 ASP B CA 1
ATOM 2618 C C . ASP B 1 64 ? 20.641 -16.281 -19.594 1 86.19 64 ASP B C 1
ATOM 2620 O O . ASP B 1 64 ? 20.781 -15.133 -19.172 1 86.19 64 ASP B O 1
ATOM 2624 N N . GLU B 1 65 ? 21.109 -17.328 -19 1 90.31 65 GLU B N 1
ATOM 2625 C CA . GLU B 1 65 ? 21.828 -17.234 -17.734 1 90.31 65 GLU B CA 1
ATOM 2626 C C . GLU B 1 65 ? 23.156 -16.516 -17.891 1 90.31 65 GLU B C 1
ATOM 2628 O O . GLU B 1 65 ? 23.547 -15.711 -17.031 1 90.31 65 GLU B O 1
ATOM 2633 N N . ALA B 1 66 ? 23.812 -16.812 -19 1 92.19 66 ALA B N 1
ATOM 2634 C CA . ALA B 1 66 ? 25.109 -16.188 -19.25 1 92.19 66 ALA B CA 1
ATOM 2635 C C . ALA B 1 66 ? 24.984 -14.672 -19.406 1 92.19 66 ALA B C 1
ATOM 2637 O O . ALA B 1 66 ? 25.781 -13.914 -18.844 1 92.19 66 ALA B O 1
ATOM 2638 N N . PHE B 1 67 ? 24.047 -14.266 -20.109 1 94.38 67 PHE B N 1
ATOM 2639 C CA . PHE B 1 67 ? 23.812 -12.844 -20.281 1 94.38 67 PHE B CA 1
ATOM 2640 C C . PHE B 1 67 ? 23.469 -12.18 -18.953 1 94.38 67 PHE B C 1
ATOM 2642 O O . PHE B 1 67 ? 24.062 -11.148 -18.609 1 94.38 67 PHE B O 1
ATOM 2649 N N . ALA B 1 68 ? 22.578 -12.719 -18.234 1 94.44 68 ALA B N 1
ATOM 2650 C CA . ALA B 1 68 ? 22.125 -12.164 -16.969 1 94.44 68 ALA B CA 1
ATOM 2651 C C . ALA B 1 68 ? 23.281 -12.008 -15.992 1 94.44 68 ALA B C 1
ATOM 2653 O O . ALA B 1 68 ? 23.469 -10.938 -15.414 1 94.44 68 ALA B O 1
ATOM 2654 N N . LYS B 1 69 ? 24.047 -13.047 -15.875 1 95.94 69 LYS B N 1
ATOM 2655 C CA . LYS B 1 69 ? 25.172 -13.039 -14.938 1 95.94 69 LYS B CA 1
ATOM 2656 C C . LYS B 1 69 ? 26.25 -12.039 -15.367 1 95.94 69 LYS B C 1
ATOM 2658 O O . LYS B 1 69 ? 26.797 -11.32 -14.531 1 95.94 69 LYS B O 1
ATOM 2663 N N . GLY B 1 70 ? 26.516 -12.062 -16.656 1 96 70 GLY B N 1
ATOM 2664 C CA . GLY B 1 70 ? 27.516 -11.141 -17.172 1 96 70 GLY B CA 1
ATOM 2665 C C . GLY B 1 70 ? 27.141 -9.688 -17 1 96 70 GLY B C 1
ATOM 2666 O O . GLY B 1 70 ? 27.953 -8.875 -16.547 1 96 70 GLY B O 1
ATOM 2667 N N . ALA B 1 71 ? 25.969 -9.352 -17.344 1 96.75 71 ALA B N 1
ATOM 2668 C CA . ALA B 1 71 ? 25.469 -7.984 -17.219 1 96.75 71 ALA B CA 1
ATOM 2669 C C . ALA B 1 71 ? 25.406 -7.562 -15.75 1 96.75 71 ALA B C 1
ATOM 2671 O O . ALA B 1 71 ? 25.781 -6.438 -15.406 1 96.75 71 ALA B O 1
ATOM 2672 N N . ALA B 1 72 ? 24.938 -8.445 -14.922 1 97 72 ALA B N 1
ATOM 2673 C CA . ALA B 1 72 ? 24.859 -8.156 -13.492 1 97 72 ALA B CA 1
ATOM 2674 C C . ALA B 1 72 ? 26.234 -7.875 -12.906 1 97 72 ALA B C 1
ATOM 2676 O O . ALA B 1 72 ? 26.406 -6.949 -12.109 1 97 72 ALA B O 1
ATOM 2677 N N . ALA B 1 73 ? 27.156 -8.703 -13.328 1 96.81 73 ALA B N 1
ATOM 2678 C CA . ALA B 1 73 ? 28.531 -8.523 -12.852 1 96.81 73 ALA B CA 1
ATOM 2679 C C . ALA B 1 73 ? 29.078 -7.16 -13.266 1 96.81 73 ALA B C 1
ATOM 2681 O O . ALA B 1 73 ? 29.719 -6.473 -12.469 1 96.81 73 ALA B O 1
ATOM 2682 N N . ALA B 1 74 ? 28.859 -6.805 -14.477 1 97.25 74 ALA B N 1
ATOM 2683 C CA . ALA B 1 74 ? 29.297 -5.508 -14.984 1 97.25 74 ALA B CA 1
ATOM 2684 C C . ALA B 1 74 ? 28.641 -4.363 -14.211 1 97.25 74 ALA B C 1
ATOM 2686 O O . ALA B 1 74 ? 29.297 -3.387 -13.859 1 97.25 74 ALA B O 1
ATOM 2687 N N . ALA B 1 75 ? 27.375 -4.434 -13.953 1 96.5 75 ALA B N 1
ATOM 2688 C CA . ALA B 1 75 ? 26.625 -3.414 -13.219 1 96.5 75 ALA B CA 1
ATOM 2689 C C . ALA B 1 75 ? 27.141 -3.287 -11.789 1 96.5 75 ALA B C 1
ATOM 2691 O O . ALA B 1 75 ? 27.344 -2.178 -11.289 1 96.5 75 ALA B O 1
ATOM 2692 N N . ARG B 1 76 ? 27.359 -4.414 -11.18 1 93.62 76 ARG B N 1
ATOM 2693 C CA . ARG B 1 76 ? 27.859 -4.402 -9.812 1 93.62 76 ARG B CA 1
ATOM 2694 C C . ARG B 1 76 ? 29.25 -3.797 -9.734 1 93.62 76 ARG B C 1
ATOM 2696 O O . ARG B 1 76 ? 29.594 -3.123 -8.766 1 93.62 76 ARG B O 1
ATOM 2703 N N . ALA B 1 77 ? 30 -4.145 -10.766 1 93.94 77 ALA B N 1
ATOM 2704 C CA . ALA B 1 77 ? 31.328 -3.547 -10.844 1 93.94 77 ALA B CA 1
ATOM 2705 C C . ALA B 1 77 ? 31.25 -2.025 -10.914 1 93.94 77 ALA B C 1
ATOM 2707 O O . ALA B 1 77 ? 32.156 -1.324 -10.445 1 93.94 77 ALA B O 1
ATOM 2708 N N . ALA B 1 78 ? 30.234 -1.57 -11.469 1 93.69 78 ALA B N 1
ATOM 2709 C CA . ALA B 1 78 ? 29.984 -0.132 -11.516 1 93.69 78 ALA B CA 1
ATOM 2710 C C . ALA B 1 78 ? 29.359 0.359 -10.219 1 93.69 78 ALA B C 1
ATOM 2712 O O . ALA B 1 78 ? 29 1.535 -10.094 1 93.69 78 ALA B O 1
ATOM 2713 N N . ARG B 1 79 ? 29.078 -0.537 -9.312 1 88.88 79 ARG B N 1
ATOM 2714 C CA . ARG B 1 79 ? 28.578 -0.26 -7.965 1 88.88 79 ARG B CA 1
ATOM 2715 C C . ARG B 1 79 ? 27.141 0.246 -8.008 1 88.88 79 ARG B C 1
ATOM 2717 O O . ARG B 1 79 ? 26.781 1.191 -7.297 1 88.88 79 ARG B O 1
ATOM 2724 N N . THR B 1 80 ? 26.391 -0.312 -8.844 1 93.19 80 THR B N 1
ATOM 2725 C CA . THR B 1 80 ? 24.984 0.024 -8.945 1 93.19 80 THR B CA 1
ATOM 2726 C C . THR B 1 80 ? 24.109 -1.109 -8.406 1 93.19 80 THR B C 1
ATOM 2728 O O . THR B 1 80 ? 24.594 -2.23 -8.227 1 93.19 80 THR B O 1
ATOM 2731 N N . LEU B 1 81 ? 22.906 -0.807 -8.031 1 94.44 81 LEU B N 1
ATOM 2732 C CA . LEU B 1 81 ? 21.953 -1.808 -7.578 1 94.44 81 LEU B CA 1
ATOM 2733 C C . LEU B 1 81 ? 21.312 -2.529 -8.758 1 94.44 81 LEU B C 1
ATOM 2735 O O . LEU B 1 81 ? 20.891 -1.891 -9.727 1 94.44 81 LEU B O 1
ATOM 2739 N N . VAL B 1 82 ? 21.234 -3.836 -8.602 1 96.62 82 VAL B N 1
ATOM 2740 C CA . VAL B 1 82 ? 20.859 -4.629 -9.766 1 96.62 82 VAL B CA 1
ATOM 2741 C C . VAL B 1 82 ? 19.578 -5.41 -9.461 1 96.62 82 VAL B C 1
ATOM 2743 O O . VAL B 1 82 ? 19.422 -5.957 -8.367 1 96.62 82 VAL B O 1
ATOM 2746 N N . ASN B 1 83 ? 18.672 -5.387 -10.383 1 96.19 83 ASN B N 1
ATOM 2747 C CA . ASN B 1 83 ? 17.484 -6.242 -10.438 1 96.19 83 ASN B CA 1
ATOM 2748 C C . ASN B 1 83 ? 17.422 -7.023 -11.742 1 96.19 83 ASN B C 1
ATOM 2750 O O . ASN B 1 83 ? 17.344 -6.43 -12.82 1 96.19 83 ASN B O 1
ATOM 2754 N N . VAL B 1 84 ? 17.5 -8.328 -11.617 1 95.31 84 VAL B N 1
ATOM 2755 C CA . VAL B 1 84 ? 17.422 -9.203 -12.781 1 95.31 84 VAL B CA 1
ATOM 2756 C C . VAL B 1 84 ? 16.047 -9.867 -12.836 1 95.31 84 VAL B C 1
ATOM 2758 O O . VAL B 1 84 ? 15.648 -10.555 -11.891 1 95.31 84 VAL B O 1
ATOM 2761 N N . THR B 1 85 ? 15.406 -9.656 -13.977 1 90.44 85 THR B N 1
ATOM 2762 C CA . THR B 1 85 ? 14.031 -10.133 -14.117 1 90.44 85 THR B CA 1
ATOM 2763 C C . THR B 1 85 ? 13.953 -11.641 -13.891 1 90.44 85 THR B C 1
ATOM 2765 O O . THR B 1 85 ? 14.734 -12.406 -14.469 1 90.44 85 THR B O 1
ATOM 2768 N N . ASP B 1 86 ? 13.094 -12.109 -13.016 1 80.19 86 ASP B N 1
ATOM 2769 C CA . ASP B 1 86 ? 12.711 -13.492 -12.734 1 80.19 86 ASP B CA 1
ATOM 2770 C C . ASP B 1 86 ? 13.891 -14.289 -12.188 1 80.19 86 ASP B C 1
ATOM 2772 O O . ASP B 1 86 ? 13.938 -15.508 -12.32 1 80.19 86 ASP B O 1
ATOM 2776 N N . ARG B 1 87 ? 14.891 -13.594 -11.648 1 88.56 87 ARG B N 1
ATOM 2777 C CA . ARG B 1 87 ? 16.031 -14.234 -11.016 1 88.56 87 ARG B CA 1
ATOM 2778 C C . ARG B 1 87 ? 16.359 -13.57 -9.68 1 88.56 87 ARG B C 1
ATOM 2780 O O . ARG B 1 87 ? 17.375 -12.875 -9.562 1 88.56 87 ARG B O 1
ATOM 2787 N N . PRO B 1 88 ? 15.594 -13.852 -8.68 1 84.69 88 PRO B N 1
ATOM 2788 C CA . PRO B 1 88 ? 15.75 -13.188 -7.387 1 84.69 88 PRO B CA 1
ATOM 2789 C C . PRO B 1 88 ? 17.141 -13.375 -6.789 1 84.69 88 PRO B C 1
ATOM 2791 O O . PRO B 1 88 ? 17.641 -12.484 -6.094 1 84.69 88 PRO B O 1
ATOM 2794 N N . GLU B 1 89 ? 17.781 -14.469 -7.074 1 87 89 GLU B N 1
ATOM 2795 C CA . GLU B 1 89 ? 19.094 -14.766 -6.512 1 87 89 GLU B CA 1
ATOM 2796 C C . GLU B 1 89 ? 20.156 -13.82 -7.051 1 87 89 GLU B C 1
ATOM 2798 O O . GLU B 1 89 ? 21.234 -13.68 -6.465 1 87 89 GLU B O 1
ATOM 2803 N N . LEU B 1 90 ? 19.844 -13.18 -8.148 1 92.75 90 LEU B N 1
ATOM 2804 C CA . LEU B 1 90 ? 20.797 -12.25 -8.758 1 92.75 90 LEU B CA 1
ATOM 2805 C C . LEU B 1 90 ? 20.422 -10.805 -8.461 1 92.75 90 LEU B C 1
ATOM 2807 O O . LEU B 1 90 ? 21.047 -9.875 -8.969 1 92.75 90 LEU B O 1
ATOM 2811 N N . CYS B 1 91 ? 19.422 -10.633 -7.609 1 93.75 91 CYS B N 1
ATOM 2812 C CA . CYS B 1 91 ? 18.891 -9.289 -7.387 1 93.75 91 CYS B CA 1
ATOM 2813 C C . CYS B 1 91 ? 19.375 -8.719 -6.062 1 93.75 91 CYS B C 1
ATOM 2815 O O . CYS B 1 91 ? 19.469 -9.438 -5.066 1 93.75 91 CYS B O 1
ATOM 2817 N N . ASP B 1 92 ? 19.797 -7.461 -6.133 1 93.25 92 ASP B N 1
ATOM 2818 C CA . ASP B 1 92 ? 20.031 -6.711 -4.906 1 93.25 92 ASP B CA 1
ATOM 2819 C C . ASP B 1 92 ? 18.719 -6.215 -4.301 1 93.25 92 ASP B C 1
ATOM 2821 O O . ASP B 1 92 ? 18.625 -6.008 -3.088 1 93.25 92 ASP B O 1
ATOM 2825 N N . PHE B 1 93 ? 17.781 -5.977 -5.109 1 94.75 93 PHE B N 1
ATOM 2826 C CA . PHE B 1 93 ? 16.438 -5.551 -4.723 1 94.75 93 PHE B CA 1
ATOM 2827 C C . PHE B 1 93 ? 15.391 -6.129 -5.668 1 94.75 93 PHE B C 1
ATOM 2829 O O . PHE B 1 93 ? 15.727 -6.633 -6.742 1 94.75 93 PHE B O 1
ATOM 2836 N N . THR B 1 94 ? 14.125 -6.066 -5.293 1 93.56 94 THR B N 1
ATOM 2837 C CA . THR B 1 94 ? 13.039 -6.551 -6.137 1 93.56 94 THR B CA 1
ATOM 2838 C C . THR B 1 94 ? 12.023 -5.441 -6.391 1 93.56 94 THR B C 1
ATOM 2840 O O . THR B 1 94 ? 11.984 -4.445 -5.664 1 93.56 94 THR B O 1
ATOM 2843 N N . THR B 1 95 ? 11.312 -5.641 -7.438 1 92.12 95 THR B N 1
ATOM 2844 C CA . THR B 1 95 ? 10.242 -4.707 -7.77 1 92.12 95 THR B CA 1
ATOM 2845 C C . THR B 1 95 ? 8.906 -5.199 -7.215 1 92.12 95 THR B C 1
ATOM 2847 O O . THR B 1 95 ? 8.445 -6.285 -7.57 1 92.12 95 THR B O 1
ATOM 2850 N N . PRO B 1 96 ? 8.305 -4.398 -6.344 1 92.81 96 PRO B N 1
ATOM 2851 C CA . PRO B 1 96 ? 6.996 -4.766 -5.801 1 92.81 96 PRO B CA 1
ATOM 2852 C C . PRO B 1 96 ? 5.852 -4.457 -6.762 1 92.81 96 PRO B C 1
ATOM 2854 O O . PRO B 1 96 ? 6.086 -3.961 -7.867 1 92.81 96 PRO B O 1
ATOM 2857 N N . ALA B 1 97 ? 4.684 -4.945 -6.441 1 90.62 97 ALA B N 1
ATOM 2858 C CA . ALA B 1 97 ? 3.492 -4.434 -7.109 1 90.62 97 ALA B CA 1
ATOM 2859 C C . ALA B 1 97 ? 3.275 -2.957 -6.789 1 90.62 97 ALA B C 1
ATOM 2861 O O . ALA B 1 97 ? 3.281 -2.564 -5.621 1 90.62 97 ALA B O 1
ATOM 2862 N N . VAL B 1 98 ? 3.111 -2.119 -7.836 1 92.31 98 VAL B N 1
ATOM 2863 C CA . VAL B 1 98 ? 3.176 -0.678 -7.617 1 92.31 98 VAL B CA 1
ATOM 2864 C C . VAL B 1 98 ? 1.845 -0.037 -8 1 92.31 98 VAL B C 1
ATOM 2866 O O . VAL B 1 98 ? 1.202 -0.459 -8.969 1 92.31 98 VAL B O 1
ATOM 2869 N N . ILE B 1 99 ? 1.434 0.912 -7.227 1 88.88 99 ILE B N 1
ATOM 2870 C CA . ILE B 1 99 ? 0.371 1.86 -7.543 1 88.88 99 ILE B CA 1
ATOM 2871 C C . ILE B 1 99 ? 0.959 3.26 -7.707 1 88.88 99 ILE B C 1
ATOM 2873 O O . ILE B 1 99 ? 1.467 3.842 -6.746 1 88.88 99 ILE B O 1
ATOM 2877 N N . ASP B 1 100 ? 0.81 3.789 -8.93 1 89.19 100 ASP B N 1
ATOM 2878 C CA . ASP B 1 100 ? 1.442 5.059 -9.266 1 89.19 100 ASP B CA 1
ATOM 2879 C C . ASP B 1 100 ? 0.402 6.164 -9.422 1 89.19 100 ASP B C 1
ATOM 2881 O O . ASP B 1 100 ? -0.393 6.148 -10.367 1 89.19 100 ASP B O 1
ATOM 2885 N N . ARG B 1 101 ? 0.475 7.113 -8.492 1 87.69 101 ARG B N 1
ATOM 2886 C CA . ARG B 1 101 ? -0.347 8.312 -8.57 1 87.69 101 ARG B CA 1
ATOM 2887 C C . ARG B 1 101 ? 0.52 9.57 -8.602 1 87.69 101 ARG B C 1
ATOM 2889 O O . ARG B 1 101 ? 0.224 10.555 -7.926 1 87.69 101 ARG B O 1
ATOM 2896 N N . GLY B 1 102 ? 1.587 9.477 -9.281 1 87.38 102 GLY B N 1
ATOM 2897 C CA . GLY B 1 102 ? 2.502 10.602 -9.359 1 87.38 102 GLY B CA 1
ATOM 2898 C C . GLY B 1 102 ? 3.314 10.805 -8.094 1 87.38 102 GLY B C 1
ATOM 2899 O O . GLY B 1 102 ? 4.23 10.031 -7.805 1 87.38 102 GLY B O 1
ATOM 2900 N N . GLU B 1 103 ? 2.836 11.805 -7.281 1 88.88 103 GLU B N 1
ATOM 2901 C CA . GLU B 1 103 ? 3.551 12.141 -6.051 1 88.88 103 GLU B CA 1
ATOM 2902 C C . GLU B 1 103 ? 3.244 11.133 -4.949 1 88.88 103 GLU B C 1
ATOM 2904 O O . GLU B 1 103 ? 3.953 11.07 -3.941 1 88.88 103 GLU B O 1
ATOM 2909 N N . VAL B 1 104 ? 2.223 10.438 -5.18 1 90.88 104 VAL B N 1
ATOM 2910 C CA . VAL B 1 104 ? 1.865 9.383 -4.234 1 90.88 104 VAL B CA 1
ATOM 2911 C C . VAL B 1 104 ? 2.109 8.016 -4.871 1 90.88 104 VAL B C 1
ATOM 2913 O O . VAL B 1 104 ? 1.549 7.707 -5.926 1 90.88 104 VAL B O 1
ATOM 2916 N N . VAL B 1 105 ? 2.975 7.266 -4.305 1 93 105 VAL B N 1
ATOM 2917 C CA . VAL B 1 105 ? 3.287 5.934 -4.809 1 93 105 VAL B CA 1
ATOM 2918 C C . VAL B 1 105 ? 3.104 4.902 -3.695 1 93 105 VAL B C 1
ATOM 2920 O O . VAL B 1 105 ? 3.623 5.074 -2.59 1 93 105 VAL B O 1
ATOM 2923 N N . ALA B 1 106 ? 2.316 3.926 -3.938 1 93.81 106 ALA B N 1
ATOM 2924 C CA . ALA B 1 106 ? 2.154 2.803 -3.016 1 93.81 106 ALA B CA 1
ATOM 2925 C C . ALA B 1 106 ? 2.727 1.519 -3.611 1 93.81 106 ALA B C 1
ATOM 2927 O O . ALA B 1 106 ? 2.824 1.383 -4.832 1 93.81 106 ALA B O 1
ATOM 2928 N N . ALA B 1 107 ? 3.205 0.692 -2.771 1 94.44 107 ALA B N 1
ATOM 2929 C CA . ALA B 1 107 ? 3.801 -0.57 -3.203 1 94.44 107 ALA B CA 1
ATOM 2930 C C . ALA B 1 107 ? 3.459 -1.697 -2.232 1 94.44 107 ALA B C 1
ATOM 2932 O O . ALA B 1 107 ? 3.248 -1.458 -1.042 1 94.44 107 ALA B O 1
ATOM 2933 N N . ILE B 1 108 ? 3.352 -2.895 -2.748 1 93.19 108 ILE B N 1
ATOM 2934 C CA . ILE B 1 108 ? 3.111 -4.07 -1.917 1 93.19 108 ILE B CA 1
ATOM 2935 C C . ILE B 1 108 ? 3.969 -5.234 -2.408 1 93.19 108 ILE B C 1
ATOM 2937 O O . ILE B 1 108 ? 4.082 -5.465 -3.615 1 93.19 108 ILE B O 1
ATOM 2941 N N . GLY B 1 109 ? 4.605 -5.898 -1.504 1 91 109 GLY B N 1
ATOM 2942 C CA . GLY B 1 109 ? 5.457 -7.035 -1.821 1 91 109 GLY B CA 1
ATOM 2943 C C . GLY B 1 109 ? 5.27 -8.203 -0.878 1 91 109 GLY B C 1
ATOM 2944 O O . GLY B 1 109 ? 4.953 -8.016 0.299 1 91 109 GLY B O 1
ATOM 2945 N N . THR B 1 110 ? 5.359 -9.398 -1.42 1 85.94 110 THR B N 1
ATOM 2946 C CA . THR B 1 110 ? 5.258 -10.617 -0.622 1 85.94 110 THR B CA 1
ATOM 2947 C C . THR B 1 110 ? 6.609 -11.312 -0.526 1 85.94 110 THR B C 1
ATOM 2949 O O . THR B 1 110 ? 6.684 -12.5 -0.179 1 85.94 110 THR B O 1
ATOM 2952 N N . GLY B 1 111 ? 7.699 -10.664 -0.869 1 74.19 111 GLY B N 1
ATOM 2953 C CA . GLY B 1 111 ? 9.023 -11.258 -0.842 1 74.19 111 GLY B CA 1
ATOM 2954 C C . GLY B 1 111 ? 9.156 -12.469 -1.748 1 74.19 111 GLY B C 1
ATOM 2955 O O . GLY B 1 111 ? 9.859 -13.422 -1.421 1 74.19 111 GLY B O 1
ATOM 2956 N N . GLY B 1 112 ? 8.359 -12.523 -2.824 1 71.5 112 GLY B N 1
ATOM 2957 C CA . GLY B 1 112 ? 8.383 -13.641 -3.754 1 71.5 112 GLY B CA 1
ATOM 2958 C C . GLY B 1 112 ? 7.508 -14.805 -3.311 1 71.5 112 GLY B C 1
ATOM 2959 O O . GLY B 1 112 ? 7.383 -15.805 -4.023 1 71.5 112 GLY B O 1
ATOM 2960 N N . ALA B 1 113 ? 6.84 -14.75 -2.195 1 71.94 113 ALA B N 1
ATOM 2961 C CA . ALA B 1 113 ? 6.047 -15.844 -1.638 1 71.94 113 ALA B CA 1
ATOM 2962 C C . ALA B 1 113 ? 4.836 -16.141 -2.512 1 71.94 113 ALA B C 1
ATOM 2964 O O . ALA B 1 113 ? 4.535 -17.297 -2.791 1 71.94 113 ALA B O 1
ATOM 2965 N N . SER B 1 114 ? 4.152 -15.125 -2.951 1 78.44 114 SER B N 1
ATOM 2966 C CA . SER B 1 114 ? 2.963 -15.328 -3.768 1 78.44 114 SER B CA 1
ATOM 2967 C C . SER B 1 114 ? 2.697 -14.117 -4.664 1 78.44 114 SER B C 1
ATOM 2969 O O . SER B 1 114 ? 2.107 -13.133 -4.227 1 78.44 114 SER B O 1
ATOM 2971 N N . PRO B 1 115 ? 3.176 -14.195 -5.875 1 76.56 115 PRO B N 1
ATOM 2972 C CA . PRO B 1 115 ? 2.914 -13.094 -6.809 1 76.56 115 PRO B CA 1
ATOM 2973 C C . PRO B 1 115 ? 1.428 -12.781 -6.949 1 76.56 115 PRO B C 1
ATOM 2975 O O . PRO B 1 115 ? 1.048 -11.609 -7.055 1 76.56 115 PRO B O 1
ATOM 2978 N N . MET B 1 116 ? 0.622 -13.852 -6.949 1 79.38 116 MET B N 1
ATOM 2979 C CA . MET B 1 116 ? -0.814 -13.633 -7.098 1 79.38 116 MET B CA 1
ATOM 2980 C C . MET B 1 116 ? -1.383 -12.906 -5.883 1 79.38 116 MET B C 1
ATOM 2982 O O . MET B 1 116 ? -2.229 -12.016 -6.027 1 79.38 116 MET B O 1
ATOM 2986 N N . LEU B 1 117 ? -0.946 -13.258 -4.75 1 84.94 117 LEU B N 1
ATOM 2987 C CA . LEU B 1 117 ? -1.387 -12.547 -3.557 1 84.94 117 LEU B CA 1
ATOM 2988 C C . LEU B 1 117 ? -1.004 -11.07 -3.631 1 84.94 117 LEU B C 1
ATOM 2990 O O . LEU B 1 117 ? -1.808 -10.203 -3.293 1 84.94 117 LEU B O 1
ATOM 2994 N N . ALA B 1 118 ? 0.253 -10.812 -4.047 1 86.56 118 ALA B N 1
ATOM 2995 C CA . ALA B 1 118 ? 0.7 -9.43 -4.207 1 86.56 118 ALA B CA 1
ATOM 2996 C C . ALA B 1 118 ? -0.212 -8.664 -5.164 1 86.56 118 ALA B C 1
ATOM 2998 O O . ALA B 1 118 ? -0.589 -7.523 -4.891 1 86.56 118 ALA B O 1
ATOM 2999 N N . THR B 1 119 ? -0.535 -9.305 -6.223 1 81.25 119 THR B N 1
ATOM 3000 C CA . THR B 1 119 ? -1.398 -8.688 -7.223 1 81.25 119 THR B CA 1
ATOM 3001 C C . THR B 1 119 ? -2.791 -8.438 -6.652 1 81.25 119 THR B C 1
ATOM 3003 O O . THR B 1 119 ? -3.365 -7.363 -6.852 1 81.25 119 THR B O 1
ATOM 3006 N N . MET B 1 120 ? -3.324 -9.383 -5.977 1 79.75 120 MET B N 1
ATOM 3007 C CA . MET B 1 120 ? -4.652 -9.242 -5.379 1 79.75 120 MET B CA 1
ATOM 3008 C C . MET B 1 120 ? -4.676 -8.117 -4.355 1 79.75 120 MET B C 1
ATOM 3010 O O . MET B 1 120 ? -5.598 -7.297 -4.348 1 79.75 120 MET B O 1
ATOM 3014 N N . LEU B 1 121 ? -3.672 -8.078 -3.516 1 84.62 121 LEU B N 1
ATOM 3015 C CA . LEU B 1 121 ? -3.584 -7.023 -2.512 1 84.62 121 LEU B CA 1
ATOM 3016 C C . LEU B 1 121 ? -3.408 -5.66 -3.172 1 84.62 121 LEU B C 1
ATOM 3018 O O . LEU B 1 121 ? -4.012 -4.676 -2.74 1 84.62 121 LEU B O 1
ATOM 3022 N N . ARG B 1 122 ? -2.518 -5.605 -4.156 1 86.88 122 ARG B N 1
ATOM 3023 C CA . ARG B 1 122 ? -2.334 -4.371 -4.906 1 86.88 122 ARG B CA 1
ATOM 3024 C C . ARG B 1 122 ? -3.666 -3.854 -5.445 1 86.88 122 ARG B C 1
ATOM 3026 O O . ARG B 1 122 ? -3.971 -2.666 -5.324 1 86.88 122 ARG B O 1
ATOM 3033 N N . ASN B 1 123 ? -4.406 -4.754 -6.043 1 77.19 123 ASN B N 1
ATOM 3034 C CA . ASN B 1 123 ? -5.703 -4.375 -6.594 1 77.19 123 ASN B CA 1
ATOM 3035 C C . ASN B 1 123 ? -6.641 -3.848 -5.508 1 77.19 123 ASN B C 1
ATOM 3037 O O . ASN B 1 123 ? -7.336 -2.852 -5.711 1 77.19 123 ASN B O 1
ATOM 3041 N N . ASP B 1 124 ? -6.594 -4.461 -4.406 1 74.38 124 ASP B N 1
ATOM 3042 C CA . ASP B 1 124 ? -7.41 -4.035 -3.273 1 74.38 124 ASP B CA 1
ATOM 3043 C C . ASP B 1 124 ? -6.988 -2.648 -2.785 1 74.38 124 ASP B C 1
ATOM 3045 O O . ASP B 1 124 ? -7.836 -1.794 -2.523 1 74.38 124 ASP B O 1
ATOM 3049 N N . ILE B 1 125 ? -5.676 -2.445 -2.686 1 83.44 125 ILE B N 1
ATOM 3050 C CA . ILE B 1 125 ? -5.117 -1.201 -2.166 1 83.44 125 ILE B CA 1
ATOM 3051 C C . ILE B 1 125 ? -5.355 -0.072 -3.166 1 83.44 125 ILE B C 1
ATOM 3053 O O . ILE B 1 125 ? -5.602 1.071 -2.773 1 83.44 125 ILE B O 1
ATOM 3057 N N . GLU B 1 126 ? -5.25 -0.418 -4.387 1 78.56 126 GLU B N 1
ATOM 3058 C CA . GLU B 1 126 ? -5.43 0.583 -5.434 1 78.56 126 GLU B CA 1
ATOM 3059 C C . GLU B 1 126 ? -6.758 1.313 -5.277 1 78.56 126 GLU B C 1
ATOM 3061 O O . GLU B 1 126 ? -6.852 2.512 -5.551 1 78.56 126 GLU B O 1
ATOM 3066 N N . GLN B 1 127 ? -7.742 0.622 -4.809 1 67 127 GLN B N 1
ATOM 3067 C CA . GLN B 1 127 ? -9.07 1.194 -4.613 1 67 127 GLN B CA 1
ATOM 3068 C C . GLN B 1 127 ? -9.07 2.223 -3.486 1 67 127 GLN B C 1
ATOM 3070 O O . GLN B 1 127 ? -9.938 3.096 -3.434 1 67 127 GLN B O 1
ATOM 3075 N N . ARG B 1 128 ? -8.07 2.098 -2.727 1 70.56 128 ARG B N 1
ATOM 3076 C CA . ARG B 1 128 ? -7.973 2.986 -1.574 1 70.56 128 ARG B CA 1
ATOM 3077 C C . ARG B 1 128 ? -7.043 4.16 -1.862 1 70.56 128 ARG B C 1
ATOM 3079 O O . ARG B 1 128 ? -6.898 5.062 -1.034 1 70.56 128 ARG B O 1
ATOM 3086 N N . VAL B 1 129 ? -6.414 4.16 -3.004 1 78.5 129 VAL B N 1
ATOM 3087 C CA . VAL B 1 129 ? -5.551 5.254 -3.428 1 78.5 129 VAL B CA 1
ATOM 3088 C C . VAL B 1 129 ? -6.09 5.871 -4.719 1 78.5 129 VAL B C 1
ATOM 3090 O O . VAL B 1 129 ? -5.59 5.582 -5.809 1 78.5 129 VAL B O 1
ATOM 3093 N N . PRO B 1 130 ? -6.992 6.801 -4.555 1 73.31 130 PRO B N 1
ATOM 3094 C CA . PRO B 1 130 ? -7.66 7.352 -5.734 1 73.31 130 PRO B CA 1
ATOM 3095 C C . PRO B 1 130 ? -6.691 8.023 -6.703 1 73.31 130 PRO B C 1
ATOM 3097 O O . PRO B 1 130 ? -5.605 8.445 -6.301 1 73.31 130 PRO B O 1
ATOM 3100 N N . GLU B 1 131 ? -6.949 8.125 -8.047 1 73.06 131 GLU B N 1
ATOM 3101 C CA . GLU B 1 131 ? -6.137 8.727 -9.102 1 73.06 131 GLU B CA 1
ATOM 3102 C C . GLU B 1 131 ? -5.781 10.172 -8.766 1 73.06 131 GLU B C 1
ATOM 3104 O O . GLU B 1 131 ? -4.688 10.641 -9.086 1 73.06 131 GLU B O 1
ATOM 3109 N N . GLY B 1 132 ? -6.582 10.875 -7.977 1 80.12 132 GLY B N 1
ATOM 3110 C CA . GLY B 1 132 ? -6.391 12.281 -7.664 1 80.12 132 GLY B CA 1
ATOM 3111 C C . GLY B 1 132 ? -5.566 12.508 -6.41 1 80.12 132 GLY B C 1
ATOM 3112 O O . GLY B 1 132 ? -5.266 13.648 -6.059 1 80.12 132 GLY B O 1
ATOM 3113 N N . THR B 1 133 ? -5.082 11.469 -5.898 1 86.44 133 THR B N 1
ATOM 3114 C CA . THR B 1 133 ? -4.324 11.602 -4.66 1 86.44 133 THR B CA 1
ATOM 3115 C C . THR B 1 133 ? -3.014 12.344 -4.906 1 86.44 133 THR B C 1
ATOM 3117 O O . THR B 1 133 ? -2.539 13.086 -4.039 1 86.44 133 THR B O 1
ATOM 3120 N N . GLY B 1 134 ? -2.441 12.164 -6.09 1 86.81 134 GLY B N 1
ATOM 3121 C CA . GLY B 1 134 ? -1.24 12.906 -6.441 1 86.81 134 GLY B CA 1
ATOM 3122 C C . GLY B 1 134 ? -1.448 14.406 -6.457 1 86.81 134 GLY B C 1
ATOM 3123 O O . GLY B 1 134 ? -0.578 15.164 -6.023 1 86.81 134 GLY B O 1
ATOM 3124 N N . ARG B 1 135 ? -2.594 14.812 -6.961 1 88.31 135 ARG B N 1
ATOM 3125 C CA . ARG B 1 135 ? -2.924 16.234 -6.984 1 88.31 135 ARG B CA 1
ATOM 3126 C C . ARG B 1 135 ? -3.092 16.781 -5.57 1 88.31 135 ARG B C 1
ATOM 3128 O O . ARG B 1 135 ? -2.693 17.906 -5.285 1 88.31 135 ARG B O 1
ATOM 3135 N N . VAL B 1 136 ? -3.713 15.984 -4.758 1 90.62 136 VAL B N 1
ATOM 3136 C CA . VAL B 1 136 ? -3.865 16.391 -3.363 1 90.62 136 VAL B CA 1
ATOM 3137 C C . VAL B 1 136 ? -2.492 16.594 -2.734 1 90.62 136 VAL B C 1
ATOM 3139 O O . VAL B 1 136 ? -2.248 17.625 -2.094 1 90.62 136 VAL B O 1
ATOM 3142 N N . ALA B 1 137 ? -1.615 15.695 -2.979 1 90.69 137 ALA B N 1
ATOM 3143 C CA . ALA B 1 137 ? -0.263 15.789 -2.434 1 90.69 137 ALA B CA 1
ATOM 3144 C C . ALA B 1 137 ? 0.446 17.047 -2.945 1 90.69 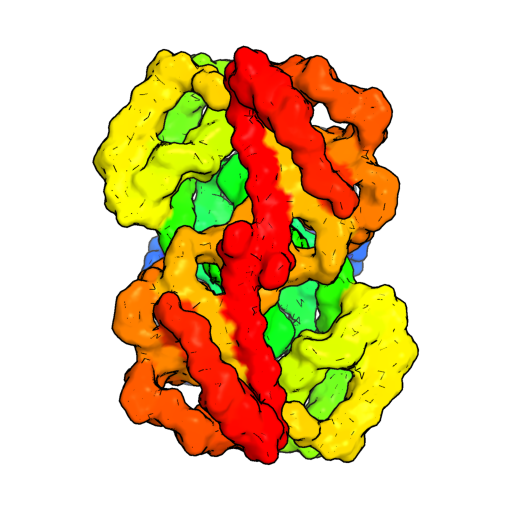137 ALA B C 1
ATOM 3146 O O . ALA B 1 137 ? 1.083 17.766 -2.174 1 90.69 137 ALA B O 1
ATOM 3147 N N . ALA B 1 138 ? 0.323 17.297 -4.172 1 89.12 138 ALA B N 1
ATOM 3148 C CA . ALA B 1 138 ? 0.947 18.453 -4.785 1 89.12 138 ALA B CA 1
ATOM 3149 C C . ALA B 1 138 ? 0.414 19.75 -4.172 1 89.12 138 ALA B C 1
ATOM 3151 O O . ALA B 1 138 ? 1.177 20.688 -3.918 1 89.12 138 ALA B O 1
ATOM 3152 N N . LEU B 1 139 ? -0.879 19.766 -4.047 1 92.06 139 LEU B N 1
ATOM 3153 C CA . LEU B 1 139 ? -1.518 20.938 -3.453 1 92.06 139 LEU B CA 1
ATOM 3154 C C . LEU B 1 139 ? -0.966 21.203 -2.057 1 92.06 139 LEU B C 1
ATOM 3156 O O . LEU B 1 139 ? -0.604 22.328 -1.735 1 92.06 139 LEU B O 1
ATOM 3160 N N . PHE B 1 140 ? -0.878 20.234 -1.303 1 90.31 140 PHE B N 1
ATOM 3161 C CA . PHE B 1 140 ? -0.445 20.391 0.08 1 90.31 140 PHE B CA 1
ATOM 3162 C C . PHE B 1 140 ? 1.042 20.719 0.147 1 90.31 140 PHE B C 1
ATOM 3164 O O . PHE B 1 140 ? 1.474 21.484 1.006 1 90.31 140 PHE B O 1
ATOM 3171 N N . ARG B 1 141 ? 1.801 20.172 -0.729 1 88.44 141 ARG B N 1
ATOM 3172 C CA . ARG B 1 141 ? 3.207 20.547 -0.83 1 88.44 141 ARG B CA 1
ATOM 3173 C C . ARG B 1 141 ? 3.359 22.031 -1.114 1 88.44 141 ARG B C 1
ATOM 3175 O O . ARG B 1 141 ? 4.199 22.703 -0.51 1 88.44 141 ARG B O 1
ATOM 3182 N N . ASN B 1 142 ? 2.535 22.531 -1.944 1 91 142 ASN B N 1
ATOM 3183 C CA . ASN B 1 142 ? 2.617 23.922 -2.375 1 91 142 ASN B CA 1
ATOM 3184 C C . ASN B 1 142 ? 2.26 24.875 -1.244 1 91 142 ASN B C 1
ATOM 3186 O O . ASN B 1 142 ? 2.717 26.016 -1.226 1 91 142 ASN B O 1
ATOM 3190 N N . PHE B 1 143 ? 1.464 24.422 -0.343 1 91.81 143 PHE B N 1
ATOM 3191 C CA . PHE B 1 143 ? 0.974 25.312 0.7 1 91.81 143 PHE B CA 1
ATOM 3192 C C . PHE B 1 143 ? 1.658 25.031 2.029 1 91.81 143 PHE B C 1
ATOM 3194 O O . PHE B 1 143 ? 1.293 25.594 3.061 1 91.81 143 PHE B O 1
ATOM 3201 N N . GLN B 1 144 ? 2.582 24.156 1.999 1 87.44 144 GLN B N 1
ATOM 3202 C CA . GLN B 1 144 ? 3.219 23.688 3.227 1 87.44 144 GLN B CA 1
ATOM 3203 C C . GLN B 1 144 ? 3.797 24.859 4.023 1 87.44 144 GLN B C 1
ATOM 3205 O O . GLN B 1 144 ? 3.602 24.953 5.234 1 87.44 144 GLN B O 1
ATOM 3210 N N . ASP B 1 145 ? 4.484 25.781 3.354 1 90.31 145 ASP B N 1
ATOM 3211 C CA . ASP B 1 145 ? 5.094 26.922 4.023 1 90.31 145 ASP B CA 1
ATOM 3212 C C . ASP B 1 145 ? 4.031 27.859 4.602 1 90.31 145 ASP B C 1
ATOM 3214 O O . ASP B 1 145 ? 4.188 28.375 5.711 1 90.31 145 ASP B O 1
ATOM 3218 N N . ASP B 1 146 ? 3.004 28.094 3.842 1 92.69 146 ASP B N 1
ATOM 3219 C CA . ASP B 1 146 ? 1.905 28.938 4.301 1 92.69 146 ASP B CA 1
ATOM 3220 C C . ASP B 1 146 ? 1.26 28.359 5.559 1 92.69 146 ASP B C 1
ATOM 3222 O O . ASP B 1 146 ? 0.965 29.094 6.504 1 92.69 146 ASP B O 1
ATOM 3226 N N . VAL B 1 147 ? 1.047 27.062 5.539 1 91.06 147 VAL B N 1
ATOM 3227 C CA . VAL B 1 147 ? 0.41 26.391 6.664 1 91.06 147 VAL B CA 1
ATOM 3228 C C . VAL B 1 147 ? 1.312 26.469 7.895 1 91.06 147 VAL B C 1
ATOM 3230 O O . VAL B 1 147 ? 0.846 26.766 8.992 1 91.06 147 VAL B O 1
ATOM 3233 N N . ARG B 1 148 ? 2.596 26.266 7.711 1 88.88 148 ARG B N 1
ATOM 3234 C CA . ARG B 1 148 ? 3.551 26.328 8.812 1 88.88 148 ARG B CA 1
ATOM 3235 C C . ARG B 1 148 ? 3.615 27.734 9.398 1 88.88 148 ARG B C 1
ATOM 3237 O O . ARG B 1 148 ? 3.732 27.906 10.617 1 88.88 148 ARG B O 1
ATOM 3244 N N . ALA B 1 149 ? 3.592 28.703 8.523 1 91.81 149 ALA B N 1
ATOM 3245 C CA . ALA B 1 149 ? 3.645 30.094 8.961 1 91.81 149 ALA B CA 1
ATOM 3246 C C . ALA B 1 149 ? 2.396 30.453 9.758 1 91.81 149 ALA B C 1
ATOM 3248 O O . ALA B 1 149 ? 2.484 31.156 10.773 1 91.81 149 ALA B O 1
ATOM 3249 N N . ARG B 1 150 ? 1.317 29.969 9.328 1 91.44 150 ARG B N 1
ATOM 3250 C CA . ARG B 1 150 ? 0.045 30.328 9.945 1 91.44 150 ARG B CA 1
ATOM 3251 C C . ARG B 1 150 ? -0.169 29.547 11.242 1 91.44 150 ARG B C 1
ATOM 3253 O O . ARG B 1 150 ? -0.775 30.047 12.188 1 91.44 150 ARG B O 1
ATOM 3260 N N . PHE B 1 151 ? 0.299 28.312 11.203 1 88.06 151 PHE B N 1
ATOM 3261 C CA . PHE B 1 151 ? 0.115 27.422 12.352 1 88.06 151 PHE B CA 1
ATOM 3262 C C . PHE B 1 151 ? 1.456 26.906 12.852 1 88.06 151 PHE B C 1
ATOM 3264 O O . PHE B 1 151 ? 1.811 25.75 12.617 1 88.06 151 PHE B O 1
ATOM 3271 N N . PRO B 1 152 ? 2.08 27.703 13.688 1 84 152 PRO B N 1
ATOM 3272 C CA . PRO B 1 152 ? 3.412 27.312 14.156 1 84 152 PRO B CA 1
ATOM 3273 C C . PRO B 1 152 ? 3.373 26.141 15.141 1 84 152 PRO B C 1
ATOM 3275 O O . PRO B 1 152 ? 4.336 25.375 15.242 1 84 152 PRO B O 1
ATOM 3278 N N . GLU B 1 153 ? 2.316 26.094 15.844 1 78.06 153 GLU B N 1
ATOM 3279 C CA . GLU B 1 153 ? 2.184 24.984 16.797 1 78.06 153 GLU B CA 1
ATOM 3280 C C . GLU B 1 153 ? 1.833 23.688 16.062 1 78.06 153 GLU B C 1
ATOM 3282 O O . GLU B 1 153 ? 0.933 23.656 15.227 1 78.06 153 GLU B O 1
ATOM 3287 N N . LEU B 1 154 ? 2.635 22.594 16.375 1 74.44 154 LEU B N 1
ATOM 3288 C CA . LEU B 1 154 ? 2.525 21.312 15.68 1 74.44 154 LEU B CA 1
ATOM 3289 C C . LEU B 1 154 ? 1.112 20.75 15.789 1 74.44 154 LEU B C 1
ATOM 3291 O O . LEU B 1 154 ? 0.557 20.266 14.805 1 74.44 154 LEU B O 1
ATOM 3295 N N . HIS B 1 155 ? 0.567 20.828 17.031 1 67.69 155 HIS B N 1
ATOM 3296 C CA . HIS B 1 155 ? -0.755 20.25 17.25 1 67.69 155 HIS B CA 1
ATOM 3297 C C . HIS B 1 155 ? -1.808 20.953 16.391 1 67.69 155 HIS B C 1
ATOM 3299 O O . HIS B 1 155 ? -2.666 20.297 15.797 1 67.69 155 HIS B O 1
ATOM 3305 N N . ALA B 1 156 ? -1.729 22.281 16.297 1 74.19 156 ALA B N 1
ATOM 3306 C CA . ALA B 1 156 ? -2.666 23.047 15.492 1 74.19 156 ALA B CA 1
ATOM 3307 C C . ALA B 1 156 ? -2.467 22.781 14.008 1 74.19 156 ALA B C 1
ATOM 3309 O O . ALA B 1 156 ? -3.438 22.672 13.25 1 74.19 156 ALA B O 1
ATOM 3310 N N . ARG B 1 157 ? -1.222 22.703 13.594 1 83 157 ARG B N 1
ATOM 3311 C CA . ARG B 1 157 ? -0.899 22.422 12.195 1 83 157 ARG B CA 1
ATOM 3312 C C . ARG B 1 157 ? -1.434 21.047 11.773 1 83 157 ARG B C 1
ATOM 3314 O O . ARG B 1 157 ? -2.033 20.922 10.703 1 83 157 ARG B O 1
ATOM 3321 N N . ARG B 1 158 ? -1.246 20.094 12.633 1 75.06 158 ARG B N 1
ATOM 3322 C CA . ARG B 1 158 ? -1.715 18.734 12.352 1 75.06 158 ARG B CA 1
ATOM 3323 C C . ARG B 1 158 ? -3.236 18.688 12.25 1 75.06 158 ARG B C 1
ATOM 3325 O O . ARG B 1 158 ? -3.783 18.031 11.359 1 75.06 158 ARG B O 1
ATOM 3332 N N . ALA B 1 159 ? -3.865 19.375 13.172 1 72.38 159 ALA B N 1
ATOM 3333 C CA . ALA B 1 159 ? -5.324 19.422 13.156 1 72.38 159 ALA B CA 1
ATOM 3334 C C . ALA B 1 159 ? -5.84 20.062 11.867 1 72.38 159 ALA B C 1
ATOM 3336 O O . ALA B 1 159 ? -6.777 19.562 11.25 1 72.38 159 ALA B O 1
ATOM 3337 N N . PHE B 1 160 ? -5.234 21.203 11.5 1 83.06 160 PHE B N 1
ATOM 3338 C CA . PHE B 1 160 ? -5.625 21.906 10.273 1 83.06 160 PHE B CA 1
ATOM 3339 C C . PHE B 1 160 ? -5.422 21.016 9.055 1 83.06 160 PHE B C 1
ATOM 3341 O O . PHE B 1 160 ? -6.312 20.891 8.211 1 83.06 160 PHE B O 1
ATOM 3348 N N . LEU B 1 161 ? -4.246 20.359 8.961 1 84.31 161 LEU B N 1
ATOM 3349 C CA . LEU B 1 161 ? -3.91 19.531 7.812 1 84.31 161 LEU B CA 1
ATOM 3350 C C . LEU B 1 161 ? -4.836 18.312 7.727 1 84.31 161 LEU B C 1
ATOM 3352 O O . LEU B 1 161 ? -5.27 17.938 6.637 1 84.31 161 LEU B O 1
ATOM 3356 N N . ARG B 1 162 ? -5.133 17.734 8.82 1 78.12 162 ARG B N 1
ATOM 3357 C CA . ARG B 1 162 ? -6.043 16.594 8.844 1 78.12 162 ARG B CA 1
ATOM 3358 C C . ARG B 1 162 ? -7.418 16.984 8.305 1 78.12 162 ARG B C 1
ATOM 3360 O O . ARG B 1 162 ? -8.008 16.234 7.52 1 78.12 162 ARG B O 1
ATOM 3367 N N . GLU B 1 163 ? -7.848 18.109 8.734 1 76.31 163 GLU B N 1
ATOM 3368 C CA . GLU B 1 163 ? -9.148 18.594 8.305 1 76.31 163 GLU B CA 1
ATOM 3369 C C . GLU B 1 163 ? -9.172 18.859 6.801 1 76.31 163 GLU B C 1
ATOM 3371 O O . GLU B 1 163 ? -10.133 18.5 6.117 1 76.31 163 GLU B O 1
ATOM 3376 N N . THR B 1 164 ? -8.195 19.531 6.375 1 85 164 THR B N 1
ATOM 3377 C CA . THR B 1 164 ? -8.164 19.938 4.973 1 85 164 THR B CA 1
ATOM 3378 C C . THR B 1 164 ? -7.977 18.734 4.059 1 85 164 THR B C 1
ATOM 3380 O O . THR B 1 164 ? -8.516 18.703 2.951 1 85 164 THR B O 1
ATOM 3383 N N . LEU B 1 165 ? -7.285 17.734 4.539 1 84.19 165 LEU B N 1
ATOM 3384 C CA . LEU B 1 165 ? -7.039 16.531 3.75 1 84.19 165 LEU B CA 1
ATOM 3385 C C . LEU B 1 165 ? -8.312 15.703 3.615 1 84.19 165 LEU B C 1
ATOM 3387 O O . LEU B 1 165 ? -8.43 14.883 2.699 1 84.19 165 LEU B O 1
ATOM 3391 N N . SER B 1 166 ? -9.195 15.867 4.457 1 76.06 166 SER B N 1
ATOM 3392 C CA . SER B 1 166 ? -10.43 15.094 4.453 1 76.06 166 SER B CA 1
ATOM 3393 C C . SER B 1 166 ? -11.617 15.938 4.008 1 76.06 166 SER B C 1
ATOM 3395 O O . SER B 1 166 ? -12.773 15.539 4.168 1 76.06 166 SER B O 1
ATOM 3397 N N . GLY B 1 167 ? -11.391 17.125 3.566 1 75.75 167 GLY B N 1
ATOM 3398 C CA . GLY B 1 167 ? -12.461 18.078 3.293 1 75.75 167 GLY B CA 1
ATOM 3399 C C . GLY B 1 167 ? -12.531 18.5 1.839 1 75.75 167 GLY B C 1
ATOM 3400 O O . GLY B 1 167 ? -12.078 17.766 0.953 1 75.75 167 GLY B O 1
ATOM 3401 N N . ALA B 1 168 ? -13.164 19.609 1.726 1 80.88 168 ALA B N 1
ATOM 3402 C CA . ALA B 1 168 ? -13.492 20.141 0.403 1 80.88 168 ALA B CA 1
ATOM 3403 C C . ALA B 1 168 ? -12.219 20.438 -0.394 1 80.88 168 ALA B C 1
ATOM 3405 O O . ALA B 1 168 ? -12.203 20.281 -1.617 1 80.88 168 ALA B O 1
ATOM 3406 N N . VAL B 1 169 ? -11.203 20.875 0.335 1 87.69 169 VAL B N 1
ATOM 3407 C CA . VAL B 1 169 ? -9.938 21.188 -0.321 1 87.69 169 VAL B CA 1
ATOM 3408 C C . VAL B 1 169 ? -9.406 19.953 -1.038 1 87.69 169 VAL B C 1
ATOM 3410 O O . VAL B 1 169 ? -9.117 20 -2.238 1 87.69 169 VAL B O 1
ATOM 3413 N N . ALA B 1 170 ? -9.352 18.875 -0.361 1 86.56 170 ALA B N 1
ATOM 3414 C CA . ALA B 1 170 ? -8.836 17.641 -0.917 1 86.56 170 ALA B CA 1
ATOM 3415 C C . ALA B 1 170 ? -9.758 17.094 -1.999 1 86.56 170 ALA B C 1
ATOM 3417 O O . ALA B 1 170 ? -9.297 16.562 -3.014 1 86.56 170 ALA B O 1
ATOM 3418 N N . GLU B 1 171 ? -11.008 17.25 -1.777 1 81.56 171 GLU B N 1
ATOM 3419 C CA . GLU B 1 171 ? -11.984 16.766 -2.746 1 81.56 171 GLU B CA 1
ATOM 3420 C C . GLU B 1 171 ? -11.844 17.484 -4.082 1 81.56 171 GLU B C 1
ATOM 3422 O O . GLU B 1 171 ? -11.906 16.859 -5.145 1 81.56 171 GLU B O 1
ATOM 3427 N N . ALA B 1 172 ? -11.703 18.75 -3.965 1 87.19 172 ALA B N 1
ATOM 3428 C CA . ALA B 1 172 ? -11.539 19.547 -5.18 1 87.19 172 ALA B CA 1
ATOM 3429 C C . ALA B 1 172 ? -10.273 19.141 -5.93 1 87.19 172 ALA B C 1
ATOM 3431 O O . ALA B 1 172 ? -10.289 19 -7.152 1 87.19 172 ALA B O 1
ATOM 3432 N N . ALA B 1 173 ? -9.219 19 -5.23 1 89.44 173 ALA B N 1
ATOM 3433 C CA . ALA B 1 173 ? -7.949 18.594 -5.84 1 89.44 173 ALA B CA 1
ATOM 3434 C C . ALA B 1 173 ? -8.047 17.203 -6.465 1 89.44 173 ALA B C 1
ATOM 3436 O O . ALA B 1 173 ? -7.578 16.984 -7.582 1 89.44 173 ALA B O 1
ATOM 3437 N N . GLN B 1 174 ? -8.68 16.344 -5.719 1 84.5 174 GLN B N 1
ATOM 3438 C CA . GLN B 1 174 ? -8.852 14.969 -6.203 1 84.5 174 GLN B CA 1
ATOM 3439 C C . GLN B 1 174 ? -9.664 14.945 -7.492 1 84.5 174 GLN B C 1
ATOM 3441 O O . GLN B 1 174 ? -9.398 14.141 -8.391 1 84.5 174 GLN B O 1
ATOM 3446 N N . GLY B 1 175 ? -10.602 15.781 -7.559 1 80.12 175 GLY B N 1
ATOM 3447 C CA . GLY B 1 175 ? -11.461 15.875 -8.727 1 80.12 175 GLY B CA 1
ATOM 3448 C C . GLY B 1 175 ? -10.82 16.609 -9.883 1 80.12 175 GLY B C 1
ATOM 3449 O O . GLY B 1 175 ? -11.383 16.656 -10.984 1 80.12 175 GLY B O 1
ATOM 3450 N N . GLY B 1 176 ? -9.688 17.219 -9.656 1 86.5 176 GLY B N 1
ATOM 3451 C CA . GLY B 1 176 ? -8.938 17.828 -10.734 1 86.5 176 GLY B CA 1
ATOM 3452 C C . GLY B 1 176 ? -9.148 19.328 -10.836 1 86.5 176 GLY B C 1
ATOM 3453 O O . GLY B 1 176 ? -8.539 20 -11.68 1 86.5 176 GLY B O 1
ATOM 3454 N N . ASP B 1 177 ? -10.047 19.844 -10.055 1 90.44 177 ASP B N 1
ATOM 3455 C CA . ASP B 1 177 ? -10.266 21.281 -10.047 1 90.44 177 ASP B CA 1
ATOM 3456 C C . ASP B 1 177 ? -9.25 21.984 -9.141 1 90.44 177 ASP B C 1
ATOM 3458 O O . ASP B 1 177 ? -9.594 22.438 -8.047 1 90.44 177 ASP B O 1
ATOM 3462 N N . MET B 1 178 ? -8.062 22.188 -9.68 1 92.62 178 MET B N 1
ATOM 3463 C CA . MET B 1 178 ? -6.945 22.688 -8.883 1 92.62 178 MET B CA 1
ATOM 3464 C C . MET B 1 178 ? -7.137 24.156 -8.516 1 92.62 178 MET B C 1
ATOM 3466 O O . MET B 1 178 ? -6.691 24.594 -7.461 1 92.62 178 MET B O 1
ATOM 3470 N N . GLU B 1 179 ? -7.766 24.906 -9.367 1 94.94 179 GLU B N 1
ATOM 3471 C CA . GLU B 1 179 ? -8.047 26.297 -9.055 1 94.94 179 GLU B CA 1
ATOM 3472 C C . GLU B 1 179 ? -8.969 26.422 -7.848 1 94.94 179 GLU B C 1
ATOM 3474 O O . GLU B 1 179 ? -8.703 27.203 -6.934 1 94.94 179 GLU B O 1
ATOM 3479 N N . LYS B 1 180 ? -9.945 25.703 -7.953 1 95 180 LYS B N 1
ATOM 3480 C CA . LYS B 1 180 ? -10.875 25.672 -6.82 1 95 180 LYS B CA 1
ATOM 3481 C C . LYS B 1 180 ? -10.18 25.172 -5.555 1 95 180 LYS B C 1
ATOM 3483 O O . LYS B 1 180 ? -10.367 25.734 -4.477 1 95 180 LYS B O 1
ATOM 3488 N N . ALA B 1 181 ? -9.484 24.125 -5.645 1 94.38 181 ALA B N 1
ATOM 3489 C CA . ALA B 1 181 ? -8.773 23.547 -4.504 1 94.38 181 ALA B CA 1
ATOM 3490 C C . ALA B 1 181 ? -7.859 24.578 -3.848 1 94.38 181 ALA B C 1
ATOM 3492 O O . ALA B 1 181 ? -7.84 24.703 -2.621 1 94.38 181 ALA B O 1
ATOM 3493 N N . GLN B 1 182 ? -7.109 25.328 -4.684 1 95.62 182 GLN B N 1
ATOM 3494 C CA . GLN B 1 182 ? -6.195 26.328 -4.168 1 95.62 182 GLN B CA 1
ATOM 3495 C C . GLN B 1 182 ? -6.957 27.453 -3.457 1 95.62 182 GLN B C 1
ATOM 3497 O O . GLN B 1 182 ? -6.539 27.906 -2.395 1 95.62 182 GLN B O 1
ATOM 3502 N N . SER B 1 183 ? -8.023 27.875 -4.105 1 95.38 183 SER B N 1
ATOM 3503 C CA . SER B 1 183 ? -8.844 28.922 -3.508 1 95.38 183 SER B CA 1
ATOM 3504 C C . SER B 1 183 ? -9.406 28.469 -2.16 1 95.38 183 SER B C 1
ATOM 3506 O O . SER B 1 183 ? -9.359 29.234 -1.185 1 95.38 183 SER B O 1
ATOM 3508 N N . LEU B 1 184 ? -9.875 27.266 -2.141 1 92.94 184 LEU B N 1
ATOM 3509 C CA . LEU B 1 184 ? -10.43 26.719 -0.906 1 92.94 184 LEU B CA 1
ATOM 3510 C C . LEU B 1 184 ? -9.352 26.594 0.162 1 92.94 184 LEU B C 1
ATOM 3512 O O . LEU B 1 184 ? -9.602 26.844 1.342 1 92.94 184 LEU B O 1
ATOM 3516 N N . PHE B 1 185 ? -8.234 26.188 -0.228 1 93.25 185 PHE B N 1
ATOM 3517 C CA . PHE B 1 185 ? -7.141 26 0.722 1 93.25 185 PHE B CA 1
ATOM 3518 C C . PHE B 1 185 ? -6.719 27.328 1.339 1 93.25 185 PHE B C 1
ATOM 3520 O O . PHE B 1 185 ? -6.523 27.422 2.553 1 93.25 185 PHE B O 1
ATOM 3527 N N . ARG B 1 186 ? -6.582 28.328 0.493 1 94.25 186 ARG B N 1
ATOM 3528 C CA . ARG B 1 186 ? -6.238 29.672 0.982 1 94.25 186 ARG B CA 1
ATOM 3529 C C . ARG B 1 186 ? -7.289 30.188 1.96 1 94.25 186 ARG B C 1
ATOM 3531 O O . ARG B 1 186 ? -6.953 30.766 2.99 1 94.25 186 ARG B O 1
ATOM 3538 N N . ALA B 1 187 ? -8.5 29.984 1.549 1 91.94 187 ALA B N 1
ATOM 3539 C CA . ALA B 1 187 ? -9.586 30.391 2.434 1 91.94 187 ALA B CA 1
ATOM 3540 C C . ALA B 1 187 ? -9.523 29.656 3.766 1 91.94 187 ALA B C 1
ATOM 3542 O O . ALA B 1 187 ? -9.773 30.234 4.82 1 91.94 187 ALA B O 1
ATOM 3543 N N . ALA B 1 188 ? -9.25 28.344 3.697 1 88.44 188 ALA B N 1
ATOM 3544 C CA . ALA B 1 188 ? -9.148 27.531 4.91 1 88.44 188 ALA B CA 1
ATOM 3545 C C . ALA B 1 188 ? -8.008 28.016 5.801 1 88.44 188 ALA B C 1
ATOM 3547 O O . ALA B 1 188 ? -8.141 28.062 7.023 1 88.44 188 ALA B O 1
ATOM 3548 N N . ILE B 1 189 ? -6.887 28.344 5.184 1 91.25 189 ILE B N 1
ATOM 3549 C CA . ILE B 1 189 ? -5.738 28.844 5.938 1 91.25 189 ILE B CA 1
ATOM 3550 C C . ILE B 1 189 ? -6.105 30.156 6.641 1 91.25 189 ILE B C 1
ATOM 3552 O O . ILE B 1 189 ? -5.781 30.344 7.812 1 91.25 189 ILE B O 1
ATOM 3556 N N . ALA B 1 190 ? -6.816 31.016 5.863 1 89.62 190 ALA B N 1
ATOM 3557 C CA . ALA B 1 190 ? -7.211 32.312 6.414 1 89.62 190 ALA B CA 1
ATOM 3558 C C . ALA B 1 190 ? -8.18 32.125 7.582 1 89.62 190 ALA B C 1
ATOM 3560 O O . ALA B 1 190 ? -8.102 32.844 8.578 1 89.62 190 ALA B O 1
ATOM 3561 N N . GLN B 1 191 ? -9.156 31.266 7.465 1 83.5 191 GLN B N 1
ATOM 3562 C CA . GLN B 1 191 ? -10.195 31.031 8.461 1 83.5 191 GLN B CA 1
ATOM 3563 C C . GLN B 1 191 ? -9.648 30.266 9.664 1 83.5 191 GLN B C 1
ATOM 3565 O O . GLN B 1 191 ? -10.109 30.453 10.789 1 83.5 191 GLN B O 1
ATOM 3570 N N . GLY B 1 192 ? -8.68 29.562 9.391 1 73.5 192 GLY B N 1
ATOM 3571 C CA . GLY B 1 192 ? -8.156 28.703 10.438 1 73.5 192 GLY B CA 1
ATOM 3572 C C . GLY B 1 192 ? -8.953 27.422 10.617 1 73.5 192 GLY B C 1
ATOM 3573 O O . GLY B 1 192 ? -9.93 27.188 9.898 1 73.5 192 GLY B O 1
ATOM 3574 N N . PRO B 1 193 ? -8.43 26.5 11.305 1 63.25 193 PRO B N 1
ATOM 3575 C CA . PRO B 1 193 ? -9.109 25.219 11.484 1 63.25 193 PRO B CA 1
ATOM 3576 C C . PRO B 1 193 ? -10.516 25.375 12.062 1 63.25 193 PRO B C 1
ATOM 3578 O O . PRO B 1 193 ? -10.727 26.172 12.977 1 63.25 193 PRO B O 1
ATOM 3581 N N . LYS B 1 194 ? -11.469 25.406 11.078 1 57.69 194 LYS B N 1
ATOM 3582 C CA . LYS B 1 194 ? -12.828 25.453 11.617 1 57.69 194 LYS B CA 1
ATOM 3583 C C . LYS B 1 194 ? -13.125 24.219 12.469 1 57.69 194 LYS B C 1
ATOM 3585 O O . LYS B 1 194 ? -14.016 24.25 13.32 1 57.69 194 LYS B O 1
ATOM 3590 N N . ALA B 1 195 ? -12.812 23.062 11.617 1 54.47 195 ALA B N 1
ATOM 3591 C CA . ALA B 1 195 ? -13.625 21.875 11.836 1 54.47 195 ALA B CA 1
ATOM 3592 C C . ALA B 1 195 ? -13.281 21.203 13.164 1 54.47 195 ALA B C 1
ATOM 3594 O O . ALA B 1 195 ? -12.109 21.031 13.484 1 54.47 195 ALA B O 1
ATOM 3595 N N . ALA B 1 196 ? -14.18 21.609 13.969 1 59.75 196 ALA B N 1
ATOM 3596 C CA . ALA B 1 196 ? -14.352 20.859 15.203 1 59.75 196 ALA B CA 1
ATOM 3597 C C . ALA B 1 196 ? -14.258 19.359 14.953 1 59.75 196 ALA B C 1
ATOM 3599 O O . ALA B 1 196 ? -14.492 18.891 13.836 1 59.75 196 ALA B O 1
ATOM 3600 N N . GLY B 1 197 ? -13.578 18.719 15.859 1 71 197 GLY B N 1
ATOM 3601 C CA . GLY B 1 197 ? -13.688 17.266 15.945 1 71 197 GLY B CA 1
ATOM 3602 C C . GLY B 1 197 ? -15.094 16.75 15.688 1 71 197 GLY B C 1
ATOM 3603 O O . GLY B 1 197 ? -15.992 17.547 15.391 1 71 197 GLY B O 1
ATOM 3604 N N 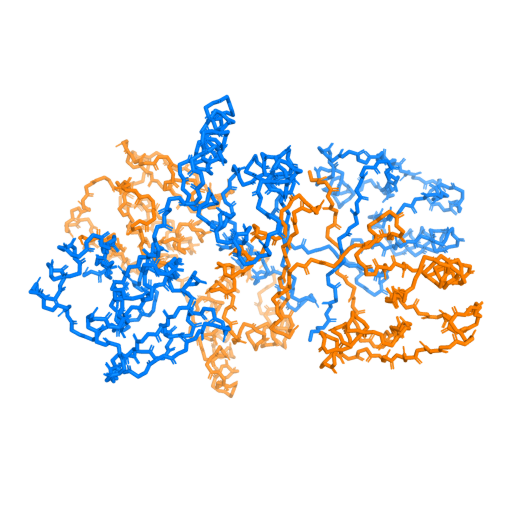. LYS B 1 198 ? -15.344 15.648 15.219 1 83.38 198 LYS B N 1
ATOM 3605 C CA . LYS B 1 198 ? -16.656 15.062 14.977 1 83.38 198 LYS B CA 1
ATOM 3606 C C . LYS B 1 198 ? -16.812 13.734 15.719 1 83.38 198 LYS B C 1
ATOM 3608 O O . LYS B 1 198 ? -15.836 13.172 16.219 1 83.38 198 LYS B O 1
ATOM 3613 N N . VAL B 1 199 ? -18.078 13.406 15.875 1 90.5 199 VAL B N 1
ATOM 3614 C CA . VAL B 1 199 ? -18.453 12.125 16.469 1 90.5 199 VAL B CA 1
ATOM 3615 C C . VAL B 1 199 ? -19.109 11.234 15.43 1 90.5 199 VAL B C 1
ATOM 3617 O O . VAL B 1 199 ? -20.062 11.641 14.773 1 90.5 199 VAL B O 1
ATOM 3620 N N . GLN B 1 200 ? -18.5 10.156 15.148 1 92.12 200 GLN B N 1
ATOM 3621 C CA . GLN B 1 200 ? -19.078 9.195 14.211 1 92.12 200 GLN B CA 1
ATOM 3622 C C . GLN B 1 200 ? -19.438 7.891 14.906 1 92.12 200 GLN B C 1
ATOM 3624 O O . GLN B 1 200 ? -18.641 7.34 15.656 1 92.12 200 GLN B O 1
ATOM 3629 N N . PHE B 1 201 ? -20.734 7.457 14.719 1 93.44 201 PHE B N 1
ATOM 3630 C CA . PHE B 1 201 ? -21.172 6.156 15.211 1 93.44 201 PHE B CA 1
ATOM 3631 C C . PHE B 1 201 ? -21 5.086 14.141 1 93.44 201 PHE B C 1
ATOM 3633 O O . PHE B 1 201 ? -21.422 5.273 12.992 1 93.44 201 PHE B O 1
ATOM 3640 N N . VAL B 1 202 ? -20.328 4.035 14.492 1 92.06 202 VAL B N 1
ATOM 3641 C CA . VAL B 1 202 ? -20.109 2.93 13.57 1 92.06 202 VAL B CA 1
ATOM 3642 C C . VAL B 1 202 ? -20.688 1.644 14.148 1 92.06 202 VAL B C 1
ATOM 3644 O O . VAL B 1 202 ? -20.531 1.36 15.336 1 92.06 202 VAL B O 1
ATOM 3647 N N . ALA B 1 203 ? -21.422 0.847 13.344 1 89.12 203 ALA B N 1
ATOM 3648 C CA . ALA B 1 203 ? -21.953 -0.445 13.781 1 89.12 203 ALA B CA 1
ATOM 3649 C C . ALA B 1 203 ? -20.812 -1.419 14.086 1 89.12 203 ALA B C 1
ATOM 3651 O O . ALA B 1 203 ? -19.953 -1.651 13.242 1 89.12 203 ALA B O 1
ATOM 3652 N N . GLY B 1 204 ? -20.859 -2 15.258 1 87.19 204 GLY B N 1
ATOM 3653 C CA . GLY B 1 204 ? -19.781 -2.846 15.719 1 87.19 204 GLY B CA 1
ATOM 3654 C C . GLY B 1 204 ? -20.078 -4.328 15.594 1 87.19 204 GLY B C 1
ATOM 3655 O O . GLY B 1 204 ? -19.328 -5.164 16.094 1 87.19 204 GLY B O 1
ATOM 3656 N N . ARG B 1 205 ? -21.234 -4.598 14.945 1 86.12 205 ARG B N 1
ATOM 3657 C CA . ARG B 1 205 ? -21.547 -6.012 14.742 1 86.12 205 ARG B CA 1
ATOM 3658 C C . ARG B 1 205 ? -21.062 -6.484 13.375 1 86.12 205 ARG B C 1
ATOM 3660 O O . ARG B 1 205 ? -21.234 -5.789 12.375 1 86.12 205 ARG B O 1
ATOM 3667 N N . GLY B 1 206 ? -20.234 -7.617 13.273 1 74.94 206 GLY B N 1
ATOM 3668 C CA . GLY B 1 206 ? -19.641 -8.156 12.062 1 74.94 206 GLY B CA 1
ATOM 3669 C C . GLY B 1 206 ? -20.656 -8.75 11.109 1 74.94 206 GLY B C 1
ATOM 3670 O O . GLY B 1 206 ? -21.859 -8.703 11.359 1 74.94 206 GLY B O 1
ATOM 3671 N N . PRO B 1 207 ? -20.141 -9.273 10.047 1 77.81 207 PRO B N 1
ATOM 3672 C CA . PRO B 1 207 ? -18.719 -9.312 9.656 1 77.81 207 PRO B CA 1
ATOM 3673 C C . PRO B 1 207 ? -18.172 -7.945 9.266 1 77.81 207 PRO B C 1
ATOM 3675 O O . PRO B 1 207 ? -18.922 -7.105 8.75 1 77.81 207 PRO B O 1
ATOM 3678 N N . ALA B 1 208 ? -16.859 -7.695 9.531 1 80.75 208 ALA B N 1
ATOM 3679 C CA . ALA B 1 208 ? -16.188 -6.414 9.312 1 80.75 208 ALA B CA 1
ATOM 3680 C C . ALA B 1 208 ? -16.266 -5.996 7.852 1 80.75 208 ALA B C 1
ATOM 3682 O O . ALA B 1 208 ? -16.312 -4.801 7.539 1 80.75 208 ALA B O 1
ATOM 3683 N N . ASP B 1 209 ? -16.359 -6.98 6.961 1 77.19 209 ASP B N 1
ATOM 3684 C CA . ASP B 1 209 ? -16.344 -6.645 5.543 1 77.19 209 ASP B CA 1
ATOM 3685 C C . ASP B 1 209 ? -17.703 -6.133 5.078 1 77.19 209 ASP B C 1
ATOM 3687 O O . ASP B 1 209 ? -17.859 -5.73 3.922 1 77.19 209 ASP B O 1
ATOM 3691 N N . LEU B 1 210 ? -18.75 -6.059 5.996 1 81.94 210 LEU B N 1
ATOM 3692 C CA . LEU B 1 210 ? -20.031 -5.469 5.672 1 81.94 210 LEU B CA 1
ATOM 3693 C C . LEU B 1 210 ? -20.078 -3.996 6.066 1 81.94 210 LEU B C 1
ATOM 3695 O O . LEU B 1 210 ? -21.047 -3.299 5.781 1 81.94 210 LEU B O 1
ATOM 3699 N N . LEU B 1 211 ? -19 -3.557 6.684 1 82.88 211 LEU B N 1
ATOM 3700 C CA . LEU B 1 211 ? -18.875 -2.119 6.895 1 82.88 211 LEU B CA 1
ATOM 3701 C C . LEU B 1 211 ? -18.688 -1.387 5.57 1 82.88 211 LEU B C 1
ATOM 3703 O O . LEU B 1 211 ? -18.094 -1.923 4.637 1 82.88 211 LEU B O 1
ATOM 3707 N N . THR B 1 212 ? -19.281 -0.252 5.539 1 82.38 212 THR B N 1
ATOM 3708 C CA . THR B 1 212 ? -19.047 0.59 4.375 1 82.38 212 THR B CA 1
ATOM 3709 C C . THR B 1 212 ? -17.609 1.101 4.359 1 82.38 212 THR B C 1
ATOM 3711 O O . THR B 1 212 ? -16.938 1.12 5.395 1 82.38 212 THR B O 1
ATOM 3714 N N . LEU B 1 213 ? -17.156 1.426 3.199 1 77.56 213 LEU B N 1
ATOM 3715 C CA . LEU B 1 213 ? -15.844 2.061 3.064 1 77.56 213 LEU B CA 1
ATOM 3716 C C . LEU B 1 213 ? -15.766 3.322 3.916 1 77.56 213 LEU B C 1
ATOM 3718 O O . LEU B 1 213 ? -14.734 3.598 4.531 1 77.56 213 LEU B O 1
ATOM 3722 N N . ARG B 1 214 ? -16.891 4.035 4.039 1 78.56 214 ARG B N 1
ATOM 3723 C CA . ARG B 1 214 ? -16.938 5.254 4.84 1 78.56 214 ARG B CA 1
ATOM 3724 C C . ARG B 1 214 ? -16.734 4.945 6.32 1 78.56 214 ARG B C 1
ATOM 3726 O O . ARG B 1 214 ? -15.969 5.641 7 1 78.56 214 ARG B O 1
ATOM 3733 N N . ALA B 1 215 ? -17.422 3.918 6.77 1 85.38 215 ALA B N 1
ATOM 3734 C CA . ALA B 1 215 ? -17.266 3.514 8.164 1 85.38 215 ALA B CA 1
ATOM 3735 C C . ALA B 1 215 ? -15.828 3.061 8.445 1 85.38 215 ALA B C 1
ATOM 3737 O O . ALA B 1 215 ? -15.266 3.385 9.492 1 85.38 215 ALA B O 1
ATOM 3738 N N . SER B 1 216 ? -15.312 2.32 7.535 1 82.75 216 SER B N 1
ATOM 3739 C CA . SER B 1 216 ? -13.938 1.85 7.695 1 82.75 216 SER B CA 1
ATOM 3740 C C . SER B 1 216 ? -12.961 3.016 7.77 1 82.75 216 SER B C 1
ATOM 3742 O O . SER B 1 216 ? -12.047 3.01 8.594 1 82.75 216 SER B O 1
ATOM 3744 N N . ARG B 1 217 ? -13.164 3.975 6.938 1 76.88 217 ARG B N 1
ATOM 3745 C CA . ARG B 1 217 ? -12.312 5.16 6.93 1 76.88 217 ARG B CA 1
ATOM 3746 C C . ARG B 1 217 ? -12.438 5.93 8.242 1 76.88 217 ARG B C 1
ATOM 3748 O O . ARG B 1 217 ? -11.445 6.465 8.75 1 76.88 217 ARG B O 1
ATOM 3755 N N . ALA B 1 218 ? -13.648 6 8.773 1 82.25 218 ALA B N 1
ATOM 3756 C CA . ALA B 1 218 ? -13.867 6.668 10.055 1 82.25 218 ALA B CA 1
ATOM 3757 C C . ALA B 1 218 ? -13.062 6 11.164 1 82.25 218 ALA B C 1
ATOM 3759 O O . ALA B 1 218 ? -12.43 6.68 11.977 1 82.25 218 ALA B O 1
ATOM 3760 N N . LEU B 1 219 ? -13.078 4.695 11.18 1 86.19 219 LEU B N 1
ATOM 3761 C CA . LEU B 1 219 ? -12.328 3.941 12.18 1 86.19 219 LEU B CA 1
ATOM 3762 C C . LEU B 1 219 ? -10.828 4.195 12.039 1 86.19 219 LEU B C 1
ATOM 3764 O O . LEU B 1 219 ? -10.148 4.445 13.031 1 86.19 219 LEU B O 1
ATOM 3768 N N . ALA B 1 220 ? -10.383 4.238 10.836 1 75.94 220 ALA B N 1
ATOM 3769 C CA . ALA B 1 220 ? -8.961 4.402 10.555 1 75.94 220 ALA B CA 1
ATOM 3770 C C . ALA B 1 220 ? -8.484 5.805 10.922 1 75.94 220 ALA B C 1
ATOM 3772 O O . ALA B 1 220 ? -7.309 6.004 11.227 1 75.94 220 ALA B O 1
ATOM 3773 N N . ALA B 1 221 ? -9.375 6.758 10.93 1 74.81 221 ALA B N 1
ATOM 3774 C CA . ALA B 1 221 ? -9.031 8.156 11.156 1 74.81 221 ALA B CA 1
ATOM 3775 C C . ALA B 1 221 ? -9.312 8.562 12.602 1 74.81 221 ALA B C 1
ATOM 3777 O O . ALA B 1 221 ? -9.047 9.703 13 1 74.81 221 ALA B O 1
ATOM 3778 N N . ALA B 1 222 ? -9.828 7.684 13.406 1 83.56 222 ALA B N 1
ATOM 3779 C CA . ALA B 1 222 ? -10.297 8.031 14.742 1 83.56 222 ALA B CA 1
ATOM 3780 C C . ALA B 1 222 ? -9.141 8.445 15.641 1 83.56 222 ALA B C 1
ATOM 3782 O O . ALA B 1 222 ? -8.133 7.738 15.727 1 83.56 222 ALA B O 1
ATOM 3783 N N . ASP B 1 223 ? -9.25 9.609 16.234 1 81.62 223 ASP B N 1
ATOM 3784 C CA . ASP B 1 223 ? -8.336 9.992 17.312 1 81.62 223 ASP B CA 1
ATOM 3785 C C . ASP B 1 223 ? -8.664 9.273 18.609 1 81.62 223 ASP B C 1
ATOM 3787 O O . ASP B 1 223 ? -7.77 8.914 19.375 1 81.62 223 ASP B O 1
ATOM 3791 N N . VAL B 1 224 ? -9.969 9.172 18.844 1 89.25 224 VAL B N 1
ATOM 3792 C CA . VAL B 1 224 ? -10.5 8.523 20.047 1 89.25 224 VAL B CA 1
ATOM 3793 C C . VAL B 1 224 ? -11.531 7.473 19.641 1 89.25 224 VAL B C 1
ATOM 3795 O O . VAL B 1 224 ? -12.367 7.711 18.766 1 89.25 224 VAL B O 1
ATOM 3798 N N . ILE B 1 225 ? -11.453 6.324 20.219 1 93.44 225 ILE B N 1
ATOM 3799 C CA . ILE B 1 225 ? -12.414 5.27 19.938 1 93.44 225 ILE B CA 1
ATOM 3800 C C . ILE B 1 225 ? -13.016 4.746 21.234 1 93.44 225 ILE B C 1
ATOM 3802 O O . ILE B 1 225 ? -12.305 4.586 22.234 1 93.44 225 ILE B O 1
ATOM 3806 N N . ALA B 1 226 ? -14.289 4.648 21.312 1 95.25 226 ALA B N 1
ATOM 3807 C CA . ALA B 1 226 ? -15.023 3.955 22.375 1 95.25 226 ALA B CA 1
ATOM 3808 C C . ALA B 1 226 ? -15.914 2.863 21.781 1 95.25 226 ALA B C 1
ATOM 3810 O O . ALA B 1 226 ? -16.625 3.092 20.812 1 95.25 226 ALA B O 1
ATOM 3811 N N . ALA B 1 227 ? -15.82 1.702 22.375 1 95.06 227 ALA B N 1
ATOM 3812 C CA . ALA B 1 227 ? -16.562 0.579 21.812 1 95.06 227 ALA B CA 1
ATOM 3813 C C . ALA B 1 227 ? -17.453 -0.073 22.859 1 95.06 227 ALA B C 1
ATOM 3815 O O . ALA B 1 227 ? -17.047 -0.246 24.016 1 95.06 227 ALA B O 1
ATOM 3816 N N . ASP B 1 228 ? -18.672 -0.366 22.453 1 94 228 ASP B N 1
ATOM 3817 C CA . ASP B 1 228 ? -19.562 -1.146 23.312 1 94 228 ASP B CA 1
ATOM 3818 C C . ASP B 1 228 ? -19.031 -2.555 23.531 1 94 228 ASP B C 1
ATOM 3820 O O . ASP B 1 228 ? -18.344 -3.107 22.672 1 94 228 ASP B O 1
ATOM 3824 N N . PRO B 1 229 ? -19.422 -3.008 24.781 1 92.19 229 PRO B N 1
ATOM 3825 C CA . PRO B 1 229 ? -19.141 -4.438 24.938 1 92.19 229 PRO B CA 1
ATOM 3826 C C . PRO B 1 229 ? -19.812 -5.293 23.875 1 92.19 229 PRO B C 1
ATOM 3828 O O . PRO B 1 229 ? -20.969 -5.062 23.531 1 92.19 229 PRO B O 1
ATOM 3831 N N . GLY B 1 230 ? -19.078 -6.18 23.266 1 92.06 230 GLY B N 1
ATOM 3832 C CA . GLY B 1 230 ? -19.625 -7.066 22.25 1 92.06 230 GLY B CA 1
ATOM 3833 C C . GLY B 1 230 ? -19.25 -6.656 20.844 1 92.06 230 GLY B C 1
ATOM 3834 O O . GLY B 1 230 ? -19.578 -7.344 19.875 1 92.06 230 GLY B O 1
ATOM 3835 N N . ALA B 1 231 ? -18.656 -5.484 20.719 1 92.06 231 ALA B N 1
ATOM 3836 C CA . ALA B 1 231 ? -18.203 -5.062 19.406 1 92.06 231 ALA B CA 1
ATOM 3837 C C . ALA B 1 231 ? -17.234 -6.082 18.812 1 92.06 231 ALA B C 1
ATOM 3839 O O . ALA B 1 231 ? -16.391 -6.645 19.516 1 92.06 231 ALA B O 1
ATOM 3840 N N . ASP B 1 232 ? -17.406 -6.391 17.578 1 88.5 232 ASP B N 1
ATOM 3841 C CA . ASP B 1 232 ? -16.578 -7.344 16.875 1 88.5 232 ASP B CA 1
ATOM 3842 C C . ASP B 1 232 ? -15.109 -6.91 16.891 1 88.5 232 ASP B C 1
ATOM 3844 O O . ASP B 1 232 ? -14.781 -5.801 16.469 1 88.5 232 ASP B O 1
ATOM 3848 N N . PRO B 1 233 ? -14.273 -7.742 17.391 1 85.69 233 PRO B N 1
ATOM 3849 C CA . PRO B 1 233 ? -12.852 -7.398 17.469 1 85.69 233 PRO B CA 1
ATOM 3850 C C . PRO B 1 233 ? -12.258 -7.055 16.109 1 85.69 233 PRO B C 1
ATOM 3852 O O . PRO B 1 233 ? -11.328 -6.242 16.016 1 85.69 233 PRO B O 1
ATOM 3855 N N . ASP B 1 234 ? -12.789 -7.598 15.055 1 79.12 234 ASP B N 1
ATOM 3856 C CA . ASP B 1 234 ? -12.281 -7.316 13.719 1 79.12 234 ASP B CA 1
ATOM 3857 C C . ASP B 1 234 ? -12.594 -5.879 13.305 1 79.12 234 ASP B C 1
ATOM 3859 O O . ASP B 1 234 ? -11.82 -5.258 12.57 1 79.12 234 ASP B O 1
ATOM 3863 N N . ILE B 1 235 ? -13.711 -5.418 13.766 1 85.12 235 ILE B N 1
ATOM 3864 C CA . ILE B 1 235 ? -14.078 -4.035 13.484 1 85.12 235 ILE B CA 1
ATOM 3865 C C . ILE B 1 235 ? -13.203 -3.088 14.297 1 85.12 235 ILE B C 1
ATOM 3867 O O . ILE B 1 235 ? -12.703 -2.088 13.773 1 85.12 235 ILE B O 1
ATOM 3871 N N . LEU B 1 236 ? -12.891 -3.443 15.555 1 87 236 LEU B N 1
ATOM 3872 C CA . LEU B 1 236 ? -12.055 -2.611 16.422 1 87 236 LEU B CA 1
ATOM 3873 C C . LEU B 1 236 ? -10.625 -2.551 15.898 1 87 236 LEU B C 1
ATOM 3875 O O . LEU B 1 236 ? -9.953 -1.524 16.031 1 87 236 LEU B O 1
ATOM 3879 N N . ALA B 1 237 ? -10.25 -3.572 15.273 1 79 237 ALA B N 1
ATOM 3880 C CA . ALA B 1 237 ? -8.891 -3.676 14.766 1 79 237 ALA B CA 1
ATOM 3881 C C . ALA B 1 237 ? -8.672 -2.738 13.578 1 79 237 ALA B C 1
ATOM 3883 O O . ALA B 1 237 ? -7.539 -2.486 13.172 1 79 237 ALA B O 1
ATOM 3884 N N . MET B 1 238 ? -9.781 -2.201 13.016 1 77.88 238 MET B N 1
ATOM 3885 C CA . MET B 1 238 ? -9.703 -1.297 11.875 1 77.88 238 MET B CA 1
ATOM 3886 C C . MET B 1 238 ? -9.281 0.102 12.312 1 77.88 238 MET B C 1
ATOM 3888 O O . MET B 1 238 ? -8.898 0.929 11.484 1 77.88 238 MET B O 1
ATOM 3892 N N . ALA B 1 239 ? -9.367 0.323 13.633 1 80.56 239 ALA B N 1
ATOM 3893 C CA . ALA B 1 239 ? -8.969 1.626 14.156 1 80.56 239 ALA B CA 1
ATOM 3894 C C . ALA B 1 239 ? -7.449 1.763 14.188 1 80.56 239 ALA B C 1
ATOM 3896 O O . ALA B 1 239 ? -6.734 0.768 14.328 1 80.56 239 ALA B O 1
ATOM 3897 N N . ARG B 1 240 ? -7.059 2.982 13.977 1 69.62 240 ARG B N 1
ATOM 3898 C CA . ARG B 1 240 ? -5.625 3.219 14.07 1 69.62 240 ARG B CA 1
ATOM 3899 C C . ARG B 1 240 ? -5.082 2.758 15.422 1 69.62 240 ARG B C 1
ATOM 3901 O O . ARG B 1 240 ? -5.754 2.893 16.438 1 69.62 240 ARG B O 1
ATOM 3908 N N . ARG B 1 241 ? -3.885 2.197 15.398 1 63.44 241 ARG B N 1
ATOM 3909 C CA . ARG B 1 241 ? -3.287 1.55 16.562 1 63.44 241 ARG B CA 1
ATOM 3910 C C . ARG B 1 241 ? -3.039 2.557 17.672 1 63.44 241 ARG B C 1
ATOM 3912 O O . ARG B 1 241 ? -3.107 2.209 18.859 1 63.44 241 ARG B O 1
ATOM 3919 N N . ASP B 1 242 ? -2.811 3.797 17.266 1 63.78 242 ASP B N 1
ATOM 3920 C CA . ASP B 1 242 ? -2.447 4.789 18.266 1 63.78 242 ASP B CA 1
ATOM 3921 C C . ASP B 1 242 ? -3.666 5.598 18.703 1 63.78 242 ASP B C 1
ATOM 3923 O O . ASP B 1 242 ? -3.533 6.59 19.422 1 63.78 242 ASP B O 1
ATOM 3927 N N . ALA B 1 243 ? -4.859 5.195 18.234 1 79.88 243 ALA B N 1
ATOM 3928 C CA . ALA B 1 243 ? -6.07 5.883 18.672 1 79.88 243 ALA B CA 1
ATOM 3929 C C . ALA B 1 243 ? -6.266 5.746 20.172 1 79.88 243 ALA B C 1
ATOM 3931 O O . ALA B 1 243 ? -6.031 4.672 20.734 1 79.88 243 ALA B O 1
ATOM 3932 N N . GLU B 1 244 ? -6.555 6.879 20.828 1 87.12 244 GLU B N 1
ATOM 3933 C CA . GLU B 1 244 ? -6.898 6.816 22.25 1 87.12 244 GLU B CA 1
ATOM 3934 C C . GLU B 1 244 ? -8.156 5.977 22.469 1 87.12 244 GLU B C 1
ATOM 3936 O O . GLU B 1 244 ? -9.141 6.117 21.75 1 87.12 244 GLU B O 1
ATOM 3941 N N . ARG B 1 245 ? -8.094 5.043 23.359 1 90.88 245 ARG B N 1
ATOM 3942 C CA . ARG B 1 245 ? -9.242 4.18 23.641 1 90.88 245 ARG B CA 1
ATOM 3943 C C . ARG B 1 245 ? -9.953 4.609 24.922 1 90.88 245 ARG B C 1
ATOM 3945 O O . ARG B 1 245 ? -9.305 4.902 25.922 1 90.88 245 ARG B O 1
ATOM 3952 N N . MET B 1 246 ? -11.211 4.789 24.828 1 92.75 246 MET B N 1
ATOM 3953 C CA . MET B 1 246 ? -12.07 5.125 25.953 1 92.75 246 MET B CA 1
ATOM 3954 C C . MET B 1 246 ? -13.062 3.996 26.234 1 92.75 246 MET B C 1
ATOM 3956 O O . MET B 1 246 ? -13.461 3.275 25.312 1 92.75 246 MET B O 1
ATOM 3960 N N . THR B 1 247 ? -13.367 3.789 27.562 1 92.12 247 THR B N 1
ATOM 3961 C CA . THR B 1 247 ? -14.438 2.865 27.906 1 92.12 247 THR B CA 1
ATOM 3962 C C . THR B 1 247 ? -15.797 3.473 27.562 1 92.12 247 THR B C 1
ATOM 3964 O O . THR B 1 247 ? -15.93 4.695 27.469 1 92.12 247 THR B O 1
ATOM 3967 N N . PRO B 1 248 ? -16.719 2.594 27.375 1 89.88 248 PRO B N 1
ATOM 3968 C CA . PRO B 1 248 ? -18.062 3.117 27.109 1 89.88 248 PRO B CA 1
ATOM 3969 C C . PRO B 1 248 ? -18.547 4.066 28.203 1 89.88 248 PRO B C 1
ATOM 3971 O O . PRO B 1 248 ? -19.25 5.043 27.906 1 89.88 248 PRO B O 1
ATOM 3974 N N . ASP B 1 249 ? -18.156 3.824 29.391 1 91.88 249 ASP B N 1
ATOM 3975 C CA . ASP B 1 249 ? -18.562 4.664 30.516 1 91.88 249 ASP B CA 1
ATOM 3976 C C . ASP B 1 249 ? -17.906 6.039 30.438 1 91.88 249 ASP B C 1
ATOM 3978 O O . ASP B 1 249 ? -18.484 7.031 30.891 1 91.88 249 ASP B O 1
ATOM 3982 N N . GLU B 1 250 ? -16.75 6.105 29.922 1 93.25 250 GLU B N 1
ATOM 3983 C CA . GLU B 1 250 ? -16.016 7.359 29.766 1 93.25 250 GLU B CA 1
ATOM 3984 C C . GLU B 1 250 ? -16.547 8.164 28.578 1 93.25 250 GLU B C 1
ATOM 3986 O O . GLU B 1 250 ? -16.469 9.398 28.578 1 93.25 250 GLU B O 1
ATOM 3991 N N . ALA B 1 251 ? -17.141 7.441 27.625 1 93.38 251 ALA B N 1
ATOM 3992 C CA . ALA B 1 251 ? -17.578 8.07 26.375 1 93.38 251 ALA B CA 1
ATOM 3993 C C . ALA B 1 251 ? -19 8.602 26.5 1 93.38 251 ALA B C 1
ATOM 3995 O O . ALA B 1 251 ? -19.859 8.297 25.672 1 93.38 251 ALA B O 1
ATOM 3996 N N . THR B 1 252 ? -19.219 9.445 27.531 1 93.62 252 THR B N 1
ATOM 3997 C CA . THR B 1 252 ? -20.5 10.117 27.672 1 93.62 252 THR B CA 1
ATOM 3998 C C . THR B 1 252 ? -20.688 11.164 26.578 1 93.62 252 THR B C 1
ATOM 4000 O O . THR B 1 252 ? -19.703 11.602 25.953 1 93.62 252 THR B O 1
ATOM 4003 N N . PRO B 1 253 ? -21.984 11.477 26.312 1 93.5 253 PRO B N 1
ATOM 4004 C CA . PRO B 1 253 ? -22.203 12.531 25.328 1 93.5 253 PRO B CA 1
ATOM 4005 C C . PRO B 1 253 ? -21.422 13.805 25.625 1 93.5 253 PRO B C 1
ATOM 4007 O O . PRO B 1 253 ? -20.875 14.422 24.719 1 93.5 253 PRO B O 1
ATOM 4010 N N . GLU B 1 254 ? -21.344 14.188 26.891 1 94.06 254 GLU B N 1
ATOM 4011 C CA . GLU B 1 254 ? -20.609 15.383 27.281 1 94.06 254 GLU B CA 1
ATOM 4012 C C . GLU B 1 254 ? -19.109 15.242 26.984 1 94.06 254 GLU B C 1
ATOM 4014 O O . GLU B 1 254 ? -18.484 16.172 26.469 1 94.06 254 GLU B O 1
ATOM 4019 N N . ALA B 1 255 ? -18.609 14.062 27.312 1 95 255 ALA B N 1
ATOM 4020 C CA . ALA B 1 255 ? -17.188 13.812 27.062 1 95 255 ALA B CA 1
ATOM 4021 C C . ALA B 1 255 ? -16.891 13.844 25.562 1 95 255 ALA B C 1
ATOM 4023 O O . ALA B 1 255 ? -15.883 14.414 25.141 1 95 255 ALA B O 1
ATOM 4024 N N . MET B 1 256 ? -17.719 13.258 24.75 1 93.44 256 MET B N 1
ATOM 4025 C CA . MET B 1 256 ? -17.547 13.219 23.312 1 93.44 256 MET B CA 1
ATOM 4026 C C . MET B 1 256 ? -17.625 14.617 22.703 1 93.44 256 MET B C 1
ATOM 4028 O O . MET B 1 256 ? -16.891 14.945 21.766 1 93.44 256 MET B O 1
ATOM 4032 N N . ILE B 1 257 ? -18.531 15.453 23.281 1 90.69 257 ILE B N 1
ATOM 4033 C CA . ILE B 1 257 ? -18.641 16.844 22.844 1 90.69 257 ILE B CA 1
ATOM 4034 C C . ILE B 1 257 ? -17.328 17.578 23.109 1 90.69 257 ILE B C 1
ATOM 4036 O O . ILE B 1 257 ? -16.812 18.266 22.219 1 90.69 257 ILE B O 1
ATOM 4040 N N . ASP B 1 258 ? -16.828 17.391 24.312 1 90.31 258 ASP B N 1
ATOM 4041 C CA . ASP B 1 258 ? -15.578 18.047 24.672 1 90.31 258 ASP B CA 1
ATOM 4042 C C . ASP B 1 258 ? -14.445 17.625 23.734 1 90.31 258 ASP B C 1
ATOM 4044 O O . ASP B 1 258 ? -13.672 18.469 23.266 1 90.31 258 ASP B O 1
ATOM 4048 N N . LEU B 1 259 ? -14.391 16.359 23.5 1 88.31 259 LEU B N 1
ATOM 4049 C CA . LEU B 1 259 ? -13.359 15.828 22.609 1 88.31 259 LEU B CA 1
ATOM 4050 C C . LEU B 1 259 ? -13.508 16.391 21.203 1 88.31 259 LEU B C 1
ATOM 4052 O O . LEU B 1 259 ? -12.539 16.844 20.594 1 88.31 259 LEU B O 1
ATOM 4056 N N . ALA B 1 260 ? -14.727 16.375 20.672 1 86.38 260 ALA B N 1
ATOM 4057 C CA . ALA B 1 260 ? -14.984 16.875 19.312 1 86.38 260 ALA B CA 1
ATOM 4058 C C . ALA B 1 260 ? -14.648 18.359 19.219 1 86.38 260 ALA B C 1
ATOM 4060 O O . ALA B 1 260 ? -14.062 18.812 18.234 1 86.38 260 ALA B O 1
ATOM 4061 N N . ARG B 1 261 ? -15.039 19.094 20.266 1 80.56 261 ARG B N 1
ATOM 4062 C CA . ARG B 1 261 ? -14.773 20.516 20.281 1 80.56 261 ARG B CA 1
ATOM 4063 C C . ARG B 1 261 ? -13.273 20.797 20.312 1 80.56 261 ARG B C 1
ATOM 4065 O O . ARG B 1 261 ? -12.828 21.859 19.844 1 80.56 261 ARG B O 1
ATOM 4072 N N . SER B 1 262 ? -12.586 19.875 20.875 1 79.44 262 SER B N 1
ATOM 4073 C CA . SER B 1 262 ? -11.133 20.016 20.891 1 79.44 262 SER B CA 1
ATOM 4074 C C . SER B 1 262 ? -10.531 19.609 19.547 1 79.44 262 SER B C 1
ATOM 4076 O O . SER B 1 262 ? -9.305 19.531 19.422 1 79.44 262 SER B O 1
ATOM 4078 N N . GLY B 1 263 ? -11.438 19.25 18.609 1 76.56 263 GLY B N 1
ATOM 4079 C CA . GLY B 1 263 ? -10.977 18.984 17.25 1 76.56 263 GLY B CA 1
ATOM 4080 C C . GLY B 1 263 ? -10.719 17.516 17 1 76.56 263 GLY B C 1
ATOM 4081 O O . GLY B 1 263 ? -10.227 17.141 15.93 1 76.56 263 GLY B O 1
ATOM 4082 N N . ARG B 1 264 ? -10.992 16.688 17.938 1 82.5 264 ARG B N 1
ATOM 4083 C CA . ARG B 1 264 ? -10.695 15.258 17.828 1 82.5 264 ARG B CA 1
ATOM 4084 C C . ARG B 1 264 ? -11.82 14.508 17.125 1 82.5 264 ARG B C 1
ATOM 4086 O O . ARG B 1 264 ? -12.992 14.859 17.281 1 82.5 264 ARG B O 1
ATOM 4093 N N . ARG B 1 265 ? -11.484 13.562 16.297 1 84.75 265 ARG B N 1
ATOM 4094 C CA . ARG B 1 265 ? -12.445 12.648 15.688 1 84.75 265 ARG B CA 1
ATOM 4095 C C . ARG B 1 265 ? -12.75 11.484 16.625 1 84.75 265 ARG B C 1
ATOM 4097 O O . ARG B 1 265 ? -11.883 10.656 16.891 1 84.75 265 ARG B O 1
ATOM 4104 N N . VAL B 1 266 ? -13.977 11.484 17.078 1 90.62 266 VAL B N 1
ATOM 4105 C CA . VAL B 1 266 ? -14.406 10.445 18 1 90.62 266 VAL B CA 1
ATOM 4106 C C . VAL B 1 266 ? -15.25 9.406 17.266 1 90.62 266 VAL B C 1
ATOM 4108 O O . VAL B 1 266 ? -16.203 9.75 16.578 1 90.62 266 VAL B O 1
ATOM 4111 N N . VAL B 1 267 ? -14.82 8.195 17.344 1 92.94 267 VAL B N 1
ATOM 4112 C CA . VAL B 1 267 ? -15.625 7.125 16.766 1 92.94 267 VAL B CA 1
ATOM 4113 C C . VAL B 1 267 ? -16.203 6.254 17.875 1 92.94 267 VAL B C 1
ATOM 4115 O O . VAL B 1 267 ? -15.453 5.727 18.719 1 92.94 267 VAL B O 1
ATOM 4118 N N . ARG B 1 268 ? -17.484 6.152 17.969 1 95.12 268 ARG B N 1
ATOM 4119 C CA . ARG B 1 268 ? -18.219 5.273 18.875 1 95.12 268 ARG B CA 1
ATOM 4120 C C . ARG B 1 268 ? -18.672 4.008 18.156 1 95.12 268 ARG B C 1
ATOM 4122 O O . ARG B 1 268 ? -19.547 4.062 17.281 1 95.12 268 ARG B O 1
ATOM 4129 N N . VAL B 1 269 ? -18.047 2.924 18.484 1 94.44 269 VAL B N 1
ATOM 4130 C CA . VAL B 1 269 ? -18.453 1.642 17.922 1 94.44 269 VAL B CA 1
ATOM 4131 C C . VAL B 1 269 ? -19.594 1.058 18.75 1 94.44 269 VAL B C 1
ATOM 4133 O O . VAL B 1 269 ? -19.406 0.71 19.922 1 94.44 269 VAL B O 1
ATOM 4136 N N . VAL B 1 270 ? -20.766 0.871 18.203 1 93.69 270 VAL B N 1
ATOM 4137 C CA . VAL B 1 270 ? -21.953 0.543 18.969 1 93.69 270 VAL B CA 1
ATOM 4138 C C . VAL B 1 270 ? -22.547 -0.781 18.484 1 93.69 270 VAL B C 1
ATOM 4140 O O . VAL B 1 270 ? -22.516 -1.076 17.297 1 93.69 270 VAL B O 1
ATOM 4143 N N . VAL B 1 271 ? -23.016 -1.556 19.391 1 91.62 271 VAL B N 1
ATOM 4144 C CA . VAL B 1 271 ? -23.656 -2.824 19.047 1 91.62 271 VAL B CA 1
ATOM 4145 C C . VAL B 1 271 ? -25.141 -2.609 18.797 1 91.62 271 VAL B C 1
ATOM 4147 O O . VAL B 1 271 ? -25.781 -3.4 18.094 1 91.62 271 VAL B O 1
ATOM 4150 N N . GLN B 1 272 ? -25.656 -1.562 19.344 1 88.44 272 GLN B N 1
ATOM 4151 C CA . GLN B 1 272 ? -27 -1.086 19.062 1 88.44 272 GLN B CA 1
ATOM 4152 C C . GLN B 1 272 ? -26.984 0.361 18.578 1 88.44 272 GLN B C 1
ATOM 4154 O O . GLN B 1 272 ? -26.141 1.147 18.984 1 88.44 272 GLN B O 1
ATOM 4159 N N . ALA B 1 273 ? -27.906 0.584 17.656 1 87.5 273 ALA B N 1
ATOM 4160 C CA . ALA B 1 273 ? -27.984 1.959 17.156 1 87.5 273 ALA B CA 1
ATOM 4161 C C . ALA B 1 273 ? -28.047 2.949 18.328 1 87.5 273 ALA B C 1
ATOM 4163 O O . ALA B 1 273 ? -28.734 2.703 19.328 1 87.5 273 ALA B O 1
ATOM 4164 N N . PRO B 1 274 ? -27.219 4.004 18.188 1 88.06 274 PRO B N 1
ATOM 4165 C CA . PRO B 1 274 ? -27.312 5.004 19.25 1 88.06 274 PRO B CA 1
ATOM 4166 C C . PRO B 1 274 ? -28.703 5.621 19.359 1 88.06 274 PRO B C 1
ATOM 4168 O O . PRO B 1 274 ? -29.391 5.785 18.344 1 88.06 274 PRO B O 1
ATOM 4171 N N . PRO B 1 275 ? -29.094 5.941 20.625 1 86.25 275 PRO B N 1
ATOM 4172 C CA . PRO B 1 275 ? -30.391 6.613 20.797 1 86.25 275 PRO B CA 1
ATOM 4173 C C . PRO B 1 275 ? -30.453 7.949 20.062 1 86.25 275 PRO B C 1
ATOM 4175 O O . PRO B 1 275 ? -29.484 8.711 20.062 1 86.25 275 PRO B O 1
ATOM 4178 N N . ALA B 1 276 ? -31.625 8.07 19.422 1 89.75 276 ALA B N 1
ATOM 4179 C CA . ALA B 1 276 ? -31.844 9.312 18.688 1 89.75 276 ALA B CA 1
ATOM 4180 C C . ALA B 1 276 ? -31.578 10.531 19.562 1 89.75 276 ALA B C 1
ATOM 4182 O O . ALA B 1 276 ? -31.062 11.547 19.094 1 89.75 276 ALA B O 1
ATOM 4183 N N . GLU B 1 277 ? -31.953 10.367 20.797 1 90.81 277 GLU B N 1
ATOM 4184 C CA . GLU B 1 277 ? -31.766 11.469 21.734 1 90.81 277 GLU B CA 1
ATOM 4185 C C . GLU B 1 277 ? -30.297 11.805 21.922 1 90.81 277 GLU B C 1
ATOM 4187 O O . GLU B 1 277 ? -29.922 12.977 22.047 1 90.81 277 GLU B O 1
ATOM 4192 N N . GLU B 1 278 ? -29.5 10.797 21.922 1 91.75 278 GLU B N 1
ATOM 4193 C CA . GLU B 1 278 ? -28.062 11.008 22.062 1 91.75 278 GLU B CA 1
ATOM 4194 C C . GLU B 1 278 ? -27.484 11.719 20.844 1 91.75 278 GLU B C 1
ATOM 4196 O O . GLU B 1 278 ? -26.719 12.672 20.984 1 91.75 278 GLU B O 1
ATOM 4201 N N . VAL B 1 279 ? -27.844 11.281 19.703 1 90.56 279 VAL B N 1
ATOM 4202 C CA . VAL B 1 279 ? -27.391 11.875 18.453 1 90.56 279 VAL B CA 1
ATOM 4203 C C . VAL B 1 279 ? -27.828 13.336 18.375 1 90.56 279 VAL B C 1
ATOM 4205 O O . VAL B 1 279 ? -27.047 14.211 18.016 1 90.56 279 VAL B O 1
ATOM 4208 N N . ARG B 1 280 ? -29.047 13.57 18.797 1 89.75 280 ARG B N 1
ATOM 4209 C CA . ARG B 1 280 ? -29.578 14.93 18.797 1 89.75 280 ARG B CA 1
ATOM 4210 C C . ARG B 1 280 ? -28.844 15.812 19.781 1 89.75 280 ARG B C 1
ATOM 4212 O O . ARG B 1 280 ? -28.594 16.984 19.516 1 89.75 280 ARG B O 1
ATOM 4219 N N . PHE B 1 281 ? -28.578 15.211 20.969 1 92.44 281 PHE B N 1
ATOM 4220 C CA . PHE B 1 281 ? -27.859 15.938 22 1 92.44 281 PHE B CA 1
ATOM 4221 C C . PHE B 1 281 ? -26.5 16.391 21.484 1 92.44 281 PHE B C 1
ATOM 4223 O O . PHE B 1 281 ? -26.094 17.531 21.703 1 92.44 281 PHE B O 1
ATOM 4230 N N . LEU B 1 282 ? -25.812 15.586 20.766 1 91.94 282 LEU B N 1
ATOM 4231 C CA . LEU B 1 282 ? -24.516 15.898 20.188 1 91.94 282 LEU B CA 1
ATOM 4232 C C . LEU B 1 282 ? -24.625 16.969 19.125 1 91.94 282 LEU B C 1
ATOM 4234 O O . LEU B 1 282 ? -23.859 17.938 19.125 1 91.94 282 LEU B O 1
ATOM 4238 N N . ALA B 1 283 ? -25.594 16.766 18.312 1 87.31 283 ALA B N 1
ATOM 4239 C CA . ALA B 1 283 ? -25.812 17.734 17.219 1 87.31 283 ALA B CA 1
ATOM 4240 C C . ALA B 1 283 ? -26.172 19.109 17.766 1 87.31 283 ALA B C 1
ATOM 4242 O O . ALA B 1 283 ? -25.703 20.125 17.25 1 87.31 283 ALA B O 1
ATOM 4243 N N . ALA B 1 284 ? -26.953 19.125 18.781 1 88.62 284 ALA B N 1
ATOM 4244 C CA . ALA B 1 284 ? -27.391 20.375 19.406 1 88.62 284 ALA B CA 1
ATOM 4245 C C . ALA B 1 284 ? -26.219 21.125 20.016 1 88.62 284 ALA B C 1
ATOM 4247 O O . ALA B 1 284 ? -26.266 22.359 20.125 1 88.62 284 ALA B O 1
ATOM 4248 N N . ALA B 1 285 ? -25.281 20.422 20.406 1 90.12 285 ALA B N 1
ATOM 4249 C CA . ALA B 1 285 ? -24.094 21.031 21 1 90.12 285 ALA B CA 1
ATOM 4250 C C . ALA B 1 285 ? -23.156 21.594 19.938 1 90.12 285 ALA B C 1
ATOM 4252 O O . ALA B 1 285 ? -22.094 22.109 20.234 1 90.12 285 ALA B O 1
ATOM 4253 N N . GLY B 1 286 ? -23.562 21.406 18.625 1 82.69 286 GLY B N 1
ATOM 4254 C CA . GLY B 1 286 ? -22.781 21.953 17.516 1 82.69 286 GLY B CA 1
ATOM 4255 C C . GLY B 1 286 ? -21.719 21 17 1 82.69 286 GLY B C 1
ATOM 4256 O O . GLY B 1 286 ? -20.828 21.406 16.25 1 82.69 286 GLY B O 1
ATOM 4257 N N . VAL B 1 287 ? -21.688 19.844 17.469 1 82.44 287 VAL B N 1
ATOM 4258 C CA . VAL B 1 287 ? -20.719 18.844 17.047 1 82.44 287 VAL B CA 1
ATOM 4259 C C . VAL B 1 287 ? -21.234 18.141 15.789 1 82.44 287 VAL B C 1
ATOM 4261 O O . VAL B 1 287 ? -22.422 17.828 15.68 1 82.44 287 VAL B O 1
ATOM 4264 N N . SER B 1 288 ? -20.406 18.062 14.781 1 86.06 288 SER B N 1
ATOM 4265 C CA . SER B 1 288 ? -20.75 17.234 13.625 1 86.06 288 SER B CA 1
ATOM 4266 C C . SER B 1 288 ? -20.906 15.766 14.023 1 86.06 288 SER B C 1
ATOM 4268 O O . SER B 1 288 ? -20.016 15.188 14.648 1 86.06 288 SER B O 1
ATOM 4270 N N . VAL B 1 289 ? -22.109 15.195 13.773 1 88.56 289 VAL B N 1
ATOM 4271 C CA . VAL B 1 289 ? -22.391 13.82 14.156 1 88.56 289 VAL B CA 1
ATOM 4272 C C . VAL B 1 289 ? -22.828 13.016 12.93 1 88.56 289 VAL B C 1
ATOM 4274 O O . VAL B 1 289 ? -23.578 13.508 12.094 1 88.56 289 VAL B O 1
ATOM 4277 N N . GLU B 1 290 ? -22.25 11.914 12.734 1 88.38 290 GLU B N 1
ATOM 4278 C CA . GLU B 1 290 ? -22.641 11.008 11.664 1 88.38 290 GLU B CA 1
ATOM 4279 C C . GLU B 1 290 ? -22.875 9.594 12.188 1 88.38 290 GLU B C 1
ATOM 4281 O O . GLU B 1 290 ? -22.109 9.094 13.008 1 88.38 290 GLU B O 1
ATOM 4286 N N . VAL B 1 291 ? -24 9.016 11.828 1 88.69 291 VAL B N 1
ATOM 4287 C CA . VAL B 1 291 ? -24.234 7.602 12.078 1 88.69 291 VAL B CA 1
ATOM 4288 C C . VAL B 1 291 ? -23.969 6.797 10.805 1 88.69 291 VAL B C 1
ATOM 4290 O O . VAL B 1 291 ? -24.734 6.895 9.836 1 88.69 291 VAL B O 1
ATOM 4293 N N . LEU B 1 292 ? -22.844 6.109 10.859 1 84.25 292 LEU B N 1
ATOM 4294 C CA . LEU B 1 292 ? -22.391 5.402 9.664 1 84.25 292 LEU B CA 1
ATOM 4295 C C . LEU B 1 292 ? -22.984 3.996 9.617 1 84.25 292 LEU B C 1
ATOM 4297 O O . LEU B 1 292 ? -22.984 3.283 10.625 1 84.25 292 LEU B O 1
ATOM 4301 N N . ALA B 1 293 ? -23.625 3.691 8.461 1 65.31 293 ALA B N 1
ATOM 4302 C CA . ALA B 1 293 ? -24.406 2.475 8.273 1 65.31 293 ALA B CA 1
ATOM 4303 C C . ALA B 1 293 ? -23.516 1.284 7.957 1 65.31 293 ALA B C 1
ATOM 4305 O O . ALA B 1 293 ? -22.375 1.459 7.504 1 65.31 293 ALA B O 1
ATOM 4306 N N . SER B 1 294 ? -23.797 0.2 8.586 1 62.5 294 SER B N 1
ATOM 4307 C CA . SER B 1 294 ? -23.312 -1.076 8.062 1 62.5 294 SER B CA 1
ATOM 4308 C C . SER B 1 294 ? -24.297 -1.653 7.043 1 62.5 294 SER B C 1
ATOM 4310 O O . SER B 1 294 ? -25.453 -1.227 6.973 1 62.5 294 SER B O 1
ATOM 4312 N N . ALA B 1 295 ? -23.734 -2.438 6.051 1 59.53 295 ALA B N 1
ATOM 4313 C CA . ALA B 1 295 ? -24.625 -3.025 5.059 1 59.53 295 ALA B CA 1
ATOM 4314 C C . ALA B 1 295 ? -25.75 -3.814 5.73 1 59.53 295 ALA B C 1
ATOM 4316 O O . ALA B 1 295 ? -25.547 -4.414 6.789 1 59.53 295 ALA B O 1
ATOM 4317 N N . SER B 1 296 ? -27.156 -3.391 5.656 1 49.56 296 SER B N 1
ATOM 4318 C CA . SER B 1 296 ? -28.297 -4.23 6.023 1 49.56 296 SER B CA 1
ATOM 4319 C C . SER B 1 296 ? -28.547 -5.297 4.969 1 49.56 296 SER B C 1
ATOM 4321 O O . SER B 1 296 ? -28.266 -5.098 3.789 1 49.56 296 SER B O 1
#

Radius of gyration: 25.44 Å; Cα contacts (8 Å, |Δi|>4): 1243; chains: 2; bounding box: 71×65×58 Å

pLDDT: mean 87.32, std 8.54, range [49.22, 98.19]

Secondary structure (DSSP, 8-state):
--EEEEEEE-TT-EEEEE-SSHHHHHHHHHHTTSSSEEEEE-GGGGG-GGGGTT-SEEEE--SSHHHHHHHHHHHHHTT-EEEETT-GGG-SSBPPEEEEETTEEEEEE-TTS-HHHHHHHHHHHHTTS-TTHHHHHHHHHHTHHHHHHH--SHHHHHHHHHHHHTSHHHHHHHTT-HHHHHHHHHHHHHH------EEEEEE--S-GGGBBHHHHHHHHH-SEEEE-TT--HHHHTTS-TTPEEE-TTT--HHHHHHHHHTT-EEEEEESSPPPHHHHHHHHHTT-EEEEEPB--/--EEEEEEE-TT-EEEEE-SSHHHHHHHHHHTTSSSEEEEE-GGGGG-GGGGTT-SEEEE--SSHHHHHHHHHHHHHTT-EEEETT-GGG-SSBPPEEEEETTEEEEEE-TTS-HHHHHHHHHHHHTTS-TTHHHHHHHHHHTHHHHHHH--SHHHHHHHHHHHHTSHHHHHHHTT-HHHHHHHHHHHHHH------EEEEEE--S-GGGBBHHHHHHHHH-SEEEE-TT--HHHHTTS-TTPEEE-TTT--HHHHHHHHHTT-EEEEEESSPPPHHHHHHHHHTT-EEEEEPB--